Protein AF-A0A1I3HAN6-F1 (afdb_monomer_lite)

Organism: NCBI:txid1005945

Foldseek 3Di:
DDPPPQADFLVRLCVLLVHDSVVSVVCCVLVLAHFDADPVRTTGGHPLSSVSSVQCVVCVVLPDDSVRSSVLSVQADRPDHGDPVSVVVSCPVVCVSSVVVVVVVVVVVVVVVVVVVVVDPDPPDPCVPQNPVPVCVVDDDDNVVCVVPPDDDDDDDDDDDDDDDDDDDDDDDDDDDDDDDDDDDDDDDDDLPDDDDQDDDDDDDDDDDDDDPPDDDDLFKDFWAKEFAFQDQVLLQVLVCQLVVADWDDDDQHIKRGDDPFEHIYIYGHDPDDDFDDAFKAWEFEAAAVVRLVVSVVSQVVSPKAFDCSPDDPPAQWGWIAHNRRGIYIYGHHPRPVQPQAPGRREIEGADFLLLQVLVCNNNVFDWPDDPPRKTKGAHPVGHYIYIYPHPPRDQDGDAHSIATEMEGQDQVVSVVVSVVSPKAWDAADPFFTWIAGNSGHIYTYGYD

Sequence (449 aa):
MAADDEGLSVSQVADRAGLTPATLRYYERLGLVSATRTTGNQRRFPRHVLRRLALVAAGQRVGLSLLQVHDLLAQLPADRAPSHQDWTRLAGPWRELVAARVRELQALQDSLDECLGCGCLSLTRCALFNTDDAAAAEGPGSRWLRRTNSQSPLAPTPAATAPPDQQMREPFPLPARGPATGSMTGMSRPDAFWLLHVGVTHAMETGRPARRPSYGAEVTSRLQAVTFDVADAPAIAAFWAGLLDRDVLVESGGALVPGDERQVGLRFVASDTEQVGPRRLHLHLTSNSLEDQQRTVETVLRLGGRHIEVGQAPDDPFVVLADPGGNELCVIAPGNNFLADTGYLGEVTCDGTRDVGLFWRDALAWPLVWDENEETAIHSPLGGTKVSWGGPPVEPKHGPNRQRFDLVTDDPRTEVEWLISLGAIRLGDLADGVELADPDGNEFSLQAG

InterPro domains:
  IPR000551 MerR-type HTH domain [PF13411] (9-75)
  IPR000551 MerR-type HTH domain [PR00040] (9-20)
  IPR000551 MerR-type HTH domain [PR00040] (20-33)
  IPR000551 MerR-type HTH domain [PR00040] (43-63)
  IPR000551 MerR-type HTH domain [PS00552] (11-33)
  IPR000551 MerR-type HTH domain [PS50937] (7-75)
  IPR000551 MerR-type HTH domain [SM00422] (8-76)
  IPR009061 Putative DNA-binding domain superfamily [SSF46955] (8-130)
  IPR010211 Redox-sensitive transcriptional activator SoxR [TIGR01950] (8-146)
  IPR029068 Glyoxalase/Bleomycin resistance protein/Dihydroxybiphenyl dioxygenase [G3DSA:3.10.180.10] (216-339)
  IPR029068 Glyoxalase/Bleomycin resistance protein/Dihydroxybiphenyl dioxygenase [G3DSA:3.10.180.10] (344-448)
  IPR029068 Glyoxalase/Bleomycin resistance protein/Dihydroxybiphenyl dioxygenase [SSF54593] (222-337)
  IPR029068 Glyoxalase/Bleomycin resistance protein/Dihydroxybiphenyl dioxygenase [SSF54593] (359-448)
  IPR037523 Vicinal oxygen chelate (VOC), core domain [PS51819] (222-334)
  IPR041581 Glyoxalase-like domain, group 6 [PF18029] (226-332)
  IPR041581 Glyoxalase-like domain, group 6 [PF18029] (350-446)

Secondary structure (DSSP, 8-state):
--S--SPEEHHHHHHHHT--HHHHHHHHHTTSS--EE-TTS-EEE-TTHHHHHHHHHHHHHTT--HHHHHHHHTTS-SSSPPPHHHHHHHHHHHHHHHHHHHHHHHHHHHHHHHHHHT----TT--TTTSGGGGGGGG-SS-TTTSGGGS-----------PPP-----PPPPPPPPPP--------PPPP----------------------SSS----EEEEEEEEEES-HHHHHHHHHHHHT-PPEEETTEEEE---SSS-EEEEEE--PPP-S--SEEEEEE-SSHHHHHHHHHHHHHTT-EE--SS--TT-SEEEEE-TT--EEEEEPTT-STTTT--SEEEEEE---HHHHHHHHHHHT--EEEEETTEEEEE-TT---EEEE--SSPPPP-SS-SEEEEEEES-HHHHHHHHHHTT-EEEEEETTEEEEE-TT--EEEEEE-

Structure (mmCIF, N/CA/C/O backbone):
data_AF-A0A1I3HAN6-F1
#
_entry.id   AF-A0A1I3HAN6-F1
#
loop_
_atom_site.group_PDB
_atom_site.id
_atom_site.type_symbol
_atom_site.label_atom_id
_atom_site.label_alt_id
_atom_site.label_comp_id
_atom_site.label_asym_id
_atom_site.label_entity_id
_atom_site.label_seq_id
_atom_site.pdbx_PDB_ins_code
_atom_site.Cartn_x
_atom_site.Cartn_y
_atom_site.Cartn_z
_atom_site.occupancy
_atom_site.B_iso_or_equiv
_atom_site.auth_seq_id
_atom_site.auth_comp_id
_atom_site.auth_asym_id
_atom_site.auth_atom_id
_atom_site.pdbx_PDB_model_num
ATOM 1 N N . MET A 1 1 ? 19.182 -44.583 -35.395 1.00 35.44 1 MET A N 1
ATOM 2 C CA . MET A 1 1 ? 18.427 -43.344 -35.690 1.00 35.44 1 MET A CA 1
ATOM 3 C C . MET A 1 1 ? 17.642 -43.002 -34.422 1.00 35.44 1 MET A C 1
ATOM 5 O O . MET A 1 1 ? 16.609 -43.601 -34.192 1.00 35.44 1 MET A O 1
ATOM 9 N N . ALA A 1 2 ? 18.353 -42.548 -33.389 1.00 34.62 2 ALA A N 1
ATOM 10 C CA . ALA A 1 2 ? 18.445 -41.158 -32.913 1.00 34.62 2 ALA A CA 1
ATOM 11 C C . ALA A 1 2 ? 17.220 -40.743 -32.069 1.00 34.62 2 ALA A C 1
ATOM 13 O O . ALA A 1 2 ? 16.197 -40.329 -32.597 1.00 34.62 2 ALA A O 1
ATOM 14 N N . ALA A 1 3 ? 17.376 -40.876 -30.748 1.00 36.06 3 ALA A N 1
ATOM 15 C CA . ALA A 1 3 ? 16.464 -40.468 -29.678 1.00 36.06 3 ALA A CA 1
ATOM 16 C C . ALA A 1 3 ? 16.411 -38.933 -29.496 1.00 36.06 3 ALA A C 1
ATOM 18 O O . ALA A 1 3 ? 16.538 -38.430 -28.385 1.00 36.06 3 ALA A O 1
ATOM 19 N N . ASP A 1 4 ? 16.297 -38.188 -30.597 1.00 43.69 4 ASP A N 1
ATOM 20 C CA . ASP A 1 4 ? 16.563 -36.743 -30.630 1.00 43.69 4 ASP A CA 1
ATOM 21 C C . ASP A 1 4 ? 15.303 -35.865 -30.794 1.00 43.69 4 ASP A C 1
ATOM 23 O O . ASP A 1 4 ? 15.424 -34.672 -31.063 1.00 43.69 4 ASP A O 1
ATOM 27 N N . ASP A 1 5 ? 14.106 -36.438 -30.610 1.00 55.12 5 ASP A N 1
ATOM 28 C CA . ASP A 1 5 ? 12.811 -35.768 -30.853 1.00 55.12 5 ASP A CA 1
ATOM 29 C C . ASP A 1 5 ? 11.980 -35.490 -29.580 1.00 55.12 5 ASP A C 1
ATOM 31 O O . ASP A 1 5 ? 10.886 -34.932 -29.630 1.00 55.12 5 ASP A O 1
ATOM 35 N N . GLU A 1 6 ? 12.492 -35.828 -28.393 1.00 67.44 6 GLU A N 1
ATOM 36 C CA . GLU A 1 6 ? 11.853 -35.421 -27.138 1.00 67.44 6 GLU A CA 1
ATOM 37 C C . GLU A 1 6 ? 12.346 -34.010 -26.781 1.00 67.44 6 GLU A C 1
ATOM 39 O O . GLU A 1 6 ? 13.486 -33.828 -26.357 1.00 67.44 6 GLU A O 1
ATOM 44 N N . GLY A 1 7 ? 11.525 -32.983 -27.026 1.00 81.69 7 GLY A N 1
ATOM 45 C CA . GLY A 1 7 ? 11.868 -31.577 -26.766 1.00 81.69 7 GLY A CA 1
ATOM 46 C C . GLY A 1 7 ? 12.451 -31.297 -25.365 1.00 81.69 7 GLY A C 1
ATOM 47 O O . GLY A 1 7 ? 12.387 -32.102 -24.442 1.00 81.69 7 GLY A O 1
ATOM 48 N N . LEU A 1 8 ? 13.018 -30.112 -25.166 1.00 90.25 8 LEU A N 1
ATOM 49 C CA . LEU A 1 8 ? 13.644 -29.722 -23.901 1.00 90.25 8 LEU A CA 1
ATOM 50 C C . LEU A 1 8 ? 12.602 -29.581 -22.779 1.00 90.25 8 LEU A C 1
ATOM 52 O O . LEU A 1 8 ? 11.513 -29.043 -22.992 1.00 90.25 8 LEU A O 1
ATOM 56 N N . SER A 1 9 ? 12.931 -30.029 -21.567 1.00 91.06 9 SER A N 1
ATOM 57 C CA . SER A 1 9 ? 12.078 -29.799 -20.396 1.00 91.06 9 SER A CA 1
ATOM 58 C C . SER A 1 9 ? 12.072 -28.322 -19.980 1.00 91.06 9 SER A C 1
ATOM 60 O O . SER A 1 9 ? 12.962 -27.553 -20.346 1.00 91.06 9 SER A O 1
ATOM 62 N N . VAL A 1 10 ? 11.079 -27.924 -19.174 1.00 86.88 10 VAL A N 1
ATOM 63 C CA . VAL A 1 10 ? 10.977 -26.559 -18.621 1.00 86.88 10 VAL A CA 1
ATOM 64 C C . VAL A 1 10 ? 12.282 -26.155 -17.928 1.00 86.88 10 VAL A C 1
ATOM 66 O O . VAL A 1 10 ? 12.824 -25.101 -18.240 1.00 86.88 10 VAL A O 1
ATOM 69 N N . SER A 1 11 ? 12.814 -27.003 -17.040 1.00 82.44 11 SER A N 1
ATOM 70 C CA . SER A 1 11 ? 14.055 -26.719 -16.306 1.00 82.44 11 SER A CA 1
ATOM 71 C C . SER A 1 11 ? 15.251 -26.591 -17.250 1.00 82.44 11 SER A C 1
ATOM 73 O O . SER A 1 11 ? 16.000 -25.630 -17.174 1.00 82.44 11 SER A O 1
ATOM 75 N N . GLN A 1 12 ? 15.371 -27.484 -18.236 1.00 87.88 12 GLN A N 1
ATOM 76 C CA . GLN A 1 12 ? 16.472 -27.450 -19.202 1.00 87.88 12 GLN A CA 1
ATOM 77 C C . GLN A 1 12 ? 16.495 -26.198 -20.085 1.00 87.88 12 GLN A C 1
ATOM 79 O O . GLN A 1 12 ? 17.568 -25.812 -20.555 1.00 87.88 12 GLN A O 1
ATOM 84 N N . VAL A 1 13 ? 15.328 -25.627 -20.395 1.00 88.75 13 VAL A N 1
ATOM 85 C CA . VAL A 1 13 ? 15.225 -24.370 -21.148 1.00 88.75 13 VAL A CA 1
ATOM 86 C C . VAL A 1 13 ? 15.462 -23.179 -20.232 1.00 88.75 13 VAL A C 1
ATOM 88 O O . VAL A 1 13 ? 16.195 -22.279 -20.627 1.00 88.75 13 VAL A O 1
ATOM 91 N N . ALA A 1 14 ? 14.886 -23.194 -19.029 1.00 83.00 14 ALA A N 1
ATOM 92 C CA . ALA A 1 14 ? 15.067 -22.167 -18.009 1.00 83.00 14 ALA A CA 1
ATOM 93 C C . ALA A 1 14 ? 16.560 -21.958 -17.697 1.00 83.00 14 ALA A C 1
ATOM 95 O O . ALA A 1 14 ? 17.088 -20.872 -17.936 1.00 83.00 14 ALA A O 1
ATOM 96 N N . ASP A 1 15 ? 17.270 -23.034 -17.348 1.00 84.56 15 ASP A N 1
ATOM 97 C CA . ASP A 1 15 ? 18.701 -23.002 -17.026 1.00 84.56 15 ASP A CA 1
ATOM 98 C C . ASP A 1 15 ? 19.541 -22.446 -18.187 1.00 84.56 15 ASP A C 1
ATOM 100 O O . ASP A 1 15 ? 20.430 -21.619 -18.000 1.00 84.56 15 ASP A O 1
ATOM 104 N N . ARG A 1 16 ? 19.247 -22.872 -19.423 1.00 87.50 16 ARG A N 1
ATOM 105 C CA . ARG A 1 16 ? 19.999 -22.448 -20.618 1.00 87.50 16 ARG A CA 1
ATOM 106 C C . ARG A 1 16 ? 19.687 -21.027 -21.070 1.00 87.50 16 ARG A C 1
ATOM 108 O O . ARG A 1 16 ? 20.528 -20.409 -21.717 1.00 87.50 16 ARG A O 1
ATOM 115 N N . ALA A 1 17 ? 18.482 -20.541 -20.796 1.00 81.31 17 ALA A N 1
ATOM 116 C CA . ALA A 1 17 ? 18.068 -19.184 -21.120 1.00 81.31 17 ALA A CA 1
ATOM 117 C C . ALA A 1 17 ? 18.430 -18.181 -20.013 1.00 81.31 17 ALA A C 1
ATOM 119 O O . ALA A 1 17 ? 18.266 -16.983 -20.228 1.00 81.31 17 ALA A O 1
ATOM 120 N N . GLY A 1 18 ? 18.914 -18.652 -18.856 1.00 81.25 18 GLY A N 1
ATOM 121 C CA . GLY A 1 18 ? 19.128 -17.810 -17.679 1.00 81.25 18 GLY A CA 1
ATOM 122 C C . GLY A 1 18 ? 17.813 -17.266 -17.118 1.00 81.25 18 GLY A C 1
ATOM 123 O O . GLY A 1 18 ? 17.759 -16.124 -16.683 1.00 81.25 18 GLY A O 1
ATOM 124 N N . LEU A 1 19 ? 16.740 -18.057 -17.201 1.00 81.50 19 LEU A N 1
ATOM 125 C CA . LEU A 1 19 ? 15.397 -17.708 -16.742 1.00 81.50 19 LEU A CA 1
ATOM 126 C C . LEU A 1 19 ? 14.959 -18.687 -15.655 1.00 81.50 19 LEU A C 1
ATOM 128 O O . LEU A 1 19 ? 15.452 -19.809 -15.589 1.00 81.50 19 LEU A O 1
ATOM 132 N N . THR A 1 20 ? 13.963 -18.316 -14.853 1.00 83.00 20 THR A N 1
ATOM 133 C CA . THR A 1 20 ? 13.319 -19.286 -13.960 1.00 83.00 20 THR A CA 1
ATOM 134 C C . THR A 1 20 ? 12.293 -20.136 -14.729 1.00 83.00 20 THR A C 1
ATOM 136 O O . THR A 1 20 ? 11.721 -19.687 -15.733 1.00 83.00 20 THR A O 1
ATOM 139 N N . PRO A 1 21 ? 11.968 -21.356 -14.255 1.00 80.25 21 PRO A N 1
ATOM 140 C CA . PRO A 1 21 ? 10.844 -22.132 -14.780 1.00 80.25 21 PRO A CA 1
ATOM 141 C C . PRO A 1 21 ? 9.514 -21.364 -14.772 1.00 80.25 21 PRO A C 1
ATOM 143 O O . PRO A 1 21 ? 8.672 -21.593 -15.640 1.00 80.25 21 PRO A O 1
ATOM 146 N N . ALA A 1 22 ? 9.315 -20.458 -13.808 1.00 69.44 22 ALA A N 1
ATOM 147 C CA . ALA A 1 22 ? 8.135 -19.604 -13.729 1.00 69.44 22 ALA A CA 1
ATOM 148 C C . ALA A 1 22 ? 8.113 -18.566 -14.861 1.00 69.44 22 ALA A C 1
ATOM 150 O O . ALA A 1 22 ? 7.105 -18.465 -15.561 1.00 69.44 22 ALA A O 1
ATOM 151 N N . THR A 1 23 ? 9.238 -17.893 -15.121 1.00 73.50 23 THR A N 1
ATOM 152 C CA . THR A 1 23 ? 9.392 -16.943 -16.235 1.00 73.50 23 THR A CA 1
ATOM 153 C C . THR A 1 23 ? 9.180 -17.623 -17.585 1.00 73.50 23 THR A C 1
ATOM 155 O O . THR A 1 23 ? 8.479 -17.094 -18.444 1.00 73.50 23 THR A O 1
ATOM 158 N N . LEU A 1 24 ? 9.703 -18.839 -17.774 1.00 82.56 24 LEU A N 1
ATOM 159 C CA . LEU A 1 24 ? 9.477 -19.590 -19.009 1.00 82.56 24 LEU A CA 1
ATOM 160 C C . LEU A 1 24 ? 7.994 -19.949 -19.210 1.00 82.56 24 LEU A C 1
ATOM 162 O O . LEU A 1 24 ? 7.479 -19.838 -20.322 1.00 82.56 24 LEU A O 1
ATOM 166 N N . ARG A 1 25 ? 7.289 -20.342 -18.138 1.00 82.31 25 ARG A N 1
ATOM 167 C CA . ARG A 1 25 ? 5.833 -20.577 -18.172 1.00 82.31 25 ARG A CA 1
ATOM 168 C C . ARG A 1 25 ? 5.052 -19.292 -18.440 1.00 82.31 25 ARG A C 1
ATOM 170 O O . ARG A 1 25 ? 4.018 -19.343 -19.097 1.00 82.31 25 ARG A O 1
ATOM 177 N N . TYR A 1 26 ? 5.519 -18.157 -17.934 1.00 76.38 26 TYR A N 1
ATOM 178 C CA . TYR A 1 26 ? 4.924 -16.854 -18.211 1.00 76.38 26 TYR A CA 1
ATOM 179 C C . TYR A 1 26 ? 5.082 -16.466 -19.686 1.00 76.38 26 TYR A C 1
ATOM 181 O O . TYR A 1 26 ? 4.099 -16.131 -20.340 1.00 76.38 26 TYR A O 1
ATOM 189 N N . TYR A 1 27 ? 6.278 -16.626 -20.256 1.00 85.12 27 TYR A N 1
ATOM 190 C CA . TYR A 1 27 ? 6.514 -16.379 -21.682 1.00 85.12 27 TYR A CA 1
ATOM 191 C C . TYR A 1 27 ? 5.714 -17.329 -22.583 1.00 85.12 27 TYR A C 1
ATOM 193 O O . TYR A 1 27 ? 5.260 -16.923 -23.651 1.00 85.12 27 TYR A O 1
ATOM 201 N N . GLU A 1 28 ? 5.495 -18.574 -22.152 1.00 84.75 28 GLU A N 1
ATOM 202 C CA . GLU A 1 28 ? 4.577 -19.497 -22.826 1.00 84.75 28 GLU A CA 1
ATOM 203 C C . GLU A 1 28 ? 3.130 -18.968 -22.824 1.00 84.75 28 GLU A C 1
ATOM 205 O O . GLU A 1 28 ? 2.492 -18.957 -23.875 1.00 84.75 28 GLU A O 1
ATOM 210 N N . ARG A 1 29 ? 2.619 -18.474 -21.682 1.00 80.81 29 ARG A N 1
ATOM 211 C CA . ARG A 1 29 ? 1.260 -17.894 -21.577 1.00 80.81 29 ARG A CA 1
ATOM 212 C C . ARG A 1 29 ? 1.078 -16.654 -22.448 1.00 80.81 29 ARG A C 1
ATOM 214 O O . ARG A 1 29 ? 0.042 -16.511 -23.083 1.00 80.81 29 ARG A O 1
ATOM 221 N N . LEU A 1 30 ? 2.099 -15.802 -22.521 1.00 76.25 30 LEU A N 1
ATOM 222 C CA . LEU A 1 30 ? 2.118 -14.632 -23.401 1.00 76.25 30 LEU A CA 1
ATOM 223 C C . LEU A 1 30 ? 2.241 -14.992 -24.893 1.00 76.25 30 LEU A C 1
ATOM 225 O O . LEU A 1 30 ? 2.354 -14.098 -25.723 1.00 76.25 30 LEU A O 1
ATOM 229 N N . GLY A 1 31 ? 2.316 -16.274 -25.265 1.00 82.88 31 GLY A N 1
ATOM 230 C CA . GLY A 1 31 ? 2.513 -16.694 -26.656 1.00 82.88 31 GLY A CA 1
ATOM 231 C C . GLY A 1 31 ? 3.891 -16.337 -27.229 1.00 82.88 31 GLY A C 1
ATOM 232 O O . GLY A 1 31 ? 4.121 -16.455 -28.434 1.00 82.88 31 GLY A O 1
ATOM 233 N N . LEU A 1 32 ? 4.841 -15.916 -26.386 1.00 84.19 32 LEU A N 1
ATOM 234 C CA . LEU A 1 32 ? 6.215 -15.621 -26.802 1.00 84.19 32 LEU A CA 1
ATOM 235 C C . LEU A 1 32 ? 6.971 -16.899 -27.154 1.00 84.19 32 LEU A C 1
ATOM 237 O O . LEU A 1 32 ? 7.876 -16.864 -27.981 1.00 84.19 32 LEU A O 1
ATOM 241 N N . VAL A 1 33 ? 6.607 -18.029 -26.554 1.00 89.25 33 VAL A N 1
ATOM 242 C CA . VAL A 1 33 ? 7.123 -19.368 -26.862 1.00 89.25 33 VAL A CA 1
ATOM 243 C C . VAL A 1 33 ? 5.984 -20.381 -26.754 1.00 89.25 33 VAL A C 1
ATOM 245 O O . VAL A 1 33 ? 4.936 -20.078 -26.195 1.00 89.25 33 VAL A O 1
ATOM 248 N N . SER A 1 34 ? 6.170 -21.595 -27.268 1.00 86.56 34 SER A N 1
ATOM 249 C CA . SER A 1 34 ? 5.147 -22.643 -27.178 1.00 86.56 34 SER A CA 1
ATOM 250 C C . SER A 1 34 ? 5.772 -23.973 -26.782 1.00 86.56 34 SER A C 1
ATOM 252 O O . SER A 1 34 ? 6.855 -24.320 -27.264 1.00 86.56 34 SER A O 1
ATOM 254 N N . ALA A 1 35 ? 5.088 -24.717 -25.912 1.00 88.69 35 ALA A N 1
ATOM 255 C CA . ALA A 1 35 ? 5.439 -26.091 -25.585 1.00 88.69 35 ALA A CA 1
ATOM 256 C C . ALA A 1 35 ? 4.424 -27.072 -26.173 1.00 88.69 35 ALA A C 1
ATOM 258 O O . ALA A 1 35 ? 3.236 -26.788 -26.310 1.00 88.69 35 ALA A O 1
ATOM 259 N N . THR A 1 36 ? 4.903 -28.274 -26.455 1.00 86.88 36 THR A N 1
ATOM 260 C CA . THR A 1 36 ? 4.062 -29.458 -26.640 1.00 86.88 36 THR A CA 1
ATOM 261 C C . THR A 1 36 ? 3.940 -30.195 -25.311 1.00 86.88 36 THR A C 1
ATOM 263 O O . THR A 1 36 ? 4.789 -30.043 -24.427 1.00 86.88 36 THR A O 1
ATOM 266 N N . ARG A 1 37 ? 2.879 -30.984 -25.130 1.00 83.62 37 ARG A N 1
ATOM 267 C CA . ARG A 1 37 ? 2.727 -31.840 -23.948 1.00 83.62 37 ARG A CA 1
ATOM 268 C C . ARG A 1 37 ? 2.974 -33.297 -24.310 1.00 83.62 37 ARG A C 1
ATOM 270 O O . ARG A 1 37 ? 2.502 -33.764 -25.341 1.00 83.62 37 ARG A O 1
ATOM 277 N N . THR A 1 38 ? 3.688 -34.012 -23.447 1.00 82.25 38 THR A N 1
ATOM 278 C CA . THR A 1 38 ? 3.807 -35.472 -23.540 1.00 82.25 38 THR A CA 1
ATOM 279 C C . THR A 1 38 ? 2.538 -36.159 -23.037 1.00 82.25 38 THR A C 1
ATOM 281 O O . THR A 1 38 ? 1.697 -35.546 -22.377 1.00 82.25 38 THR A O 1
ATOM 284 N N . THR A 1 39 ? 2.431 -37.468 -23.274 1.00 74.75 39 THR A N 1
ATOM 285 C CA . THR A 1 39 ? 1.383 -38.336 -22.707 1.00 74.75 39 THR A CA 1
ATOM 286 C C . THR A 1 39 ? 1.345 -38.316 -21.173 1.00 74.75 39 THR A C 1
ATOM 288 O O . THR A 1 39 ? 0.285 -38.501 -20.589 1.00 74.75 39 THR A O 1
ATOM 291 N N . GLY A 1 40 ? 2.472 -38.021 -20.513 1.00 72.81 40 GLY A N 1
ATOM 292 C CA . GLY A 1 40 ? 2.570 -37.803 -19.064 1.00 72.81 40 GLY A CA 1
ATOM 293 C C . GLY A 1 40 ? 2.292 -36.362 -18.612 1.00 72.81 40 GLY A C 1
ATOM 294 O O . GLY A 1 40 ? 2.728 -35.977 -17.530 1.00 72.81 40 GLY A O 1
ATOM 295 N N . ASN A 1 41 ? 1.641 -35.541 -19.446 1.00 76.00 41 ASN A N 1
ATOM 296 C CA . ASN A 1 41 ? 1.314 -34.130 -19.198 1.00 76.00 41 ASN A CA 1
ATOM 297 C C . ASN A 1 41 ? 2.533 -33.221 -18.912 1.00 76.00 41 ASN A C 1
ATOM 299 O O . ASN A 1 41 ? 2.397 -32.139 -18.337 1.00 76.00 41 ASN A O 1
ATOM 303 N N . GLN A 1 42 ? 3.739 -33.623 -19.331 1.00 74.31 42 GLN A N 1
ATOM 304 C CA . GLN A 1 42 ? 4.941 -32.803 -19.168 1.00 74.31 42 GLN A CA 1
ATOM 305 C C . GLN A 1 42 ? 5.119 -31.857 -20.355 1.00 74.31 42 GLN A C 1
ATOM 307 O O . GLN A 1 42 ? 4.996 -32.270 -21.507 1.00 74.31 42 GLN A O 1
ATOM 312 N N . ARG A 1 43 ? 5.472 -30.595 -20.081 1.00 87.06 43 ARG A N 1
ATOM 313 C CA . ARG A 1 43 ? 5.826 -29.617 -21.119 1.00 87.06 43 ARG A CA 1
ATOM 314 C C . ARG A 1 43 ? 7.174 -29.963 -21.759 1.00 87.06 43 ARG A C 1
ATOM 316 O O . ARG A 1 43 ? 8.150 -30.258 -21.058 1.00 87.06 43 ARG A O 1
ATOM 323 N N . ARG A 1 44 ? 7.214 -29.894 -23.086 1.00 91.19 44 ARG A N 1
ATOM 324 C CA . ARG A 1 44 ? 8.383 -30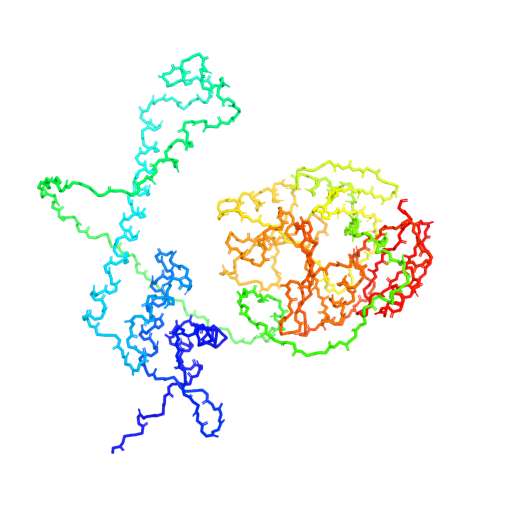.118 -23.937 1.00 91.19 44 ARG A CA 1
ATOM 325 C C . ARG A 1 44 ? 8.494 -28.989 -24.949 1.00 91.19 44 ARG A C 1
ATOM 327 O O . ARG A 1 44 ? 7.600 -28.775 -25.767 1.00 91.19 44 ARG A O 1
ATOM 334 N N . PHE A 1 45 ? 9.599 -28.266 -24.882 1.00 89.62 45 PHE A N 1
ATOM 335 C CA . PHE A 1 45 ? 9.888 -27.129 -25.739 1.00 89.62 45 PHE A CA 1
ATOM 336 C C . PHE A 1 45 ? 10.771 -27.561 -26.910 1.00 89.62 45 PHE A C 1
ATOM 338 O O . PHE A 1 45 ? 11.829 -28.162 -26.702 1.00 89.62 45 PHE A O 1
ATOM 345 N N . PRO A 1 46 ? 10.399 -27.220 -28.147 1.00 88.75 46 PRO A N 1
ATOM 346 C CA . PRO A 1 46 ? 11.292 -27.377 -29.283 1.00 88.75 46 PRO A CA 1
ATOM 347 C C . PRO A 1 46 ? 12.610 -26.617 -29.080 1.00 88.75 46 PRO A C 1
ATOM 349 O O . PRO A 1 46 ? 12.641 -25.537 -28.491 1.00 88.75 46 PRO A O 1
ATOM 352 N N . ARG A 1 47 ? 13.722 -27.131 -29.616 1.00 88.44 47 ARG A N 1
ATOM 353 C CA . ARG A 1 47 ? 15.053 -26.515 -29.429 1.00 88.44 47 ARG A CA 1
ATOM 354 C C . ARG A 1 47 ? 15.136 -25.072 -29.945 1.00 88.44 47 ARG A C 1
ATOM 356 O O . ARG A 1 47 ? 15.910 -24.280 -29.408 1.00 88.44 47 ARG A O 1
ATOM 363 N N . HIS A 1 48 ? 14.337 -24.699 -30.951 1.00 86.38 48 HIS A N 1
ATOM 364 C CA . HIS A 1 48 ? 14.309 -23.326 -31.472 1.00 86.38 48 HIS A CA 1
ATOM 365 C C . HIS A 1 48 ? 13.781 -22.296 -30.472 1.00 86.38 48 HIS A C 1
ATOM 367 O O . HIS A 1 48 ? 14.066 -21.110 -30.637 1.00 86.38 48 HIS A O 1
ATOM 373 N N . VAL A 1 49 ? 13.093 -22.733 -29.411 1.00 88.94 49 VAL A N 1
ATOM 374 C CA . VAL A 1 49 ? 12.627 -21.866 -28.322 1.00 88.94 49 VAL A CA 1
ATOM 375 C C . VAL A 1 49 ? 13.785 -21.090 -27.698 1.00 88.94 49 VAL A C 1
ATOM 377 O O . VAL A 1 49 ? 13.636 -19.900 -27.456 1.00 88.94 49 VAL A O 1
ATOM 380 N N . LEU A 1 50 ? 14.972 -21.688 -27.546 1.00 87.00 50 LEU A N 1
ATOM 381 C CA . LEU A 1 50 ? 16.147 -20.986 -27.007 1.00 87.00 50 LEU A CA 1
ATOM 382 C C . LEU A 1 50 ? 16.554 -19.772 -27.858 1.00 87.00 50 LEU A C 1
ATOM 384 O O . LEU A 1 50 ? 16.901 -18.723 -27.323 1.00 87.00 50 LEU A O 1
ATOM 388 N N . ARG A 1 51 ? 16.467 -19.883 -29.190 1.00 84.75 51 ARG A N 1
ATOM 389 C CA . ARG A 1 51 ? 16.754 -18.757 -30.096 1.00 84.75 51 ARG A CA 1
ATOM 390 C C . ARG A 1 51 ? 15.674 -17.684 -30.016 1.00 84.75 51 ARG A C 1
ATOM 392 O O . ARG A 1 51 ? 15.989 -16.503 -30.080 1.00 84.75 51 ARG A O 1
ATOM 399 N N . ARG A 1 52 ? 14.414 -18.087 -29.844 1.00 87.19 52 ARG A N 1
ATOM 400 C CA . ARG A 1 52 ? 13.292 -17.160 -29.654 1.00 87.19 52 ARG A CA 1
ATOM 401 C C . ARG A 1 52 ? 13.414 -16.405 -28.324 1.00 87.19 52 ARG A C 1
ATOM 403 O O . ARG A 1 52 ? 13.249 -15.194 -28.310 1.00 87.19 52 ARG A O 1
ATOM 410 N N . LEU A 1 53 ? 13.826 -17.076 -27.248 1.00 88.38 53 LEU A N 1
ATOM 411 C CA . LEU A 1 53 ? 14.115 -16.454 -25.948 1.00 88.38 53 LEU A CA 1
ATOM 412 C C . LEU A 1 53 ? 15.288 -15.466 -26.012 1.00 88.38 53 LEU A C 1
ATOM 414 O O . LEU A 1 53 ? 15.219 -14.399 -25.410 1.00 88.38 53 LEU A O 1
ATOM 418 N N . ALA A 1 54 ? 16.331 -15.768 -26.791 1.00 84.75 54 ALA A N 1
ATOM 419 C CA . ALA A 1 54 ? 17.425 -14.823 -27.019 1.00 84.75 54 ALA A CA 1
ATOM 420 C C . ALA A 1 54 ? 16.946 -13.528 -27.708 1.00 84.75 54 ALA A C 1
ATOM 422 O O . ALA A 1 54 ? 17.440 -12.448 -27.389 1.00 84.75 54 ALA A O 1
ATOM 423 N N . LEU A 1 55 ? 15.957 -13.620 -28.607 1.00 80.88 55 LEU A N 1
ATOM 424 C CA . LEU A 1 55 ? 15.323 -12.450 -29.224 1.00 80.88 55 LEU A CA 1
ATOM 425 C C . LEU A 1 55 ? 14.474 -11.658 -28.228 1.00 80.88 55 LEU A C 1
ATOM 427 O O . LEU A 1 55 ? 14.538 -10.431 -28.239 1.00 80.88 55 LEU A O 1
ATOM 431 N N . VAL A 1 56 ? 13.735 -12.339 -27.344 1.00 84.38 56 VAL A N 1
ATOM 432 C CA . VAL A 1 56 ? 12.992 -11.678 -26.258 1.00 84.38 56 VAL A CA 1
ATOM 433 C C . VAL A 1 56 ? 13.945 -10.858 -25.388 1.00 84.38 56 VAL A C 1
ATOM 435 O O . VAL A 1 56 ? 13.742 -9.658 -25.216 1.00 84.38 56 VAL A O 1
ATOM 438 N N . ALA A 1 57 ? 15.039 -11.472 -24.931 1.00 81.12 57 ALA A N 1
ATOM 439 C CA . ALA A 1 57 ? 16.040 -10.800 -24.108 1.00 81.12 57 ALA A CA 1
ATOM 440 C C . ALA A 1 57 ? 16.711 -9.620 -24.837 1.00 81.12 57 ALA A C 1
ATOM 442 O O . ALA A 1 57 ? 16.959 -8.578 -24.233 1.00 81.12 57 ALA A O 1
ATOM 443 N N . ALA A 1 58 ? 16.997 -9.756 -26.136 1.00 76.69 58 ALA A N 1
ATOM 444 C CA . ALA A 1 58 ? 17.561 -8.669 -26.935 1.00 76.69 58 ALA A CA 1
ATOM 445 C C . ALA A 1 58 ? 16.591 -7.483 -27.069 1.00 76.69 58 ALA A C 1
ATOM 447 O O . ALA A 1 58 ? 17.019 -6.342 -26.914 1.00 76.69 58 ALA A O 1
ATOM 448 N N . GLY A 1 59 ? 15.300 -7.750 -27.298 1.00 76.06 59 GLY A N 1
ATOM 449 C CA . GLY A 1 59 ? 14.259 -6.722 -27.368 1.00 76.06 59 GLY A CA 1
ATOM 450 C C . GLY A 1 59 ? 14.107 -5.955 -26.052 1.00 76.06 59 GLY A C 1
ATOM 451 O O . GLY A 1 59 ? 14.093 -4.727 -26.047 1.00 76.06 59 GLY A O 1
ATOM 452 N N . GLN A 1 60 ? 14.091 -6.670 -24.926 1.00 79.88 60 GLN A N 1
ATOM 453 C CA . GLN A 1 60 ? 14.019 -6.049 -23.600 1.00 79.88 60 GLN A CA 1
ATOM 454 C C . GLN A 1 60 ? 15.243 -5.169 -23.301 1.00 79.88 60 GLN A C 1
ATOM 456 O O . GLN A 1 60 ? 15.094 -4.067 -22.784 1.00 79.88 60 GLN A O 1
ATOM 461 N N . ARG A 1 61 ? 16.457 -5.595 -23.688 1.00 74.88 61 ARG A N 1
ATOM 462 C CA . ARG A 1 61 ? 17.686 -4.796 -23.496 1.00 74.88 61 ARG A CA 1
ATOM 463 C C . ARG A 1 61 ? 17.701 -3.484 -24.273 1.00 74.88 61 ARG A C 1
ATOM 465 O O . ARG A 1 61 ? 18.360 -2.547 -23.840 1.00 74.88 61 ARG A O 1
ATOM 472 N N . VAL A 1 62 ? 17.013 -3.417 -25.411 1.00 68.62 62 VAL A N 1
ATOM 473 C CA . VAL A 1 62 ? 16.876 -2.173 -26.187 1.00 68.62 62 VAL A CA 1
ATOM 474 C C . VAL A 1 62 ? 15.661 -1.340 -25.757 1.00 68.62 62 VAL A C 1
ATOM 476 O O . VAL A 1 62 ? 15.370 -0.326 -26.384 1.00 68.62 62 VAL A O 1
ATOM 479 N N . GLY A 1 63 ? 14.978 -1.740 -24.677 1.00 66.25 63 GLY A N 1
ATOM 480 C CA . GLY A 1 63 ? 13.892 -0.983 -24.055 1.00 66.25 63 GLY A CA 1
ATOM 481 C C . GLY A 1 63 ? 12.492 -1.298 -24.582 1.00 66.25 63 GLY A C 1
ATOM 482 O O . GLY A 1 63 ? 11.576 -0.520 -24.328 1.00 66.25 63 GLY A O 1
ATOM 483 N N . LEU A 1 64 ? 12.296 -2.403 -25.312 1.00 69.19 64 LEU A N 1
ATOM 484 C CA . LEU A 1 64 ? 10.958 -2.823 -25.736 1.00 69.19 64 LEU A CA 1
ATOM 485 C C . LEU A 1 64 ? 10.200 -3.494 -24.590 1.00 69.19 64 LEU A C 1
ATOM 487 O O . LEU A 1 64 ? 10.748 -4.332 -23.868 1.00 69.19 64 LEU A O 1
ATOM 491 N N . SER A 1 65 ? 8.906 -3.193 -24.485 1.00 78.81 65 SER A N 1
ATOM 492 C CA . SER A 1 65 ? 8.004 -3.930 -23.605 1.00 78.81 65 SER A CA 1
ATOM 493 C C . SER A 1 65 ? 7.787 -5.357 -24.119 1.00 78.81 65 SER A C 1
ATOM 495 O O . SER A 1 65 ? 7.916 -5.643 -25.312 1.00 78.81 65 SER A O 1
ATOM 497 N N . LEU A 1 66 ? 7.405 -6.276 -23.228 1.00 76.44 66 LEU A N 1
ATOM 498 C CA . LEU A 1 66 ? 7.088 -7.655 -23.616 1.00 76.44 66 LEU A CA 1
ATOM 499 C C . LEU A 1 66 ? 5.938 -7.739 -24.634 1.00 76.44 66 LEU A C 1
ATOM 501 O O . LEU A 1 66 ? 5.947 -8.642 -25.467 1.00 76.44 66 LEU A O 1
ATOM 505 N N . LEU A 1 67 ? 4.998 -6.786 -24.609 1.00 76.69 67 LEU A N 1
ATOM 506 C CA . LEU A 1 67 ? 3.910 -6.689 -25.585 1.00 76.69 67 LEU A CA 1
ATOM 507 C C . LEU A 1 67 ? 4.442 -6.321 -26.979 1.00 76.69 67 LEU A C 1
ATOM 509 O O . LEU A 1 67 ? 4.131 -6.985 -27.960 1.00 76.69 67 LEU A O 1
ATOM 513 N N . GLN A 1 68 ? 5.333 -5.330 -27.063 1.00 74.00 68 GLN A N 1
ATOM 514 C CA . GLN A 1 68 ? 5.974 -4.960 -28.329 1.00 74.00 68 GLN A CA 1
ATOM 515 C C . GLN A 1 68 ? 6.821 -6.113 -28.879 1.00 74.00 68 GLN A C 1
ATOM 517 O O . GLN A 1 68 ? 6.800 -6.401 -30.075 1.00 74.00 68 GLN A O 1
ATOM 522 N N . VAL A 1 69 ? 7.546 -6.813 -28.001 1.00 80.06 69 VAL A N 1
ATOM 523 C CA . VAL A 1 69 ? 8.288 -8.023 -28.370 1.00 80.06 69 VAL A CA 1
ATOM 524 C C . VAL A 1 69 ? 7.336 -9.116 -28.865 1.00 80.06 69 VAL A C 1
ATOM 526 O O . VAL A 1 69 ? 7.655 -9.778 -29.850 1.00 80.06 69 VAL A O 1
ATOM 529 N N . HIS A 1 70 ? 6.172 -9.295 -28.239 1.00 82.00 70 HIS A N 1
ATOM 530 C CA . HIS A 1 70 ? 5.153 -10.245 -28.683 1.00 82.00 70 HIS A CA 1
ATOM 531 C C . HIS A 1 70 ? 4.675 -9.949 -30.109 1.00 82.00 70 HIS A C 1
ATOM 533 O O . HIS A 1 70 ? 4.797 -10.822 -30.971 1.00 82.00 70 HIS A O 1
ATOM 539 N N . ASP A 1 71 ? 4.227 -8.723 -30.385 1.00 80.75 71 ASP A N 1
ATOM 540 C CA . ASP A 1 71 ? 3.721 -8.314 -31.706 1.00 80.75 71 ASP A CA 1
ATOM 541 C C . ASP A 1 71 ? 4.771 -8.487 -32.814 1.00 80.75 71 ASP A C 1
ATOM 543 O O . ASP A 1 71 ? 4.472 -8.829 -33.962 1.00 80.75 71 ASP A O 1
ATOM 547 N N . LEU A 1 72 ? 6.042 -8.287 -32.467 1.00 75.44 72 LEU A N 1
ATOM 548 C CA . LEU A 1 72 ? 7.168 -8.512 -33.366 1.00 75.44 72 LEU A CA 1
ATOM 549 C C . LEU A 1 72 ? 7.426 -10.006 -33.589 1.00 75.44 72 LEU A C 1
ATOM 551 O O . LEU A 1 72 ? 7.598 -10.453 -34.723 1.00 75.44 72 LEU A O 1
ATOM 555 N N . LEU A 1 73 ? 7.431 -10.807 -32.525 1.00 81.06 73 LEU A N 1
ATOM 556 C CA . LEU A 1 73 ? 7.639 -12.250 -32.620 1.00 81.06 73 LEU A CA 1
ATOM 557 C C . LEU A 1 73 ? 6.457 -12.986 -33.272 1.00 81.06 73 LEU A C 1
ATOM 559 O O . LEU A 1 73 ? 6.649 -14.094 -33.784 1.00 81.06 73 LEU A O 1
ATOM 563 N N . ALA A 1 74 ? 5.260 -12.398 -33.285 1.00 82.56 74 ALA A N 1
ATOM 564 C CA . ALA A 1 74 ? 4.093 -12.906 -34.007 1.00 82.56 74 ALA A CA 1
ATOM 565 C C . ALA A 1 74 ? 4.298 -12.905 -35.535 1.00 82.56 74 ALA A C 1
ATOM 567 O O . ALA A 1 74 ? 3.704 -13.712 -36.245 1.00 82.56 74 ALA A O 1
ATOM 568 N N . GLN A 1 75 ? 5.198 -12.059 -36.047 1.00 79.56 75 GLN A N 1
ATOM 569 C CA . GLN A 1 75 ? 5.549 -11.999 -37.472 1.00 79.56 75 GLN A CA 1
ATOM 570 C C . GLN A 1 75 ? 6.571 -13.075 -37.883 1.00 79.56 75 GLN A C 1
ATOM 572 O O . GLN A 1 75 ? 6.928 -13.182 -39.059 1.00 79.56 75 GLN A O 1
ATOM 577 N N . LEU A 1 76 ? 7.068 -13.864 -36.922 1.00 80.25 76 LEU A N 1
ATOM 578 C CA . LEU A 1 76 ? 8.021 -14.945 -37.154 1.00 80.25 76 LEU A CA 1
ATOM 579 C C . LEU A 1 76 ? 7.350 -16.317 -37.179 1.00 80.25 76 LEU A C 1
ATOM 581 O O . LEU A 1 76 ? 6.368 -16.534 -36.469 1.00 80.25 76 LEU A O 1
ATOM 585 N N . PRO A 1 77 ? 7.954 -17.291 -37.882 1.00 79.38 77 PRO A N 1
ATOM 586 C CA . PRO A 1 77 ? 7.550 -18.687 -37.778 1.00 79.38 77 PRO A CA 1
ATOM 587 C C . PRO A 1 77 ? 7.569 -19.162 -36.317 1.00 79.38 77 PRO A C 1
ATOM 589 O O . PRO A 1 77 ? 8.555 -18.960 -35.599 1.00 79.38 77 PRO A O 1
ATOM 592 N N . ALA A 1 78 ? 6.482 -19.796 -35.879 1.00 76.19 78 ALA A N 1
ATOM 593 C CA . ALA A 1 78 ? 6.361 -20.370 -34.536 1.00 76.19 78 ALA A CA 1
ATOM 594 C C . ALA A 1 78 ? 6.953 -21.790 -34.445 1.00 76.19 78 ALA A C 1
ATOM 596 O O . ALA A 1 78 ? 7.344 -22.247 -33.371 1.00 76.19 78 ALA A O 1
ATOM 597 N N . ASP A 1 79 ? 7.049 -22.476 -35.581 1.00 77.81 79 ASP A N 1
ATOM 598 C CA . ASP A 1 79 ? 7.397 -23.890 -35.736 1.00 77.81 79 ASP A CA 1
ATOM 599 C C . ASP A 1 79 ? 8.886 -24.141 -36.022 1.00 77.81 79 ASP A C 1
ATOM 601 O O . ASP A 1 79 ? 9.362 -25.267 -35.886 1.00 77.81 79 ASP A O 1
ATOM 605 N N . ARG A 1 80 ? 9.646 -23.099 -36.377 1.00 79.25 80 ARG A N 1
ATOM 606 C CA . ARG A 1 80 ? 11.082 -23.194 -36.662 1.00 79.25 80 ARG A CA 1
ATOM 607 C C . ARG A 1 80 ? 11.870 -22.016 -36.111 1.00 79.25 80 ARG A C 1
ATOM 609 O O . ARG A 1 80 ? 11.336 -20.956 -35.799 1.00 79.25 80 ARG A O 1
ATOM 616 N N . ALA A 1 81 ? 13.189 -22.182 -36.051 1.00 74.19 81 ALA A N 1
ATOM 617 C CA . ALA A 1 81 ? 14.077 -21.063 -35.767 1.00 74.19 81 ALA A CA 1
ATOM 618 C C . ALA A 1 81 ? 13.953 -19.976 -36.861 1.00 74.19 81 ALA A C 1
ATOM 620 O O . ALA A 1 81 ? 13.926 -20.317 -38.053 1.00 74.19 81 ALA A O 1
ATOM 621 N N . PRO A 1 82 ? 13.934 -18.684 -36.483 1.00 74.56 82 PRO A N 1
ATOM 622 C CA . PRO A 1 82 ? 13.999 -17.583 -37.438 1.00 74.56 82 PRO A CA 1
ATOM 623 C C . PRO A 1 82 ? 15.252 -17.691 -38.312 1.00 74.56 82 PRO A C 1
ATOM 625 O O . PRO A 1 82 ? 16.344 -17.980 -37.817 1.00 74.56 82 PRO A O 1
ATOM 628 N N . SER A 1 83 ? 15.090 -17.486 -39.617 1.00 79.56 83 SER A N 1
ATOM 629 C CA . SER A 1 83 ? 16.200 -17.437 -40.571 1.00 79.56 83 SER A CA 1
ATOM 630 C C . SER A 1 83 ? 16.849 -16.050 -40.599 1.00 79.56 83 SER A C 1
ATOM 632 O O . SER A 1 83 ? 16.303 -15.076 -40.082 1.00 79.56 83 SER A O 1
ATOM 634 N N . HIS A 1 84 ? 17.994 -15.927 -41.274 1.00 72.44 84 HIS A N 1
ATOM 635 C CA . HIS A 1 84 ? 18.634 -14.629 -41.514 1.00 72.44 84 HIS A CA 1
ATOM 636 C C . HIS A 1 84 ? 17.718 -13.645 -42.272 1.00 72.44 84 HIS A C 1
ATOM 638 O O . HIS A 1 84 ? 17.754 -12.438 -42.030 1.00 72.44 84 HIS A O 1
ATOM 644 N N . GLN A 1 85 ? 16.865 -14.145 -43.171 1.00 76.56 85 GLN A N 1
ATOM 645 C CA . GLN A 1 85 ? 15.913 -13.314 -43.911 1.00 76.56 85 GLN A CA 1
ATOM 646 C C . GLN A 1 85 ? 14.765 -12.832 -43.012 1.00 76.56 85 GLN A C 1
ATOM 648 O O . GLN A 1 85 ? 14.370 -11.669 -43.095 1.00 76.56 85 GLN A O 1
ATOM 653 N N . ASP A 1 86 ? 14.287 -13.701 -42.116 1.00 76.56 86 ASP A N 1
ATOM 654 C CA . ASP A 1 86 ? 13.282 -13.359 -41.103 1.00 76.56 86 ASP A CA 1
ATOM 655 C C . ASP A 1 86 ? 13.835 -12.289 -40.139 1.00 76.56 86 ASP A C 1
ATOM 657 O O . ASP A 1 86 ? 13.169 -11.298 -39.839 1.00 76.56 86 ASP A O 1
ATOM 661 N N . TRP A 1 87 ? 15.107 -12.433 -39.744 1.00 72.38 87 TRP A N 1
ATOM 662 C CA . TRP A 1 87 ? 15.832 -11.447 -38.941 1.00 72.38 87 TRP A CA 1
ATOM 663 C C . TRP A 1 87 ? 15.980 -10.104 -39.655 1.00 72.38 87 TRP A C 1
ATOM 665 O O . TRP A 1 87 ? 15.698 -9.060 -39.078 1.00 72.38 87 TRP A O 1
ATOM 675 N N . THR A 1 88 ? 16.392 -10.115 -40.924 1.00 73.50 88 THR A N 1
ATOM 676 C CA . THR A 1 88 ? 16.609 -8.883 -41.697 1.00 73.50 88 THR A CA 1
ATOM 677 C C . THR A 1 88 ? 15.332 -8.046 -41.788 1.00 73.50 88 THR A C 1
ATOM 679 O O . THR A 1 88 ? 15.403 -6.821 -41.676 1.00 73.50 88 THR A O 1
ATOM 682 N N . ARG A 1 89 ? 14.174 -8.709 -41.928 1.00 74.12 89 ARG A N 1
ATOM 683 C CA . ARG A 1 89 ? 12.847 -8.079 -41.978 1.00 74.12 89 ARG A CA 1
ATOM 684 C C . ARG A 1 89 ? 12.444 -7.464 -40.635 1.00 74.12 89 ARG A C 1
ATOM 686 O O . ARG A 1 89 ? 12.002 -6.322 -40.609 1.00 74.12 89 ARG A O 1
ATOM 693 N N . LEU A 1 90 ? 12.646 -8.185 -39.532 1.00 71.38 90 LEU A N 1
ATOM 694 C CA . LEU A 1 90 ? 12.335 -7.693 -38.185 1.00 71.38 90 LEU A CA 1
ATOM 695 C C . LEU A 1 90 ? 13.285 -6.609 -37.677 1.00 71.38 90 LEU A C 1
ATOM 697 O O . LEU A 1 90 ? 12.884 -5.727 -36.922 1.00 71.38 90 LEU A O 1
ATOM 701 N N . ALA A 1 91 ? 14.555 -6.679 -38.067 1.00 71.94 91 ALA A N 1
ATOM 702 C CA . ALA A 1 91 ? 15.574 -5.772 -37.565 1.00 71.94 91 ALA A CA 1
ATOM 703 C C . ALA A 1 91 ? 15.448 -4.352 -38.146 1.00 71.94 91 ALA A C 1
ATOM 705 O O . ALA A 1 91 ? 16.116 -3.448 -37.656 1.00 71.94 91 ALA A O 1
ATOM 706 N N . GLY A 1 92 ? 14.623 -4.138 -39.182 1.00 73.94 92 GLY A N 1
ATOM 707 C CA . GLY A 1 92 ? 14.323 -2.807 -39.727 1.00 73.94 92 GLY A CA 1
ATOM 708 C C . GLY A 1 92 ? 13.679 -1.893 -38.677 1.00 73.94 92 GLY A C 1
ATOM 709 O O . GLY A 1 92 ? 14.334 -0.943 -38.250 1.00 73.94 92 GLY A O 1
ATOM 710 N N . PRO A 1 93 ? 12.480 -2.237 -38.174 1.00 69.75 93 PRO A N 1
ATOM 711 C CA . PRO A 1 93 ? 11.833 -1.505 -37.084 1.00 69.75 93 PRO A CA 1
ATOM 712 C C . PRO A 1 93 ? 12.711 -1.334 -35.832 1.00 69.75 93 PRO A C 1
ATOM 714 O O . PRO A 1 93 ? 12.720 -0.271 -35.220 1.00 69.75 93 PRO A O 1
ATOM 717 N N . TRP A 1 94 ? 13.507 -2.348 -35.462 1.00 71.25 94 TRP A N 1
ATOM 718 C CA . TRP A 1 94 ? 14.423 -2.251 -34.313 1.00 71.25 94 TRP A CA 1
ATOM 719 C C . TRP A 1 94 ? 15.523 -1.217 -34.533 1.00 71.25 94 TRP A C 1
ATOM 721 O O . TRP A 1 94 ? 15.829 -0.441 -33.631 1.00 71.25 94 TRP A O 1
ATOM 731 N N . ARG A 1 95 ? 16.115 -1.187 -35.733 1.00 74.69 95 ARG A N 1
ATOM 732 C CA . ARG A 1 95 ? 17.121 -0.181 -36.085 1.00 74.69 95 ARG A CA 1
ATOM 733 C C . ARG A 1 95 ? 16.536 1.224 -36.043 1.00 74.69 95 ARG A C 1
ATOM 735 O O . ARG A 1 95 ? 17.223 2.126 -35.586 1.00 74.69 95 ARG A O 1
ATOM 742 N N . GLU A 1 96 ? 15.291 1.407 -36.471 1.00 77.44 96 GLU A N 1
ATOM 743 C CA . GLU A 1 96 ? 14.623 2.712 -36.432 1.00 77.44 96 GLU A CA 1
ATOM 744 C C . GLU A 1 96 ? 14.337 3.180 -35.003 1.00 77.44 96 GLU A C 1
ATOM 746 O O . GLU A 1 96 ? 14.639 4.328 -34.681 1.00 77.44 96 GLU A O 1
ATOM 751 N N . LEU A 1 97 ? 13.845 2.291 -34.132 1.00 69.00 97 LEU A N 1
ATOM 752 C CA . LEU A 1 97 ? 13.606 2.590 -32.715 1.00 69.00 97 LEU A CA 1
ATOM 753 C C . LEU A 1 97 ? 14.906 2.895 -31.964 1.00 69.00 97 LEU A C 1
ATOM 755 O O . LEU A 1 97 ? 14.998 3.907 -31.271 1.00 69.00 97 LEU A O 1
ATOM 759 N N . VAL A 1 98 ? 15.940 2.070 -32.149 1.00 73.81 98 VAL A N 1
ATOM 760 C CA . VAL A 1 98 ? 17.263 2.313 -31.555 1.00 73.81 98 VAL A CA 1
ATOM 761 C C . VAL A 1 98 ? 17.854 3.616 -32.086 1.00 73.81 98 VAL A C 1
ATOM 763 O O . VAL A 1 98 ? 18.358 4.414 -31.304 1.00 73.81 98 VAL A O 1
ATOM 766 N N . ALA A 1 99 ? 17.757 3.884 -33.390 1.00 82.19 99 ALA A N 1
ATOM 767 C CA . ALA A 1 99 ? 18.252 5.130 -33.965 1.00 82.19 99 ALA A CA 1
ATOM 768 C C . ALA A 1 99 ? 17.474 6.356 -33.463 1.00 82.19 99 ALA A C 1
ATOM 770 O O . ALA A 1 99 ? 18.080 7.402 -33.254 1.00 82.19 99 ALA A O 1
ATOM 771 N N . ALA A 1 100 ? 16.158 6.250 -33.251 1.00 76.56 100 ALA A N 1
ATOM 772 C CA . ALA A 1 100 ? 15.362 7.312 -32.638 1.00 76.56 100 ALA A CA 1
ATOM 773 C C . ALA A 1 100 ? 15.829 7.595 -31.209 1.00 76.56 100 ALA A C 1
ATOM 775 O O . ALA A 1 100 ? 16.110 8.743 -30.878 1.00 76.56 100 ALA A O 1
ATOM 776 N N . ARG A 1 101 ? 16.034 6.544 -30.411 1.00 74.00 101 ARG A N 1
ATOM 777 C CA . ARG A 1 101 ? 16.521 6.673 -29.037 1.00 74.00 101 ARG A CA 1
ATOM 778 C C . ARG A 1 101 ? 17.933 7.245 -28.958 1.00 74.00 101 ARG A C 1
ATOM 780 O O . ARG A 1 101 ? 18.205 8.082 -28.109 1.00 74.00 101 ARG A O 1
ATOM 787 N N . VAL A 1 102 ? 18.821 6.827 -29.859 1.00 82.12 102 VAL A N 1
ATOM 788 C CA . VAL A 1 102 ? 20.171 7.393 -29.978 1.00 82.12 102 VAL A CA 1
ATOM 789 C C . VAL A 1 102 ? 20.099 8.879 -30.321 1.00 82.12 102 VAL A C 1
ATOM 791 O O . VAL A 1 102 ? 20.776 9.659 -29.665 1.00 82.12 102 VAL A O 1
ATOM 794 N N . ARG A 1 103 ? 19.243 9.291 -31.268 1.00 85.75 103 ARG A N 1
ATOM 795 C CA . ARG A 1 103 ? 19.059 10.714 -31.600 1.00 85.75 103 ARG A CA 1
ATOM 796 C C . ARG A 1 103 ? 18.530 11.530 -30.421 1.00 85.75 103 ARG A C 1
ATOM 798 O O . ARG A 1 103 ? 19.012 12.631 -30.203 1.00 85.75 103 ARG A O 1
ATOM 805 N N . GLU A 1 104 ? 17.571 11.004 -29.661 1.00 73.62 104 GLU A N 1
ATOM 806 C CA . GLU A 1 104 ? 17.065 11.663 -28.446 1.00 73.62 104 GLU A CA 1
ATOM 807 C C . GLU A 1 104 ? 18.164 11.841 -27.396 1.00 73.62 104 GLU A C 1
ATOM 809 O O . GLU A 1 104 ? 18.327 12.926 -26.845 1.00 73.62 104 GLU A O 1
ATOM 814 N N . LEU A 1 105 ? 18.932 10.779 -27.132 1.00 77.31 105 LEU A N 1
ATOM 815 C CA . LEU A 1 105 ? 20.019 10.810 -26.156 1.00 77.31 105 LEU A CA 1
ATOM 816 C C . LEU A 1 105 ? 21.156 11.736 -26.599 1.00 77.31 105 LEU A C 1
ATOM 818 O O . LEU A 1 105 ? 21.709 12.441 -25.762 1.00 77.31 105 LEU A O 1
ATOM 822 N N . GLN A 1 106 ? 21.467 11.773 -27.896 1.00 81.31 106 GLN A N 1
ATOM 823 C CA . GLN A 1 106 ? 22.428 12.713 -28.475 1.00 81.31 106 GLN A CA 1
ATOM 824 C C . GLN A 1 106 ? 21.933 14.155 -28.354 1.00 81.31 106 GLN A C 1
ATOM 826 O O . GLN A 1 106 ? 22.669 14.992 -27.861 1.00 81.31 106 GLN A O 1
ATOM 831 N N . ALA A 1 107 ? 20.671 14.440 -28.687 1.00 68.62 107 ALA A N 1
ATOM 832 C CA . ALA A 1 107 ? 20.109 15.784 -28.540 1.00 68.62 107 ALA A CA 1
ATOM 833 C C . ALA A 1 107 ? 20.093 16.255 -27.076 1.00 68.62 107 ALA A C 1
ATOM 835 O O . ALA A 1 107 ? 20.360 17.421 -26.790 1.00 68.62 107 ALA A O 1
ATOM 836 N N . LEU A 1 108 ? 19.805 15.350 -26.134 1.00 69.25 108 LEU A N 1
ATOM 837 C CA . LEU A 1 108 ? 19.902 15.647 -24.708 1.00 69.25 108 LEU A CA 1
ATOM 838 C C . LEU A 1 108 ? 21.353 15.926 -24.302 1.00 69.25 108 LEU A C 1
ATOM 840 O O . LEU A 1 108 ? 21.606 16.913 -23.616 1.00 69.25 108 LEU A O 1
ATOM 844 N N . GLN A 1 109 ? 22.295 15.091 -24.737 1.00 72.31 109 GLN A N 1
ATOM 845 C CA . GLN A 1 109 ? 23.720 15.285 -24.484 1.00 72.31 109 GLN A CA 1
ATOM 846 C C . GLN A 1 109 ? 24.213 16.632 -25.029 1.00 72.31 109 GLN A C 1
ATOM 848 O O . GLN A 1 109 ? 24.798 17.406 -24.276 1.00 72.31 109 GLN A O 1
ATOM 853 N N . ASP A 1 110 ? 23.894 16.950 -26.283 1.00 66.31 110 ASP A N 1
ATOM 854 C CA . ASP A 1 110 ? 24.245 18.218 -26.922 1.00 66.31 110 ASP A CA 1
ATOM 855 C C . ASP A 1 110 ? 23.641 19.404 -26.151 1.00 66.31 110 ASP A C 1
ATOM 857 O O . ASP A 1 110 ? 24.319 20.401 -25.916 1.00 66.31 110 ASP A O 1
ATOM 861 N N . SER A 1 111 ? 22.400 19.284 -25.660 1.00 61.88 111 SER A N 1
ATOM 862 C CA . SER A 1 111 ? 21.772 20.336 -24.847 1.00 61.88 111 SER A CA 1
ATOM 863 C C . SER A 1 111 ? 22.464 20.555 -23.496 1.00 61.88 111 SER A C 1
ATOM 865 O O . SER A 1 111 ? 22.526 21.684 -23.010 1.00 61.88 111 SER A O 1
ATOM 867 N N . LEU A 1 112 ? 23.019 19.499 -22.890 1.00 63.00 112 LEU A N 1
ATOM 868 C CA . LEU A 1 112 ? 23.798 19.608 -21.657 1.00 63.00 112 LEU A CA 1
ATOM 869 C C . LEU A 1 112 ? 25.135 20.309 -21.924 1.00 63.00 112 LEU A C 1
ATOM 871 O O . LEU A 1 112 ? 25.530 21.176 -21.144 1.00 63.00 112 LEU A O 1
ATOM 875 N N . ASP A 1 113 ? 25.786 20.001 -23.046 1.00 54.88 113 ASP A N 1
ATOM 876 C CA . ASP A 1 113 ? 27.028 20.653 -23.465 1.00 54.88 113 ASP A CA 1
ATOM 877 C C . ASP A 1 113 ? 26.805 22.124 -23.869 1.00 54.88 113 ASP A C 1
ATOM 879 O O . ASP A 1 113 ? 27.607 22.988 -23.514 1.00 54.88 113 ASP A O 1
ATOM 883 N N . GLU A 1 114 ? 25.685 22.462 -24.516 1.00 49.84 114 GLU A N 1
ATOM 884 C CA . GLU A 1 114 ? 25.297 23.850 -24.811 1.00 49.84 114 GLU A CA 1
ATOM 885 C C . GLU A 1 114 ? 24.947 24.641 -23.537 1.00 49.84 114 GLU A C 1
ATOM 887 O O . GLU A 1 114 ? 25.339 25.807 -23.394 1.00 49.84 114 GLU A O 1
ATOM 892 N N . CYS A 1 115 ? 24.289 24.008 -22.557 1.00 46.53 115 CYS A N 1
ATOM 893 C CA . CYS A 1 115 ? 24.068 24.596 -21.233 1.00 46.53 115 CYS A CA 1
ATOM 894 C C . CYS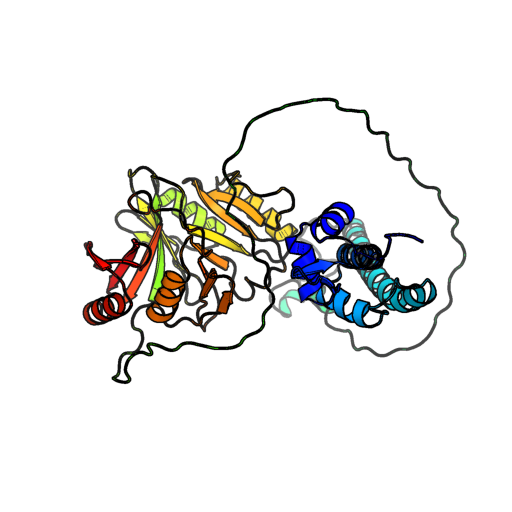 A 1 115 ? 25.383 24.844 -20.472 1.00 46.53 115 CYS A C 1
ATOM 896 O O . CYS A 1 115 ? 25.487 25.830 -19.736 1.00 46.53 115 CYS A O 1
ATOM 898 N N . LEU A 1 116 ? 26.405 24.008 -20.677 1.00 43.66 116 LEU A N 1
ATOM 899 C CA . LEU A 1 116 ? 27.752 24.209 -20.132 1.00 43.66 116 LEU A CA 1
ATOM 900 C C . LEU A 1 116 ? 28.567 25.241 -20.943 1.00 43.66 116 LEU A C 1
ATOM 902 O O . LEU A 1 116 ? 29.381 25.968 -20.370 1.00 43.66 116 LEU A O 1
ATOM 906 N N . GLY A 1 117 ? 28.305 25.379 -22.247 1.00 40.25 117 GLY A N 1
ATOM 907 C CA . GLY A 1 117 ? 28.952 26.329 -23.162 1.00 40.25 117 GLY A CA 1
ATOM 908 C C . GLY A 1 117 ? 28.471 27.783 -23.047 1.00 40.25 117 GLY A C 1
ATOM 909 O O . GLY A 1 117 ? 29.200 28.700 -23.421 1.00 40.25 117 GLY A O 1
ATOM 910 N N . CYS A 1 118 ? 27.287 28.021 -22.469 1.00 45.97 118 CYS A N 1
ATOM 911 C CA . CYS A 1 118 ? 26.765 29.361 -22.150 1.00 45.97 118 CYS A CA 1
ATOM 912 C C . CYS A 1 118 ? 27.559 30.084 -21.040 1.00 45.97 118 CYS A C 1
ATOM 914 O O . CYS A 1 118 ? 27.426 31.297 -20.868 1.00 45.97 118 CYS A O 1
ATOM 916 N N . GLY A 1 119 ? 28.369 29.367 -20.248 1.00 45.44 119 GLY A N 1
ATOM 917 C CA . GLY A 1 119 ? 29.093 29.953 -19.111 1.00 45.44 119 GLY A CA 1
ATOM 918 C C . GLY A 1 119 ? 28.175 30.530 -18.021 1.00 45.44 119 GLY A C 1
ATOM 919 O O . GLY A 1 119 ? 28.606 31.361 -17.224 1.00 45.44 119 GLY A O 1
ATOM 920 N N . CYS A 1 120 ? 26.906 30.115 -17.983 1.00 51.19 120 CYS A N 1
ATOM 921 C CA . CYS A 1 120 ? 25.851 30.741 -17.188 1.00 51.19 120 CYS A CA 1
ATOM 922 C C . CYS A 1 120 ? 25.250 29.803 -16.128 1.00 51.19 120 CYS A C 1
ATOM 924 O O . CYS A 1 120 ? 24.046 29.826 -15.874 1.00 51.19 120 CYS A O 1
ATOM 926 N N . LEU A 1 121 ? 26.085 29.003 -15.458 1.00 43.22 121 LEU A N 1
ATOM 927 C CA . LEU A 1 121 ? 25.691 28.257 -14.257 1.00 43.22 121 LEU A CA 1
ATOM 928 C C . LEU A 1 121 ? 25.529 29.206 -13.055 1.00 43.22 121 LEU A C 1
ATOM 930 O O . LEU A 1 121 ? 26.309 29.226 -12.108 1.00 43.22 121 LEU A O 1
ATOM 934 N N . SER A 1 122 ? 24.472 30.011 -13.121 1.00 44.12 122 SER A N 1
ATOM 935 C CA . SER A 1 122 ? 23.738 30.517 -11.970 1.00 44.12 122 SER A CA 1
ATOM 936 C C . SER A 1 122 ? 22.279 30.725 -12.381 1.00 44.12 122 SER A C 1
ATOM 938 O O . SER A 1 122 ? 21.958 31.611 -13.175 1.00 44.12 122 SER A O 1
ATOM 940 N N . LEU A 1 123 ? 21.384 29.924 -11.794 1.00 50.00 123 LEU A N 1
ATOM 941 C CA . LEU A 1 123 ? 19.925 29.931 -11.991 1.00 50.00 123 LEU A CA 1
ATOM 942 C C . LEU A 1 123 ? 19.228 31.263 -11.628 1.00 50.00 123 LEU A C 1
ATOM 944 O O . LEU A 1 123 ? 18.009 31.349 -11.695 1.00 50.00 123 LEU A O 1
ATOM 948 N N . THR A 1 124 ? 19.965 32.315 -11.258 1.00 44.59 124 THR A N 1
ATOM 949 C CA . THR A 1 124 ? 19.398 33.631 -10.910 1.00 44.59 124 THR A CA 1
ATOM 950 C C . THR A 1 124 ? 19.487 34.682 -12.020 1.00 44.59 124 THR A C 1
ATOM 952 O O . THR A 1 124 ? 18.849 35.724 -11.895 1.00 44.59 124 THR A O 1
ATOM 955 N N . ARG A 1 125 ? 20.225 34.458 -13.120 1.00 48.31 125 ARG A N 1
ATOM 956 C CA . ARG A 1 125 ? 20.319 35.435 -14.227 1.00 48.31 125 ARG A CA 1
ATOM 957 C C . ARG A 1 125 ? 20.468 34.770 -15.596 1.00 48.31 125 ARG A C 1
ATOM 959 O O . ARG A 1 125 ? 21.548 34.752 -16.173 1.00 48.31 125 ARG A O 1
ATOM 966 N N . CYS A 1 126 ? 19.358 34.312 -16.170 1.00 52.34 126 CYS A N 1
ATOM 967 C CA . CYS A 1 126 ? 19.285 33.917 -17.582 1.00 52.34 126 CYS A CA 1
ATOM 968 C C . CYS A 1 126 ? 18.817 35.090 -18.473 1.00 52.34 126 CYS A C 1
ATOM 970 O O . CYS A 1 126 ? 17.922 34.952 -19.303 1.00 52.34 126 CYS A O 1
ATOM 972 N N . ALA A 1 127 ? 19.407 36.278 -18.299 1.00 49.53 127 ALA A N 1
ATOM 973 C CA . ALA A 1 127 ? 19.014 37.479 -19.048 1.00 49.53 127 ALA A CA 1
ATOM 974 C C . ALA A 1 127 ? 19.267 37.367 -20.568 1.00 49.53 127 ALA A C 1
ATOM 976 O O . ALA A 1 127 ? 18.742 38.173 -21.332 1.00 49.53 127 ALA A O 1
ATOM 977 N N . LEU A 1 128 ? 20.054 36.371 -21.000 1.00 49.00 128 LEU A N 1
ATOM 978 C CA . LEU A 1 128 ? 20.394 36.130 -22.403 1.00 49.00 128 LEU A CA 1
ATOM 979 C C . LEU A 1 128 ? 19.258 35.454 -23.196 1.00 49.00 128 LEU A C 1
ATOM 981 O O . LEU A 1 128 ? 19.090 35.750 -24.372 1.00 49.00 128 LEU A O 1
ATOM 985 N N . PHE A 1 129 ? 18.486 34.562 -22.559 1.00 51.72 129 PHE A N 1
ATOM 986 C CA . PHE A 1 129 ? 17.425 33.778 -23.216 1.00 51.72 129 PHE A CA 1
ATOM 987 C C . PHE A 1 129 ? 16.011 34.148 -22.749 1.00 51.72 129 PHE A C 1
ATOM 989 O O . PHE A 1 129 ? 15.044 33.878 -23.454 1.00 51.72 129 PHE A O 1
ATOM 996 N N . ASN A 1 130 ? 15.885 34.774 -21.577 1.00 56.84 130 ASN A N 1
ATOM 997 C CA . ASN A 1 130 ? 14.619 35.234 -21.013 1.00 56.84 130 ASN A CA 1
ATOM 998 C C . ASN A 1 130 ? 14.827 36.617 -20.381 1.00 56.84 130 ASN A C 1
ATOM 1000 O O . ASN A 1 130 ? 14.777 36.784 -19.160 1.00 56.84 130 ASN A O 1
ATOM 1004 N N . THR A 1 131 ? 15.170 37.597 -21.224 1.00 60.59 131 THR A N 1
ATOM 1005 C CA . THR A 1 131 ? 15.327 38.991 -20.797 1.00 60.59 131 THR A CA 1
ATOM 1006 C C . THR A 1 131 ? 14.045 39.456 -20.104 1.00 60.59 131 THR A C 1
ATOM 1008 O O . THR A 1 131 ? 12.946 39.211 -20.601 1.00 60.59 131 THR A O 1
ATOM 1011 N N . ASP A 1 132 ? 14.199 40.071 -18.931 1.00 60.69 132 ASP A N 1
ATOM 1012 C CA . ASP A 1 132 ? 13.107 40.575 -18.085 1.00 60.69 132 ASP A CA 1
ATOM 1013 C C . ASP A 1 132 ? 12.055 39.536 -17.654 1.00 60.69 132 ASP A C 1
ATOM 1015 O O . ASP A 1 132 ? 10.940 39.896 -17.290 1.00 60.69 132 ASP A O 1
ATOM 1019 N N . ASP A 1 133 ? 12.405 38.247 -17.668 1.00 61.66 133 ASP A N 1
ATOM 1020 C CA . ASP A 1 133 ? 11.509 37.144 -17.299 1.00 61.66 133 ASP A CA 1
ATOM 1021 C C . ASP A 1 133 ? 10.172 37.122 -18.070 1.00 61.66 133 ASP A C 1
ATOM 1023 O O . ASP A 1 133 ? 9.115 36.763 -17.548 1.00 61.66 133 ASP A O 1
ATOM 1027 N N . ALA A 1 134 ? 10.207 37.492 -19.352 1.00 67.25 134 ALA A N 1
ATOM 1028 C CA . ALA A 1 134 ? 9.028 37.515 -20.217 1.00 67.25 134 ALA A CA 1
ATOM 1029 C C . ALA A 1 134 ? 8.250 36.178 -20.230 1.00 67.25 134 ALA A C 1
ATOM 1031 O O . ALA A 1 134 ? 7.028 36.170 -20.386 1.00 67.25 134 ALA A O 1
ATOM 1032 N N . ALA A 1 135 ? 8.935 35.048 -20.021 1.00 64.12 135 ALA A N 1
ATOM 1033 C CA . ALA A 1 135 ? 8.330 33.719 -19.955 1.00 64.12 135 ALA A CA 1
ATOM 1034 C C . ALA A 1 135 ? 7.333 33.531 -18.795 1.00 64.12 135 ALA A C 1
ATOM 1036 O O . ALA A 1 135 ? 6.433 32.696 -18.908 1.00 64.12 135 ALA A O 1
ATOM 1037 N N . ALA A 1 136 ? 7.454 34.295 -17.703 1.00 65.19 136 ALA A N 1
ATOM 1038 C CA . ALA A 1 136 ? 6.553 34.200 -16.553 1.00 65.19 136 ALA A CA 1
ATOM 1039 C C . ALA A 1 136 ? 5.123 34.666 -16.873 1.00 65.19 136 ALA A C 1
ATOM 1041 O O . ALA A 1 136 ? 4.163 34.184 -16.269 1.00 65.19 136 ALA A O 1
ATOM 1042 N N . ALA A 1 137 ? 4.955 35.537 -17.876 1.00 67.38 137 ALA A N 1
ATOM 1043 C CA . ALA A 1 137 ? 3.639 35.958 -18.357 1.00 67.38 137 ALA A CA 1
ATOM 1044 C C . ALA A 1 137 ? 2.822 34.801 -18.974 1.00 67.38 137 ALA A C 1
ATOM 1046 O O . ALA A 1 137 ? 1.605 34.908 -19.107 1.00 67.38 137 ALA A O 1
ATOM 1047 N N . GLU A 1 138 ? 3.466 33.679 -19.323 1.00 63.38 138 GLU A N 1
ATOM 1048 C CA . GLU A 1 138 ? 2.813 32.479 -19.865 1.00 63.38 138 GLU A CA 1
ATOM 1049 C C . GLU A 1 138 ? 2.392 31.463 -18.779 1.00 63.38 138 GLU A C 1
ATOM 1051 O O . GLU A 1 138 ? 1.887 30.380 -19.101 1.00 63.38 138 GLU A O 1
ATOM 1056 N N . GLY A 1 139 ? 2.581 31.799 -17.498 1.00 56.53 139 GLY A N 1
ATOM 1057 C CA . GLY A 1 139 ? 2.198 30.989 -16.341 1.00 56.53 139 GLY A CA 1
ATOM 1058 C C . GLY A 1 139 ? 3.369 30.253 -15.672 1.00 56.53 139 GLY A C 1
ATOM 1059 O O . GLY A 1 139 ? 4.492 30.265 -16.175 1.00 56.53 139 GLY A O 1
ATOM 1060 N N . PRO A 1 140 ? 3.126 29.595 -14.525 1.00 49.88 140 PRO A N 1
ATOM 1061 C CA . PRO A 1 140 ? 4.180 28.958 -13.735 1.00 49.88 140 PRO A CA 1
ATOM 1062 C C . PRO A 1 140 ? 4.824 27.751 -14.452 1.00 49.88 140 PRO A C 1
ATOM 1064 O O . PRO A 1 140 ? 4.155 27.002 -15.171 1.00 49.88 140 PRO A O 1
ATOM 1067 N N . GLY A 1 141 ? 6.127 27.536 -14.222 1.00 50.34 141 GLY A N 1
ATOM 1068 C CA . GLY A 1 141 ? 6.898 26.371 -14.693 1.00 50.34 141 GLY A CA 1
ATOM 1069 C C . GLY A 1 141 ? 7.834 26.629 -15.887 1.00 50.34 141 GLY A C 1
ATOM 1070 O O . GLY A 1 141 ? 7.888 27.719 -16.447 1.00 50.34 141 GLY A O 1
ATOM 1071 N N . SER A 1 142 ? 8.595 25.608 -16.303 1.00 52.62 142 SER A N 1
ATOM 1072 C CA . SER A 1 142 ? 9.590 25.692 -17.389 1.00 52.62 142 SER A CA 1
ATOM 1073 C C . SER A 1 142 ? 8.946 25.702 -18.788 1.00 52.62 142 SER A C 1
ATOM 1075 O O . SER A 1 142 ? 8.911 24.704 -19.511 1.00 52.62 142 SER A O 1
ATOM 1077 N N . ARG A 1 143 ? 8.416 26.864 -19.189 1.00 59.12 143 ARG A N 1
ATOM 1078 C CA . ARG A 1 143 ? 7.612 27.052 -20.416 1.00 59.12 143 ARG A CA 1
ATOM 1079 C C . ARG A 1 143 ? 8.321 26.661 -21.720 1.00 59.12 143 ARG A C 1
ATOM 1081 O O . ARG A 1 143 ? 7.671 26.180 -22.647 1.00 59.12 143 ARG A O 1
ATOM 1088 N N . TRP A 1 144 ? 9.642 26.809 -21.779 1.00 50.75 144 TRP A N 1
ATOM 1089 C CA . TRP A 1 144 ? 10.439 26.582 -22.992 1.00 50.75 144 TRP A CA 1
ATOM 1090 C C . TRP A 1 144 ? 10.918 25.133 -23.146 1.00 50.75 144 TRP A C 1
ATOM 1092 O O . TRP A 1 144 ? 11.112 24.678 -24.268 1.00 50.75 144 TRP A O 1
ATOM 1102 N N . LEU A 1 145 ? 10.983 24.372 -22.047 1.00 48.09 145 LEU A N 1
ATOM 1103 C CA . LEU A 1 145 ? 11.269 22.931 -22.062 1.00 48.09 145 LEU A CA 1
ATOM 1104 C C . LEU A 1 145 ? 10.069 22.094 -22.545 1.00 48.09 145 LEU A C 1
ATOM 1106 O O . LEU A 1 145 ? 10.246 20.970 -22.996 1.00 48.09 145 LEU A O 1
ATOM 1110 N N . ARG A 1 146 ? 8.839 22.631 -22.487 1.00 40.94 146 ARG A N 1
ATOM 1111 C CA . ARG A 1 146 ? 7.622 21.918 -22.933 1.00 40.94 146 ARG A CA 1
ATOM 1112 C C . ARG A 1 146 ? 7.303 22.080 -24.425 1.00 40.94 146 ARG A C 1
ATOM 1114 O O . ARG A 1 146 ? 6.563 21.259 -24.972 1.00 40.94 146 ARG A O 1
ATOM 1121 N N . ARG A 1 147 ? 7.840 23.106 -25.104 1.00 42.06 147 ARG A N 1
ATOM 1122 C CA . ARG A 1 147 ? 7.553 23.348 -26.536 1.00 42.06 147 ARG A CA 1
ATOM 1123 C C . ARG A 1 147 ? 8.239 22.348 -27.469 1.00 42.06 147 ARG A C 1
ATOM 1125 O O . ARG A 1 147 ? 7.704 22.081 -28.539 1.00 42.06 147 ARG A O 1
ATOM 1132 N N . THR A 1 148 ? 9.351 21.740 -27.065 1.00 44.41 148 THR A N 1
ATOM 1133 C CA . THR A 1 148 ? 10.046 20.718 -27.869 1.00 44.41 148 THR A CA 1
ATOM 1134 C C . THR A 1 148 ? 9.288 19.391 -27.958 1.00 44.41 148 THR A C 1
ATOM 1136 O O . THR A 1 148 ? 9.497 18.651 -28.910 1.00 44.41 148 THR A O 1
ATOM 1139 N N . ASN A 1 149 ? 8.342 19.123 -27.048 1.00 40.56 149 ASN A N 1
ATOM 1140 C CA . ASN A 1 149 ? 7.564 17.875 -27.027 1.00 40.56 149 ASN A CA 1
ATOM 1141 C C . ASN A 1 149 ? 6.118 17.996 -27.543 1.00 40.56 149 ASN A C 1
ATOM 1143 O O . ASN A 1 149 ? 5.370 17.026 -27.474 1.00 40.56 149 ASN A O 1
ATOM 1147 N N . SER A 1 150 ? 5.695 19.159 -28.052 1.00 37.47 150 SER A N 1
ATOM 1148 C CA . SER A 1 150 ? 4.290 19.394 -28.447 1.00 37.47 150 SER A CA 1
ATOM 1149 C C . SER A 1 150 ? 4.064 19.737 -29.928 1.00 37.47 150 SER A C 1
ATOM 1151 O O . SER A 1 150 ? 2.929 19.995 -30.323 1.00 37.47 150 SER A O 1
ATOM 1153 N N . GLN A 1 151 ? 5.088 19.653 -30.785 1.00 36.16 151 GLN A N 1
ATOM 1154 C CA . GLN A 1 151 ? 4.909 19.676 -32.243 1.00 36.16 151 GLN A CA 1
ATOM 1155 C C . GLN A 1 151 ? 5.593 18.477 -32.900 1.00 36.16 151 GLN A C 1
ATOM 1157 O O . GLN A 1 151 ? 6.722 18.559 -33.370 1.00 36.16 151 GLN A O 1
ATOM 1162 N N . SER A 1 152 ? 4.874 17.360 -32.981 1.00 32.97 152 SER A N 1
ATOM 1163 C CA . SER A 1 152 ? 5.158 16.347 -33.995 1.00 32.97 152 SER A CA 1
ATOM 1164 C C . SER A 1 152 ? 3.864 15.982 -34.721 1.00 32.97 152 SER A C 1
ATOM 1166 O O . SER A 1 152 ? 3.114 15.125 -34.258 1.00 32.97 152 SER A O 1
ATOM 1168 N N . PRO A 1 153 ? 3.545 16.637 -35.851 1.00 37.34 153 PRO A N 1
ATOM 1169 C CA . PRO A 1 153 ? 2.719 16.033 -36.873 1.00 37.34 153 PRO A CA 1
ATOM 1170 C C . PRO A 1 153 ? 3.626 15.219 -37.802 1.00 37.34 153 PRO A C 1
ATOM 1172 O O . PRO A 1 153 ? 4.507 15.751 -38.477 1.00 37.34 153 PRO A O 1
ATOM 1175 N N . LEU A 1 154 ? 3.373 13.915 -37.845 1.00 50.44 154 LEU A N 1
ATOM 1176 C CA . LEU A 1 154 ? 3.813 13.022 -38.910 1.00 50.44 154 LEU A CA 1
ATOM 1177 C C . LEU A 1 154 ? 3.421 13.603 -40.283 1.00 50.44 154 LEU A C 1
ATOM 1179 O O . LEU A 1 154 ? 2.242 13.614 -40.630 1.00 50.44 154 LEU A O 1
ATOM 1183 N N . ALA A 1 155 ? 4.401 14.025 -41.084 1.00 30.27 155 ALA A N 1
ATOM 1184 C CA . ALA A 1 155 ? 4.314 14.047 -42.545 1.00 30.27 155 ALA A CA 1
ATOM 1185 C C . ALA A 1 155 ? 5.728 13.983 -43.165 1.00 30.27 155 ALA A C 1
ATOM 1187 O O . ALA A 1 155 ? 6.638 14.647 -42.667 1.00 30.27 155 ALA A O 1
ATOM 1188 N N . PRO A 1 156 ? 5.947 13.189 -44.233 1.00 48.62 156 PRO A N 1
ATOM 1189 C CA . PRO A 1 156 ? 7.273 12.940 -44.788 1.00 48.62 156 PRO A CA 1
ATOM 1190 C C . PRO A 1 156 ? 7.625 13.963 -45.874 1.00 48.62 156 PRO A C 1
ATOM 1192 O O . PRO A 1 156 ? 6.780 14.297 -46.705 1.00 48.62 156 PRO A O 1
ATOM 1195 N N . THR A 1 157 ? 8.877 14.426 -45.936 1.00 31.12 157 THR A N 1
ATOM 1196 C CA . THR A 1 157 ? 9.473 15.015 -47.158 1.00 31.12 157 THR A CA 1
ATOM 1197 C C . THR A 1 157 ? 11.011 15.088 -47.056 1.00 31.12 157 THR A C 1
ATOM 1199 O O . THR A 1 157 ? 11.552 14.845 -45.980 1.00 31.12 157 THR A O 1
ATOM 1202 N N . PRO A 1 158 ? 11.747 15.240 -48.176 1.00 37.53 158 PRO A N 1
ATOM 1203 C CA . PRO A 1 158 ? 12.565 14.178 -48.743 1.00 37.53 158 PRO A CA 1
ATOM 1204 C C . PRO A 1 158 ? 14.074 14.370 -48.525 1.00 37.53 158 PRO A C 1
ATOM 1206 O O . PRO A 1 158 ? 14.548 15.411 -48.083 1.00 37.53 158 PRO A O 1
ATOM 1209 N N . ALA A 1 159 ? 14.800 13.306 -48.871 1.00 44.34 159 ALA A N 1
ATOM 1210 C CA . ALA A 1 159 ? 16.237 13.104 -48.743 1.00 44.34 159 ALA A CA 1
ATOM 1211 C C . ALA A 1 159 ? 17.107 14.352 -48.979 1.00 44.34 159 ALA A C 1
ATOM 1213 O O . ALA A 1 159 ? 17.118 14.922 -50.071 1.00 44.34 159 ALA A O 1
ATOM 1214 N N . ALA A 1 160 ? 17.930 14.672 -47.978 1.00 30.11 160 ALA A N 1
ATOM 1215 C CA . ALA A 1 160 ? 19.101 15.521 -48.125 1.00 30.11 160 ALA A CA 1
ATOM 1216 C C . ALA A 1 160 ? 20.373 14.686 -47.892 1.00 30.11 160 ALA A C 1
ATOM 1218 O O . ALA A 1 160 ? 20.543 14.017 -46.876 1.00 30.11 160 ALA A O 1
ATOM 1219 N N . THR A 1 161 ? 21.208 14.718 -48.924 1.00 32.44 161 THR A N 1
ATOM 1220 C CA . THR A 1 161 ? 22.600 14.283 -49.102 1.00 32.44 161 THR A CA 1
ATOM 1221 C C . THR A 1 161 ? 23.482 14.145 -47.854 1.00 32.44 161 THR A C 1
ATOM 1223 O O . THR A 1 161 ? 23.561 15.041 -47.020 1.00 32.44 161 THR A O 1
ATOM 1226 N N . ALA A 1 162 ? 24.230 13.037 -47.824 1.00 31.34 162 ALA A N 1
ATOM 1227 C CA . ALA A 1 162 ? 25.262 12.699 -46.846 1.00 31.34 162 ALA A CA 1
ATOM 1228 C C . ALA A 1 162 ? 26.535 13.568 -46.968 1.00 31.34 162 ALA A C 1
ATOM 1230 O O . ALA A 1 162 ? 26.931 13.891 -48.093 1.00 31.34 162 ALA A O 1
ATOM 1231 N N . PRO A 1 163 ? 27.239 13.860 -45.856 1.00 31.62 163 PRO A N 1
ATOM 1232 C CA . PRO A 1 163 ? 28.643 14.250 -45.876 1.00 31.62 163 PRO A CA 1
ATOM 1233 C C . PRO A 1 163 ? 29.576 13.023 -45.737 1.00 31.62 163 PRO A C 1
ATOM 1235 O O . PRO A 1 163 ? 29.137 11.961 -45.287 1.00 31.62 163 PRO A O 1
ATOM 1238 N N . PRO A 1 164 ? 30.850 13.137 -46.158 1.00 34.44 164 PRO A N 1
ATOM 1239 C CA . PRO A 1 164 ? 31.735 11.994 -46.353 1.00 34.44 164 PRO A CA 1
ATOM 1240 C C . PRO A 1 164 ? 32.528 11.596 -45.098 1.00 34.44 164 PRO A C 1
ATOM 1242 O O . PRO A 1 164 ? 32.820 12.424 -44.240 1.00 34.44 164 PRO A O 1
ATOM 1245 N N . ASP A 1 165 ? 32.883 10.307 -45.076 1.00 34.22 165 ASP A N 1
ATOM 1246 C CA . ASP A 1 165 ? 33.989 9.633 -44.381 1.00 34.22 165 ASP A CA 1
ATOM 1247 C C . ASP A 1 165 ? 34.604 10.309 -43.143 1.00 34.22 165 ASP A C 1
ATOM 1249 O O . ASP A 1 165 ? 35.442 11.207 -43.243 1.00 34.22 165 ASP A O 1
ATOM 1253 N N . GLN A 1 166 ? 34.344 9.719 -41.971 1.00 34.31 166 GLN A N 1
ATOM 1254 C CA . GLN A 1 166 ? 35.317 9.714 -40.879 1.00 34.31 166 GLN A CA 1
ATOM 1255 C C . GLN A 1 166 ? 35.608 8.287 -40.411 1.00 34.31 166 GLN A C 1
ATOM 1257 O O . GLN A 1 166 ? 34.726 7.491 -40.095 1.00 34.31 166 GLN A O 1
ATOM 1262 N N . GLN A 1 167 ? 36.904 7.995 -40.446 1.00 32.12 167 GLN A N 1
ATOM 1263 C CA . GLN A 1 167 ? 37.556 6.712 -40.266 1.00 32.12 167 GLN A CA 1
ATOM 1264 C C . GLN A 1 167 ? 37.320 6.076 -38.893 1.00 32.12 167 GLN A C 1
ATOM 1266 O O . GLN A 1 167 ? 37.312 6.736 -37.855 1.00 32.12 167 GLN A O 1
ATOM 1271 N N . MET A 1 168 ? 37.236 4.745 -38.940 1.00 26.83 168 MET A N 1
ATOM 1272 C CA . MET A 1 168 ? 37.312 3.803 -37.827 1.00 26.83 168 MET A CA 1
ATOM 1273 C C . MET A 1 168 ? 38.399 4.177 -36.808 1.00 26.83 168 MET A C 1
ATOM 1275 O O . MET A 1 168 ? 39.572 4.314 -37.160 1.00 26.83 168 MET A O 1
ATOM 1279 N N . ARG A 1 169 ? 38.020 4.244 -35.528 1.00 30.55 169 ARG A N 1
ATOM 1280 C CA . ARG A 1 169 ? 38.940 4.090 -34.394 1.00 30.55 169 ARG A CA 1
ATOM 1281 C C . ARG A 1 169 ? 38.601 2.795 -33.656 1.00 30.55 169 ARG A C 1
ATOM 1283 O O . ARG A 1 169 ? 37.434 2.493 -33.428 1.00 30.55 169 ARG A O 1
ATOM 1290 N N . GLU A 1 170 ? 39.648 2.028 -33.373 1.00 31.36 170 GLU A N 1
ATOM 1291 C CA . GLU A 1 170 ? 39.637 0.668 -32.828 1.00 31.36 170 GLU A CA 1
ATOM 1292 C C . GLU A 1 170 ? 39.135 0.561 -31.369 1.00 31.36 170 GLU A C 1
ATOM 1294 O O . GLU A 1 170 ? 39.092 1.569 -30.658 1.00 31.36 170 GLU A O 1
ATOM 1299 N N . PRO A 1 171 ? 38.764 -0.651 -30.896 1.00 31.88 171 PRO A N 1
ATOM 1300 C CA . PRO A 1 171 ? 38.147 -0.856 -29.588 1.00 31.88 171 PRO A CA 1
ATOM 1301 C C . PRO A 1 171 ? 39.146 -0.843 -28.418 1.00 31.88 171 PRO A C 1
ATOM 1303 O O . PRO A 1 171 ? 40.246 -1.388 -28.497 1.00 31.88 171 PRO A O 1
ATOM 1306 N N . PHE A 1 172 ? 38.697 -0.296 -27.286 1.00 28.59 172 PHE A N 1
ATOM 1307 C CA . PHE A 1 172 ? 39.347 -0.382 -25.973 1.00 28.59 172 PHE A CA 1
ATOM 1308 C C . PHE A 1 172 ? 39.368 -1.831 -25.427 1.00 28.59 172 PHE A C 1
ATOM 1310 O O . PHE A 1 172 ? 38.348 -2.521 -25.519 1.00 28.59 172 PHE A O 1
ATOM 1317 N N . PRO A 1 173 ? 40.467 -2.302 -24.800 1.00 29.84 173 PRO A N 1
ATOM 1318 C CA . PRO A 1 173 ? 40.536 -3.639 -24.211 1.00 29.84 173 PRO A CA 1
ATOM 1319 C C . PRO A 1 173 ? 39.936 -3.692 -22.791 1.00 29.84 173 PRO A C 1
ATOM 1321 O O . PRO A 1 173 ? 40.152 -2.801 -21.971 1.00 29.84 173 PRO A O 1
ATOM 1324 N N . LEU A 1 174 ? 39.220 -4.780 -22.488 1.00 30.75 174 LEU A N 1
ATOM 1325 C CA . LEU A 1 174 ? 38.720 -5.133 -21.150 1.00 30.75 174 LEU A CA 1
ATOM 1326 C C . LEU A 1 174 ? 39.800 -5.877 -20.332 1.00 30.75 174 LEU A C 1
ATOM 1328 O O . LEU A 1 174 ? 40.496 -6.723 -20.901 1.00 30.75 174 LEU A O 1
ATOM 1332 N N . PRO A 1 175 ? 39.925 -5.654 -19.008 1.00 29.98 175 PRO A N 1
ATOM 1333 C CA . PRO A 1 175 ? 40.840 -6.420 -18.163 1.00 29.98 175 PRO A CA 1
ATOM 1334 C C . PRO A 1 175 ? 40.279 -7.796 -17.750 1.00 29.98 175 PRO A C 1
ATOM 1336 O O . PRO A 1 175 ? 39.073 -7.999 -17.599 1.00 29.98 175 PRO A O 1
ATOM 1339 N N . ALA A 1 176 ? 41.199 -8.746 -17.567 1.00 29.39 176 ALA A N 1
ATOM 1340 C CA . ALA A 1 176 ? 40.963 -10.163 -17.298 1.00 29.39 176 ALA A CA 1
ATOM 1341 C C . ALA A 1 176 ? 40.460 -10.463 -15.869 1.00 29.39 176 ALA A C 1
ATOM 1343 O O . ALA A 1 176 ? 40.904 -9.861 -14.893 1.00 29.39 176 ALA A O 1
ATOM 1344 N N . ARG A 1 177 ? 39.572 -11.463 -15.752 1.00 30.89 177 ARG A N 1
ATOM 1345 C CA . ARG A 1 177 ? 39.088 -12.043 -14.486 1.00 30.89 177 ARG A CA 1
ATOM 1346 C C . ARG A 1 177 ? 40.088 -13.069 -13.933 1.00 30.89 177 ARG A C 1
ATOM 1348 O O . ARG A 1 177 ? 40.468 -13.993 -14.649 1.00 30.89 177 ARG A O 1
ATOM 1355 N N . GLY A 1 178 ? 40.459 -12.938 -12.658 1.00 27.08 178 GLY A N 1
ATOM 1356 C CA . GLY A 1 178 ? 41.157 -13.973 -11.881 1.00 27.08 178 GLY A CA 1
ATOM 1357 C C . GLY A 1 178 ? 40.180 -14.956 -11.206 1.00 27.08 178 GLY A C 1
ATOM 1358 O O . GLY A 1 178 ? 39.005 -14.619 -11.045 1.00 27.08 178 GLY A O 1
ATOM 1359 N N . PRO A 1 179 ? 40.622 -16.170 -10.821 1.00 27.77 179 PRO A N 1
ATOM 1360 C CA . PRO A 1 179 ? 39.741 -17.209 -10.300 1.00 27.77 179 PRO A CA 1
ATOM 1361 C C . PRO A 1 179 ? 39.601 -17.113 -8.774 1.00 27.77 179 PRO A C 1
ATOM 1363 O O . PRO A 1 179 ? 40.599 -17.081 -8.057 1.00 27.77 179 PRO A O 1
ATOM 1366 N N . ALA A 1 180 ? 38.368 -17.140 -8.267 1.00 30.19 180 ALA A N 1
ATOM 1367 C CA . ALA A 1 180 ? 38.090 -17.382 -6.854 1.00 30.19 180 ALA A CA 1
ATOM 1368 C C . ALA A 1 180 ? 37.574 -18.816 -6.690 1.00 30.19 180 ALA A C 1
ATOM 1370 O O . ALA A 1 180 ? 36.491 -19.170 -7.154 1.00 30.19 180 ALA A O 1
ATOM 1371 N N . THR A 1 181 ? 38.398 -19.648 -6.060 1.00 27.59 181 THR A N 1
ATOM 1372 C CA . THR A 1 181 ? 38.024 -20.956 -5.521 1.00 27.59 181 THR A CA 1
ATOM 1373 C C . THR A 1 181 ? 37.592 -20.753 -4.071 1.00 27.59 181 THR A C 1
ATOM 1375 O O . THR A 1 181 ? 38.251 -20.039 -3.322 1.00 27.59 181 THR A O 1
ATOM 1378 N N . GLY A 1 182 ? 36.468 -21.349 -3.675 1.00 26.11 182 GLY A N 1
ATOM 1379 C CA . GLY A 1 182 ? 35.931 -21.204 -2.324 1.00 26.11 182 GLY A CA 1
ATOM 1380 C C . GLY A 1 182 ? 34.679 -22.045 -2.131 1.00 26.11 182 GLY A C 1
ATOM 1381 O O . GLY A 1 182 ? 33.566 -21.576 -2.325 1.00 26.11 182 GLY A O 1
ATOM 1382 N N . SER A 1 183 ? 34.888 -23.313 -1.790 1.00 25.52 183 SER A N 1
ATOM 1383 C CA . SER A 1 183 ? 33.862 -24.251 -1.337 1.00 25.52 183 SER A CA 1
ATOM 1384 C C . SER A 1 183 ? 33.318 -23.815 0.027 1.00 25.52 183 SER A C 1
ATOM 1386 O O . SER A 1 183 ? 34.089 -23.757 0.983 1.00 25.52 183 SER A O 1
ATOM 1388 N N . MET A 1 184 ? 32.002 -23.629 0.150 1.00 24.48 184 MET A N 1
ATOM 1389 C CA . MET A 1 184 ? 31.299 -23.767 1.427 1.00 24.48 184 MET A CA 1
ATOM 1390 C C . MET A 1 184 ? 30.019 -24.579 1.240 1.00 24.48 184 MET A C 1
ATOM 1392 O O . MET A 1 184 ? 29.034 -24.143 0.653 1.00 24.48 184 MET A O 1
ATOM 1396 N N . THR A 1 185 ? 30.080 -25.796 1.760 1.00 24.69 185 THR A N 1
ATOM 1397 C CA . THR A 1 185 ? 28.960 -26.665 2.101 1.00 24.69 185 THR A CA 1
ATOM 1398 C C . THR A 1 185 ? 28.167 -26.102 3.280 1.00 24.69 185 THR A C 1
ATOM 1400 O O . THR A 1 185 ? 28.765 -25.731 4.285 1.00 24.69 185 THR A O 1
ATOM 1403 N N . GLY A 1 186 ? 26.837 -26.185 3.191 1.00 24.20 186 GLY A N 1
ATOM 1404 C CA . GLY A 1 186 ? 25.950 -26.397 4.338 1.00 24.20 186 GLY A CA 1
ATOM 1405 C C . GLY A 1 186 ? 25.496 -25.158 5.110 1.00 24.20 186 GLY A C 1
ATOM 1406 O O . GLY A 1 186 ? 26.138 -24.760 6.070 1.00 24.20 186 GLY A O 1
ATOM 1407 N N . MET A 1 187 ? 24.314 -24.646 4.763 1.00 22.94 187 MET A N 1
ATOM 1408 C CA . MET A 1 187 ? 23.247 -24.378 5.736 1.00 22.94 187 MET A CA 1
ATOM 1409 C C . MET A 1 187 ? 21.941 -24.143 4.966 1.00 22.94 187 MET A C 1
ATOM 1411 O O . MET A 1 187 ? 21.858 -23.220 4.156 1.00 22.94 187 MET A O 1
ATOM 1415 N N . SER A 1 188 ? 20.940 -24.992 5.192 1.00 28.69 188 SER A N 1
ATOM 1416 C CA . SER A 1 188 ? 19.567 -24.771 4.736 1.00 28.69 188 SER A CA 1
ATOM 1417 C C . SER A 1 188 ? 19.055 -23.455 5.325 1.00 28.69 188 SER A C 1
ATOM 1419 O O . SER A 1 188 ? 19.106 -23.274 6.542 1.00 28.69 188 SER A O 1
ATOM 1421 N N . ARG A 1 189 ? 18.608 -22.529 4.472 1.00 24.94 189 ARG A N 1
ATOM 1422 C CA . ARG A 1 189 ? 17.956 -21.277 4.884 1.00 24.94 189 ARG A CA 1
ATOM 1423 C C . ARG A 1 189 ? 16.441 -21.441 4.702 1.00 24.94 189 ARG A C 1
ATOM 1425 O O . ARG A 1 189 ? 16.057 -22.048 3.705 1.00 24.94 189 ARG A O 1
ATOM 1432 N N . PRO A 1 190 ? 15.622 -20.970 5.657 1.00 26.83 190 PRO A N 1
ATOM 1433 C CA . PRO A 1 190 ? 14.168 -21.034 5.570 1.00 26.83 190 PRO A CA 1
ATOM 1434 C C . PRO A 1 190 ? 13.662 -20.150 4.426 1.00 26.83 190 PRO A C 1
ATOM 1436 O O . PRO A 1 190 ? 14.314 -19.174 4.047 1.00 26.83 190 PRO A O 1
ATOM 1439 N N . ASP A 1 191 ? 12.539 -20.568 3.858 1.00 26.64 191 ASP A N 1
ATOM 1440 C CA . ASP A 1 191 ? 12.005 -20.128 2.580 1.00 26.64 191 ASP A CA 1
ATOM 1441 C C . ASP A 1 191 ? 11.633 -18.636 2.577 1.00 26.64 191 ASP A C 1
ATOM 1443 O O . ASP A 1 191 ? 10.847 -18.165 3.394 1.00 26.64 191 ASP A O 1
ATOM 1447 N N . ALA A 1 192 ? 12.201 -17.887 1.631 1.00 27.59 192 ALA A N 1
ATOM 1448 C CA . ALA A 1 192 ? 11.771 -16.535 1.299 1.00 27.59 192 ALA A CA 1
ATOM 1449 C C . ALA A 1 192 ? 10.487 -16.630 0.455 1.00 27.59 192 ALA A C 1
ATOM 1451 O O . ALA A 1 192 ? 10.539 -16.720 -0.771 1.00 27.59 192 ALA A O 1
ATOM 1452 N N . PHE A 1 193 ? 9.342 -16.681 1.135 1.00 34.09 193 PHE A N 1
ATOM 1453 C CA . PHE A 1 193 ? 7.992 -16.628 0.563 1.00 34.09 193 PHE A CA 1
ATOM 1454 C C . PHE A 1 193 ? 7.462 -15.191 0.566 1.00 34.09 193 PHE A C 1
ATOM 1456 O O . PHE A 1 193 ? 6.388 -14.908 1.066 1.00 34.09 193 PHE A O 1
ATOM 1463 N N . TRP A 1 194 ? 8.236 -14.252 0.035 1.00 33.03 194 TRP A N 1
ATOM 1464 C CA . TRP A 1 194 ? 7.809 -12.862 -0.073 1.00 33.03 194 TRP A CA 1
ATOM 1465 C C . TRP A 1 194 ? 8.339 -12.341 -1.403 1.00 33.03 194 TRP A C 1
ATOM 1467 O O . TRP A 1 194 ? 9.550 -12.341 -1.593 1.00 33.03 194 TRP A O 1
ATOM 1477 N N . LEU A 1 195 ? 7.430 -11.909 -2.291 1.00 28.38 195 LEU A N 1
ATOM 1478 C CA . LEU A 1 195 ? 7.662 -11.190 -3.561 1.00 28.38 195 LEU A CA 1
ATOM 1479 C C . LEU A 1 195 ? 7.651 -12.037 -4.848 1.00 28.38 195 LEU A C 1
ATOM 1481 O O . LEU A 1 195 ? 8.682 -12.440 -5.369 1.00 28.38 195 LEU A O 1
ATOM 1485 N N . LEU A 1 196 ? 6.460 -12.186 -5.428 1.00 30.34 196 LEU A N 1
ATOM 1486 C CA . LEU A 1 196 ? 6.138 -11.941 -6.845 1.00 30.34 196 LEU A CA 1
ATOM 1487 C C . LEU A 1 196 ? 4.761 -11.239 -6.782 1.00 30.34 196 LEU A C 1
ATOM 1489 O O . LEU A 1 196 ? 4.005 -11.536 -5.875 1.00 30.34 196 LEU A O 1
ATOM 1493 N N . HIS A 1 197 ? 4.458 -10.177 -7.531 1.00 35.56 197 HIS A N 1
ATOM 1494 C CA . HIS A 1 197 ? 3.726 -10.290 -8.791 1.00 35.56 197 HIS A CA 1
ATOM 1495 C C . HIS A 1 197 ? 3.933 -9.061 -9.695 1.00 35.56 197 HIS A C 1
ATOM 1497 O O . HIS A 1 197 ? 3.840 -7.907 -9.283 1.00 35.56 197 HIS A O 1
ATOM 1503 N N . VAL A 1 198 ? 4.131 -9.349 -10.985 1.00 28.88 198 VAL A N 1
ATOM 1504 C CA . VAL A 1 198 ? 3.862 -8.455 -12.119 1.00 28.88 198 VAL A CA 1
ATOM 1505 C C . VAL A 1 198 ? 2.824 -9.186 -12.976 1.00 28.88 198 VAL A C 1
ATOM 1507 O O . VAL A 1 198 ? 3.097 -10.281 -13.471 1.00 28.88 198 VAL A O 1
ATOM 1510 N N . GLY A 1 199 ? 1.619 -8.628 -13.088 1.00 25.53 199 GLY A N 1
ATOM 1511 C CA . GLY A 1 199 ? 0.460 -9.265 -13.723 1.00 25.53 199 GLY A CA 1
ATOM 1512 C C . GLY A 1 199 ? 0.323 -9.073 -15.238 1.00 25.53 199 GLY A C 1
ATOM 1513 O O . GLY A 1 199 ? 0.854 -8.102 -15.772 1.00 25.53 199 GLY A O 1
ATOM 1514 N N . VAL A 1 200 ? -0.454 -9.957 -15.899 1.00 26.97 200 VAL A N 1
ATOM 1515 C CA . VAL A 1 200 ? -1.404 -9.630 -16.996 1.00 26.97 200 VAL A CA 1
ATOM 1516 C C . VAL A 1 200 ? -2.596 -10.611 -16.979 1.00 26.97 200 VAL A C 1
ATOM 1518 O O . VAL A 1 200 ? -2.418 -11.823 -16.870 1.00 26.97 200 VAL A O 1
ATOM 1521 N N . THR A 1 201 ? -3.773 -10.018 -17.180 1.00 26.58 201 THR A N 1
ATOM 1522 C CA . THR A 1 201 ? -5.177 -10.441 -17.061 1.00 26.58 201 THR A CA 1
ATOM 1523 C C . THR A 1 201 ? -5.740 -11.417 -18.116 1.00 26.58 201 THR A C 1
ATOM 1525 O O . THR A 1 201 ? -5.422 -11.324 -19.305 1.00 26.58 201 THR A O 1
ATOM 1528 N N . HIS A 1 202 ? -6.723 -12.243 -17.710 1.00 23.83 202 HIS A N 1
ATOM 1529 C CA . HIS A 1 202 ? -8.023 -12.422 -18.401 1.00 23.83 202 HIS A CA 1
ATOM 1530 C C . HIS A 1 202 ? -9.070 -13.123 -17.509 1.00 23.83 202 HIS A C 1
ATOM 1532 O O . HIS A 1 202 ? -8.795 -14.147 -16.891 1.00 23.83 202 HIS A O 1
ATOM 1538 N N . ALA A 1 203 ? -10.290 -12.577 -17.500 1.00 27.20 203 ALA A N 1
ATOM 1539 C CA . ALA A 1 203 ? -11.444 -13.020 -16.716 1.00 27.20 203 ALA A CA 1
ATOM 1540 C C . ALA A 1 203 ? -12.098 -14.320 -17.227 1.00 27.20 203 ALA A C 1
ATOM 1542 O O . ALA A 1 203 ? -12.151 -14.529 -18.437 1.00 27.20 203 ALA A O 1
ATOM 1543 N N . MET A 1 204 ? -12.707 -15.102 -16.322 1.00 24.47 204 MET A N 1
ATOM 1544 C CA . MET A 1 204 ? -14.124 -15.522 -16.385 1.00 24.47 204 MET A CA 1
ATOM 1545 C C . MET A 1 204 ? -14.613 -16.075 -15.031 1.00 24.47 204 MET A C 1
ATOM 1547 O O . MET A 1 204 ? -13.885 -16.749 -14.310 1.00 24.47 204 MET A O 1
ATOM 1551 N N . GLU A 1 205 ? -15.870 -15.741 -14.728 1.00 35.78 205 GLU A N 1
ATOM 1552 C CA . GLU A 1 205 ? -16.664 -16.010 -13.523 1.00 35.78 205 GLU A CA 1
ATOM 1553 C C . GLU A 1 205 ? -16.764 -17.488 -13.114 1.00 35.78 205 GLU A C 1
ATOM 1555 O O . GLU A 1 205 ? -16.961 -18.340 -13.971 1.00 35.78 205 GLU A O 1
ATOM 1560 N N . THR A 1 206 ? -16.853 -17.744 -11.799 1.00 29.69 206 THR A N 1
ATOM 1561 C CA . THR A 1 206 ? -17.987 -18.473 -11.185 1.00 29.69 206 THR A CA 1
ATOM 1562 C C . THR A 1 206 ? -18.024 -18.275 -9.662 1.00 29.69 206 THR A C 1
ATOM 1564 O O . THR A 1 206 ? -17.051 -18.592 -8.987 1.00 29.69 206 THR A O 1
ATOM 1567 N N . GLY A 1 207 ? -19.175 -17.841 -9.125 1.00 26.75 207 GLY A N 1
ATOM 1568 C CA . GLY A 1 207 ? -19.538 -17.968 -7.701 1.00 26.75 207 GLY A CA 1
ATOM 1569 C C . GLY A 1 207 ? -20.040 -16.675 -7.040 1.00 26.75 207 GLY A C 1
ATOM 1570 O O . GLY A 1 207 ? -19.247 -15.839 -6.634 1.00 26.75 207 GLY A O 1
ATOM 1571 N N . ARG A 1 208 ? -21.364 -16.513 -6.893 1.00 43.56 208 ARG A N 1
ATOM 1572 C CA . ARG A 1 208 ? -22.011 -15.446 -6.093 1.00 43.56 208 ARG A CA 1
ATOM 1573 C C . ARG A 1 208 ? -22.455 -16.056 -4.753 1.00 43.56 208 ARG A C 1
ATOM 1575 O O . ARG A 1 208 ? -23.147 -17.074 -4.815 1.00 43.56 208 ARG A O 1
ATOM 1582 N N . PRO A 1 209 ? -22.058 -15.519 -3.579 1.00 46.50 209 PRO A N 1
ATOM 1583 C CA . PRO A 1 209 ? -22.852 -14.534 -2.797 1.00 46.50 209 PRO A CA 1
ATOM 1584 C C . PRO A 1 209 ? -21.942 -13.528 -2.029 1.00 46.50 209 PRO A C 1
ATOM 1586 O O . PRO A 1 209 ? -20.734 -13.658 -2.093 1.00 46.50 209 PRO A O 1
ATOM 1589 N N . ALA A 1 210 ? -22.365 -12.465 -1.337 1.00 37.72 210 ALA A N 1
ATOM 1590 C CA . ALA A 1 210 ? -23.654 -11.853 -1.041 1.00 37.72 210 ALA A CA 1
ATOM 1591 C C . ALA A 1 210 ? -23.575 -10.364 -1.444 1.00 37.72 210 ALA A C 1
ATOM 1593 O O . ALA A 1 210 ? -22.612 -9.679 -1.133 1.00 37.72 210 ALA A O 1
ATOM 1594 N N . ARG A 1 211 ? -24.577 -9.836 -2.158 1.00 50.28 211 ARG A N 1
ATOM 1595 C CA . ARG A 1 211 ? -24.734 -8.372 -2.246 1.00 50.28 211 ARG A CA 1
ATOM 1596 C C . ARG A 1 211 ? -25.470 -7.923 -0.990 1.00 50.28 211 ARG A C 1
ATOM 1598 O O . ARG A 1 211 ? -26.377 -8.652 -0.581 1.00 50.28 211 ARG A O 1
ATOM 1605 N N . ARG A 1 212 ? -25.141 -6.738 -0.447 1.00 47.09 212 ARG A N 1
ATOM 1606 C CA . ARG A 1 212 ? -25.980 -6.052 0.556 1.00 47.09 212 ARG A CA 1
ATOM 1607 C C . ARG A 1 212 ? -27.454 -6.255 0.170 1.00 47.09 212 ARG A C 1
ATOM 1609 O O . ARG A 1 212 ? -27.803 -5.954 -0.980 1.00 47.09 212 ARG A O 1
ATOM 1616 N N . PRO A 1 213 ? -28.303 -6.826 1.046 1.00 40.50 213 PRO A N 1
ATOM 1617 C CA . PRO A 1 213 ? -29.725 -6.925 0.770 1.00 40.50 213 PRO A CA 1
ATOM 1618 C C . PRO A 1 213 ? -30.227 -5.532 0.408 1.00 40.50 213 PRO A C 1
ATOM 1620 O O . PRO A 1 213 ? -29.885 -4.554 1.071 1.00 40.50 213 PRO A O 1
ATOM 1623 N N . SER A 1 214 ? -30.998 -5.427 -0.669 1.00 37.25 214 SER A N 1
ATOM 1624 C CA . SER A 1 214 ? -31.600 -4.176 -1.117 1.00 37.25 214 SER A CA 1
ATOM 1625 C C . SER A 1 214 ? -32.666 -3.719 -0.117 1.00 37.25 214 SER A C 1
ATOM 1627 O O . SER A 1 214 ? -33.854 -3.897 -0.357 1.00 37.25 214 SER A O 1
ATOM 1629 N N . TYR A 1 215 ? -32.222 -3.166 1.008 1.00 32.19 215 TYR A N 1
ATOM 1630 C CA . TYR A 1 215 ? -32.974 -2.337 1.939 1.00 32.19 215 TYR A CA 1
ATOM 1631 C C . TYR A 1 215 ? -32.008 -1.278 2.507 1.00 32.19 215 TYR A C 1
ATOM 1633 O O . TYR A 1 215 ? -31.521 -1.380 3.622 1.00 32.19 215 TYR A O 1
ATOM 1641 N N . GLY A 1 216 ? -31.696 -0.265 1.694 1.00 39.62 216 GLY A N 1
ATOM 1642 C CA . GLY A 1 216 ? -31.414 1.097 2.168 1.00 39.62 216 GLY A CA 1
ATOM 1643 C C . GLY A 1 216 ? -30.057 1.468 2.783 1.00 39.62 216 GLY A C 1
ATOM 1644 O O . GLY A 1 216 ? -29.872 2.657 3.003 1.00 39.62 216 GLY A O 1
ATOM 1645 N N . ALA A 1 217 ? -29.113 0.561 3.042 1.00 46.66 217 ALA A N 1
ATOM 1646 C CA . ALA A 1 217 ? -27.827 0.961 3.633 1.00 46.66 217 ALA A CA 1
ATOM 1647 C C . ALA A 1 217 ? -26.763 1.264 2.556 1.00 46.66 217 ALA A C 1
ATOM 1649 O O . ALA A 1 217 ? -26.265 0.344 1.897 1.00 46.66 217 ALA A O 1
ATOM 1650 N N . GLU A 1 218 ? -26.391 2.536 2.389 1.00 61.69 218 GLU A N 1
ATOM 1651 C CA . GLU A 1 218 ? -25.116 2.955 1.776 1.00 61.69 218 GLU A CA 1
ATOM 1652 C C . GLU A 1 218 ? -23.951 2.496 2.664 1.00 61.69 218 GLU A C 1
ATOM 1654 O O . GLU A 1 218 ? -24.129 2.355 3.875 1.00 61.69 218 GLU A O 1
ATOM 1659 N N . VAL A 1 219 ? -22.785 2.157 2.097 1.00 65.06 219 VAL A N 1
ATOM 1660 C CA . VAL A 1 219 ? -21.598 1.884 2.931 1.00 65.06 219 VAL A CA 1
ATOM 1661 C C . VAL A 1 219 ? -21.263 3.171 3.665 1.00 65.06 219 VAL A C 1
ATOM 1663 O O . VAL A 1 219 ? -20.955 4.173 3.028 1.00 65.06 219 VAL A O 1
ATOM 1666 N N . THR A 1 220 ? -21.393 3.149 4.988 1.00 73.19 220 THR A N 1
ATOM 1667 C CA . THR A 1 220 ? -21.176 4.324 5.833 1.00 73.19 220 THR A CA 1
ATOM 1668 C C . THR A 1 220 ? -19.772 4.352 6.413 1.00 73.19 220 THR A C 1
ATOM 1670 O O . THR A 1 220 ? -19.432 5.334 7.069 1.00 73.19 220 THR A O 1
ATOM 1673 N N . SER A 1 221 ? -18.970 3.293 6.242 1.00 87.25 221 SER A N 1
ATOM 1674 C CA . SER A 1 221 ? -17.584 3.268 6.701 1.00 87.25 221 SER A CA 1
ATOM 1675 C C . SER A 1 221 ? -16.593 3.676 5.616 1.00 87.25 221 SER A C 1
ATOM 1677 O O . SER A 1 221 ? -16.742 3.368 4.434 1.00 87.25 221 SER A O 1
ATOM 1679 N N . ARG A 1 222 ? -15.543 4.380 6.035 1.00 91.69 222 ARG A N 1
ATOM 1680 C CA . ARG A 1 222 ? -14.408 4.773 5.197 1.00 91.69 222 ARG A CA 1
ATOM 1681 C C . ARG A 1 222 ? -13.112 4.366 5.876 1.00 91.69 222 ARG A C 1
ATOM 1683 O O . ARG A 1 222 ? -12.946 4.613 7.068 1.00 91.69 222 ARG A O 1
ATOM 1690 N N . LEU A 1 223 ? -12.161 3.857 5.092 1.00 95.69 223 LEU A N 1
ATOM 1691 C CA . LEU A 1 223 ? -10.774 3.710 5.529 1.00 95.69 223 LEU A CA 1
ATOM 1692 C C . LEU A 1 223 ? -10.159 5.096 5.764 1.00 95.69 223 LEU A C 1
ATOM 1694 O O . LEU A 1 223 ? -9.949 5.864 4.822 1.00 95.69 223 LEU A O 1
ATOM 1698 N N . GLN A 1 224 ? -9.908 5.434 7.027 1.00 95.56 224 GLN A N 1
ATOM 1699 C CA . GLN A 1 224 ? -9.338 6.721 7.415 1.00 95.56 224 GLN A CA 1
ATOM 1700 C C . GLN A 1 224 ? -7.813 6.664 7.419 1.00 95.56 224 GLN A C 1
ATOM 1702 O O . GLN A 1 224 ? -7.160 7.538 6.842 1.00 95.56 224 GLN A O 1
ATOM 1707 N N . ALA A 1 225 ? -7.257 5.657 8.089 1.00 97.69 225 ALA A N 1
ATOM 1708 C CA . ALA A 1 225 ? -5.826 5.535 8.292 1.00 97.69 225 ALA A CA 1
ATOM 1709 C C . ALA A 1 225 ? -5.384 4.078 8.469 1.00 97.69 225 ALA A C 1
ATOM 1711 O O . ALA A 1 225 ? -6.187 3.192 8.761 1.00 97.69 225 ALA A O 1
ATOM 1712 N N . VAL A 1 226 ? -4.080 3.859 8.329 1.00 98.25 226 VAL A N 1
ATOM 1713 C CA . VAL A 1 226 ? -3.387 2.702 8.898 1.00 98.25 226 VAL A CA 1
ATOM 1714 C C . VAL A 1 226 ? -2.695 3.171 10.173 1.00 98.25 226 VAL A C 1
ATOM 1716 O O . VAL A 1 226 ? -1.891 4.105 10.120 1.00 98.25 226 VAL A O 1
ATOM 1719 N N . THR A 1 227 ? -3.003 2.548 11.308 1.00 97.50 227 THR A N 1
ATOM 1720 C CA . THR A 1 227 ? -2.322 2.815 12.575 1.00 97.50 227 THR A CA 1
ATOM 1721 C C . THR A 1 227 ? -1.099 1.925 12.739 1.00 97.50 227 THR A C 1
ATOM 1723 O O . THR A 1 227 ? -1.181 0.721 12.516 1.00 97.50 227 THR A O 1
ATOM 1726 N N . PHE A 1 228 ? 0.001 2.518 13.201 1.00 97.38 228 PHE A N 1
ATOM 1727 C CA . PHE A 1 228 ? 1.232 1.858 13.615 1.00 97.38 228 PHE A CA 1
ATOM 1728 C C . PHE A 1 228 ? 1.503 2.135 15.096 1.00 97.38 228 PHE A C 1
ATOM 1730 O O . PHE A 1 228 ? 1.669 3.286 15.509 1.00 97.38 228 PHE A O 1
ATOM 1737 N N . ASP A 1 229 ? 1.624 1.078 15.888 1.00 95.62 229 ASP A N 1
ATOM 1738 C CA . ASP A 1 229 ? 2.081 1.176 17.270 1.00 95.62 229 ASP A CA 1
ATOM 1739 C C . ASP A 1 229 ? 3.606 1.296 17.280 1.00 95.62 229 ASP A C 1
ATOM 1741 O O . ASP A 1 229 ? 4.313 0.381 16.850 1.00 95.62 229 ASP A O 1
ATOM 1745 N N . VAL A 1 230 ? 4.142 2.407 17.780 1.00 95.44 230 VAL A N 1
ATOM 1746 C CA . VAL A 1 230 ? 5.568 2.765 17.695 1.00 95.44 230 VAL A CA 1
ATOM 1747 C C . VAL A 1 230 ? 6.093 3.309 19.021 1.00 95.44 230 VAL A C 1
ATOM 1749 O O . VAL A 1 230 ? 5.335 3.819 19.835 1.00 95.44 230 VAL A O 1
ATOM 1752 N N . ALA A 1 231 ? 7.407 3.237 19.241 1.00 93.38 231 ALA A N 1
ATOM 1753 C CA . ALA A 1 231 ? 8.008 3.741 20.479 1.00 93.38 231 ALA A CA 1
ATOM 1754 C C . ALA A 1 231 ? 7.987 5.282 20.577 1.00 93.38 231 ALA A C 1
ATOM 1756 O O . ALA A 1 231 ? 7.838 5.826 21.667 1.00 93.38 231 ALA A O 1
ATOM 1757 N N . ASP A 1 232 ? 8.124 5.984 19.445 1.00 94.25 232 ASP A N 1
ATOM 1758 C CA . ASP A 1 232 ? 8.173 7.452 19.369 1.00 94.25 232 ASP A CA 1
ATOM 1759 C C . ASP A 1 232 ? 7.251 7.963 18.250 1.00 94.25 232 ASP A C 1
ATOM 1761 O O . ASP A 1 232 ? 7.672 8.189 17.114 1.00 94.25 232 ASP A O 1
ATOM 1765 N N . ALA A 1 233 ? 5.957 8.099 18.555 1.00 96.69 233 ALA A N 1
ATOM 1766 C CA . ALA A 1 233 ? 4.954 8.511 17.572 1.00 96.69 233 ALA A CA 1
ATOM 1767 C C . ALA A 1 233 ? 5.255 9.869 16.903 1.00 96.69 233 ALA A C 1
ATOM 1769 O O . ALA A 1 233 ? 5.171 9.931 15.674 1.00 96.69 233 ALA A O 1
ATOM 1770 N N . PRO A 1 234 ? 5.661 10.935 17.628 1.00 95.56 234 PRO A N 1
ATOM 1771 C CA . PRO A 1 234 ? 6.047 12.198 17.001 1.00 95.56 234 PRO A CA 1
ATOM 1772 C C . PRO A 1 234 ? 7.206 12.070 16.006 1.00 95.56 234 PRO A C 1
ATOM 1774 O O . PRO A 1 234 ? 7.135 12.651 14.922 1.00 95.56 234 PRO A O 1
ATOM 1777 N N . ALA A 1 235 ? 8.256 11.309 16.336 1.00 95.88 235 ALA A N 1
ATOM 1778 C CA . ALA A 1 235 ? 9.396 11.135 15.436 1.00 95.88 235 ALA A CA 1
ATOM 1779 C C . ALA A 1 235 ? 9.010 10.379 14.156 1.00 95.88 235 ALA A C 1
ATOM 1781 O O . ALA A 1 235 ? 9.400 10.784 13.058 1.00 95.88 235 ALA A O 1
ATOM 1782 N N . ILE A 1 236 ? 8.212 9.314 14.280 1.00 97.94 236 ILE A N 1
ATOM 1783 C CA . ILE A 1 236 ? 7.761 8.534 13.120 1.00 97.94 236 ILE A CA 1
ATOM 1784 C C . ILE A 1 236 ? 6.779 9.339 12.260 1.00 97.94 236 ILE A C 1
ATOM 1786 O O . ILE A 1 236 ? 6.907 9.352 11.036 1.00 97.94 236 ILE A O 1
ATOM 1790 N N . ALA A 1 237 ? 5.863 10.091 12.873 1.00 98.19 237 ALA A N 1
ATOM 1791 C CA . ALA A 1 237 ? 4.968 10.978 12.138 1.00 98.19 237 ALA A CA 1
ATOM 1792 C C . ALA A 1 237 ? 5.737 12.062 11.371 1.00 98.19 237 ALA A C 1
ATOM 1794 O O . ALA A 1 237 ? 5.435 12.302 10.207 1.00 98.19 237 ALA A O 1
ATOM 1795 N N . ALA A 1 238 ? 6.766 12.670 11.974 1.00 98.00 238 ALA A N 1
ATOM 1796 C CA . ALA A 1 238 ? 7.612 13.657 11.301 1.00 98.00 238 ALA A CA 1
ATOM 1797 C C . ALA A 1 238 ? 8.384 13.060 10.110 1.00 98.00 238 ALA A C 1
ATOM 1799 O O . ALA A 1 238 ? 8.495 13.705 9.065 1.00 98.00 238 ALA A O 1
ATOM 1800 N N . PHE A 1 239 ? 8.879 11.823 10.241 1.00 98.69 239 PHE A N 1
ATOM 1801 C CA . PHE A 1 239 ? 9.499 11.089 9.137 1.00 98.69 239 PHE A CA 1
ATOM 1802 C C . PHE A 1 239 ? 8.521 10.920 7.965 1.00 98.69 239 PHE A C 1
ATOM 1804 O O . PHE A 1 239 ? 8.837 11.303 6.838 1.00 98.69 239 PHE A O 1
ATOM 1811 N N . TRP A 1 240 ? 7.321 10.394 8.223 1.00 98.69 240 TRP A N 1
ATOM 1812 C CA . TRP A 1 240 ? 6.338 10.132 7.169 1.00 98.69 240 TRP A CA 1
ATOM 1813 C C . TRP A 1 240 ? 5.752 11.412 6.572 1.00 98.69 240 TRP A C 1
ATOM 1815 O O . TRP A 1 240 ? 5.571 11.481 5.361 1.00 98.69 240 TRP A O 1
ATOM 1825 N N . ALA A 1 241 ? 5.532 12.447 7.380 1.00 98.38 241 ALA A N 1
ATOM 1826 C CA . ALA A 1 241 ? 5.147 13.779 6.923 1.00 98.38 241 ALA A CA 1
ATOM 1827 C C . ALA A 1 241 ? 6.174 14.376 5.955 1.00 98.38 241 ALA A C 1
ATOM 1829 O O . ALA A 1 241 ? 5.811 14.830 4.873 1.00 98.38 241 ALA A O 1
ATOM 1830 N N . GLY A 1 242 ? 7.464 14.310 6.302 1.00 97.88 242 GLY A N 1
ATOM 1831 C CA . GLY A 1 242 ? 8.539 14.788 5.433 1.00 97.88 242 GLY A CA 1
ATOM 1832 C C . GLY A 1 242 ? 8.713 13.952 4.163 1.00 97.88 242 GLY A C 1
ATOM 1833 O O . GLY A 1 242 ? 9.115 14.484 3.131 1.00 97.88 242 GLY A O 1
ATOM 1834 N N . LEU A 1 243 ? 8.413 12.653 4.225 1.00 98.31 243 LEU A N 1
ATOM 1835 C CA . LEU A 1 243 ? 8.497 11.763 3.070 1.00 98.31 243 LEU A CA 1
ATOM 1836 C C . LEU A 1 243 ? 7.315 11.940 2.111 1.00 98.31 243 LEU A C 1
ATOM 1838 O O . LEU A 1 243 ? 7.518 11.906 0.901 1.00 98.31 243 LEU A O 1
ATOM 1842 N N . LEU A 1 244 ? 6.102 12.112 2.642 1.00 97.88 244 LEU A N 1
ATOM 1843 C CA . LEU A 1 244 ? 4.857 12.232 1.877 1.00 97.88 244 LEU A CA 1
ATOM 1844 C C . LEU A 1 244 ? 4.485 13.679 1.524 1.00 97.88 244 LEU A C 1
ATOM 1846 O O . LEU A 1 244 ? 3.506 13.865 0.804 1.00 97.88 244 LEU A O 1
ATOM 1850 N N . ASP A 1 245 ? 5.236 14.661 2.030 1.00 96.62 245 ASP A N 1
ATOM 1851 C CA . ASP A 1 245 ? 4.949 16.099 1.932 1.00 96.62 245 ASP A CA 1
ATOM 1852 C C . ASP A 1 245 ? 3.553 16.454 2.479 1.00 96.62 245 ASP A C 1
ATOM 1854 O O . ASP A 1 245 ? 2.687 16.984 1.784 1.00 96.62 245 ASP A O 1
ATOM 1858 N N . ARG A 1 246 ? 3.304 16.076 3.740 1.00 97.62 246 ARG A N 1
ATOM 1859 C CA . ARG A 1 246 ? 2.020 16.271 4.438 1.00 97.62 246 ARG A CA 1
ATOM 1860 C C . ARG A 1 246 ? 2.228 16.864 5.826 1.00 97.62 246 ARG A C 1
ATOM 1862 O O . ARG A 1 246 ? 3.255 16.628 6.454 1.00 97.62 246 ARG A O 1
ATOM 1869 N N . ASP A 1 247 ? 1.226 17.577 6.329 1.00 97.75 247 ASP A N 1
ATOM 1870 C CA . ASP A 1 247 ? 1.234 18.096 7.699 1.00 97.75 247 ASP A CA 1
ATOM 1871 C C . ASP A 1 247 ? 1.000 16.988 8.739 1.00 97.75 247 ASP A C 1
ATOM 1873 O O . ASP A 1 247 ? 0.409 15.950 8.447 1.00 97.75 247 ASP A O 1
ATOM 1877 N N . VAL A 1 248 ? 1.433 17.220 9.981 1.00 98.19 248 VAL A N 1
ATOM 1878 C CA . VAL A 1 248 ? 1.155 16.331 11.121 1.00 98.19 248 VAL A CA 1
ATOM 1879 C C . VAL A 1 248 ? 0.059 16.937 11.990 1.00 98.19 248 VAL A C 1
ATOM 1881 O O . VAL A 1 248 ? 0.166 18.078 12.439 1.00 98.19 248 VAL A O 1
ATOM 1884 N N . LEU A 1 249 ? -0.960 16.141 12.298 1.00 97.00 249 LEU A N 1
ATOM 1885 C CA . LEU A 1 249 ? -1.952 16.422 13.327 1.00 97.00 249 LEU A CA 1
ATOM 1886 C C . LEU A 1 249 ? -1.535 15.717 14.619 1.00 97.00 249 LEU A C 1
ATOM 1888 O O . LEU A 1 249 ? -1.339 14.504 14.644 1.00 97.00 249 LEU A O 1
ATOM 1892 N N . VAL A 1 250 ? -1.373 16.475 15.700 1.00 93.88 250 VAL A N 1
ATOM 1893 C CA . VAL A 1 250 ? -1.012 15.915 17.009 1.00 93.88 250 VAL A CA 1
ATOM 1894 C C . VAL A 1 250 ? -2.276 15.438 17.715 1.00 93.88 250 VAL A C 1
ATOM 1896 O O . VAL A 1 250 ? -3.229 16.203 17.859 1.00 93.88 250 VAL A O 1
ATOM 1899 N N . GLU A 1 251 ? -2.264 14.196 18.191 1.00 88.69 251 GLU A N 1
ATOM 1900 C CA . GLU A 1 251 ? -3.385 13.575 18.896 1.00 88.69 251 GLU A CA 1
ATOM 1901 C C . GLU A 1 251 ? -2.982 13.184 20.325 1.00 88.69 251 GLU A C 1
ATOM 1903 O O . GLU A 1 251 ? -1.802 13.105 20.679 1.00 88.69 251 GLU A O 1
ATOM 1908 N N . SER A 1 252 ? -3.968 12.935 21.188 1.00 84.75 252 SER A N 1
ATOM 1909 C CA . SER A 1 252 ? -3.679 12.451 22.541 1.00 84.75 252 SER A CA 1
ATOM 1910 C C . SER A 1 252 ? -3.119 11.029 22.465 1.00 84.75 252 SER A C 1
ATOM 1912 O O . SER A 1 252 ? -3.830 10.110 22.082 1.00 84.75 252 SER A O 1
ATOM 1914 N N . GLY A 1 253 ? -1.844 10.847 22.822 1.00 82.88 253 GLY A N 1
ATOM 1915 C CA . GLY A 1 253 ? -1.165 9.543 22.770 1.00 82.88 253 GLY A CA 1
ATOM 1916 C C . GLY A 1 253 ? -0.537 9.185 21.417 1.00 82.88 253 GLY A C 1
ATOM 1917 O O . GLY A 1 253 ? -0.008 8.082 21.274 1.00 82.88 253 GLY A O 1
ATOM 1918 N N . GLY A 1 254 ? -0.544 10.098 20.439 1.00 94.50 254 GLY A N 1
ATOM 1919 C CA . GLY A 1 254 ? -0.039 9.800 19.102 1.00 94.50 254 GLY A CA 1
ATOM 1920 C C . GLY A 1 254 ? 0.030 10.994 18.155 1.00 94.50 254 GLY A C 1
ATOM 1921 O O . GLY A 1 254 ? 0.021 12.157 18.560 1.00 94.50 254 GLY A O 1
ATOM 1922 N N . ALA A 1 255 ? 0.124 10.689 16.869 1.00 97.50 255 ALA A N 1
ATOM 1923 C CA . ALA A 1 255 ? 0.116 11.662 15.790 1.00 97.50 255 ALA A CA 1
ATOM 1924 C C . ALA A 1 255 ? -0.478 11.043 14.520 1.00 97.50 255 ALA A C 1
ATOM 1926 O O . ALA A 1 255 ? -0.303 9.855 14.255 1.00 97.50 255 ALA A O 1
ATOM 1927 N N . LEU A 1 256 ? -1.142 11.862 13.715 1.00 97.88 256 LEU A N 1
ATOM 1928 C CA . LEU A 1 256 ? -1.756 11.482 12.452 1.00 97.88 256 LEU A CA 1
ATOM 1929 C C . LEU A 1 256 ? -1.139 12.306 11.323 1.00 97.88 256 LEU A C 1
ATOM 1931 O O . LEU A 1 256 ? -1.171 13.532 11.348 1.00 97.88 256 LEU A O 1
ATOM 1935 N N . VAL A 1 257 ? -0.620 11.629 10.305 1.00 98.50 257 VAL A N 1
ATOM 1936 C CA . VAL A 1 257 ? -0.346 12.214 8.991 1.00 98.50 257 VAL A CA 1
ATOM 1937 C C . VAL A 1 257 ? -1.600 11.967 8.149 1.00 98.50 257 VAL A C 1
A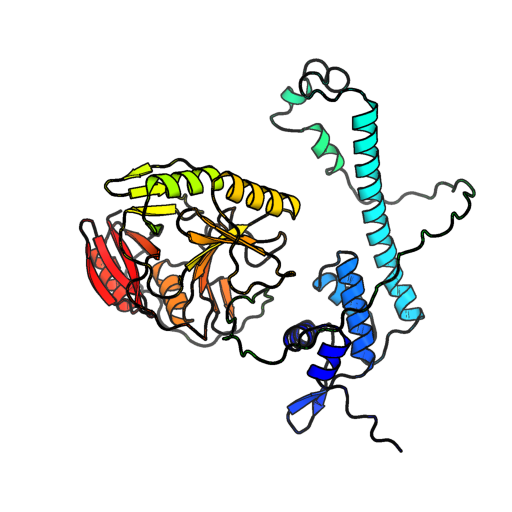TOM 1939 O O . VAL A 1 257 ? -1.822 10.833 7.712 1.00 98.50 257 VAL A O 1
ATOM 1942 N N . PRO A 1 258 ? -2.486 12.965 7.981 1.00 97.50 258 PRO A N 1
ATOM 1943 C CA . PRO A 1 258 ? -3.789 12.745 7.388 1.00 97.50 258 PRO A CA 1
ATOM 1944 C C . PRO A 1 258 ? -3.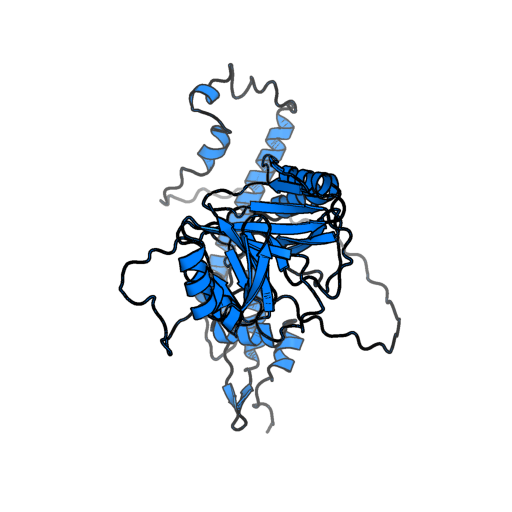671 12.337 5.918 1.00 97.50 258 PRO A C 1
ATOM 1946 O O . PRO A 1 258 ? -2.729 12.681 5.199 1.00 97.50 258 PRO A O 1
ATOM 1949 N N . GLY A 1 259 ? -4.652 11.552 5.497 1.00 95.25 259 GLY A N 1
ATOM 1950 C CA . GLY A 1 259 ? -4.897 11.239 4.100 1.00 95.25 259 GLY A CA 1
ATOM 1951 C C . GLY A 1 259 ? -5.810 12.264 3.433 1.00 95.25 259 GLY A C 1
ATOM 1952 O O . GLY A 1 259 ? -6.209 13.261 4.036 1.00 95.25 259 GLY A O 1
ATOM 1953 N N . ASP A 1 260 ? -6.193 11.960 2.201 1.00 91.38 260 ASP A N 1
ATOM 1954 C CA . ASP A 1 260 ? -7.259 12.638 1.466 1.00 91.38 260 ASP A CA 1
ATOM 1955 C C . ASP A 1 260 ? -8.236 11.597 0.881 1.00 91.38 260 ASP A C 1
ATOM 1957 O O . ASP A 1 260 ? -8.233 10.433 1.280 1.00 91.38 260 ASP A O 1
ATOM 1961 N N . GLU A 1 261 ? -9.107 11.996 -0.048 1.00 87.06 261 GLU A N 1
ATOM 1962 C CA . GLU A 1 261 ? -10.072 11.080 -0.680 1.00 87.06 261 GLU A CA 1
ATOM 1963 C C . GLU A 1 261 ? -9.420 9.931 -1.474 1.00 87.06 261 GLU A C 1
ATOM 1965 O O . GLU A 1 261 ? -10.079 8.934 -1.775 1.00 87.06 261 GLU A O 1
ATOM 1970 N N . ARG A 1 262 ? -8.142 10.071 -1.843 1.00 91.00 262 ARG A N 1
ATOM 1971 C CA . ARG A 1 262 ? -7.375 9.128 -2.666 1.00 91.00 262 ARG A CA 1
ATOM 1972 C C . ARG A 1 262 ? -6.183 8.536 -1.926 1.00 91.00 262 ARG A C 1
ATOM 1974 O O . ARG A 1 262 ? -5.652 7.523 -2.354 1.00 91.00 262 ARG A O 1
ATOM 1981 N N . GLN A 1 263 ? -5.687 9.138 -0.861 1.00 95.31 263 GLN A N 1
ATOM 1982 C CA . GLN A 1 263 ? -4.531 8.623 -0.137 1.00 95.31 263 GLN A CA 1
ATOM 1983 C C . GLN A 1 263 ? -4.916 8.301 1.293 1.00 95.31 263 GLN A C 1
ATOM 1985 O O . GLN A 1 263 ? -5.455 9.151 1.993 1.00 95.31 263 GLN A O 1
ATOM 1990 N N . VAL A 1 264 ? -4.590 7.094 1.749 1.00 97.50 264 VAL A N 1
ATOM 1991 C CA . VAL A 1 264 ? -4.831 6.708 3.143 1.00 97.50 264 VAL A CA 1
ATOM 1992 C C . VAL A 1 264 ? -3.988 7.570 4.096 1.00 97.50 264 VAL A C 1
ATOM 1994 O O . VAL A 1 264 ? -2.879 8.005 3.752 1.00 97.50 264 VAL A O 1
ATOM 1997 N N . GLY A 1 265 ? -4.526 7.850 5.285 1.00 98.25 265 GLY A N 1
ATOM 1998 C CA . GLY A 1 265 ? -3.768 8.462 6.374 1.00 98.25 265 GLY A CA 1
ATOM 1999 C C . GLY A 1 265 ? -2.839 7.461 7.059 1.00 98.25 265 GLY A C 1
ATOM 2000 O O . GLY A 1 265 ? -3.055 6.252 7.000 1.00 98.25 265 GLY A O 1
ATOM 2001 N N . LEU A 1 266 ? -1.817 7.962 7.746 1.00 98.69 266 LEU A N 1
ATOM 2002 C CA . LEU A 1 266 ? -0.927 7.154 8.579 1.00 98.69 266 LEU A CA 1
ATOM 2003 C C . LEU A 1 266 ? -0.997 7.672 10.012 1.00 98.69 266 LEU A C 1
ATOM 2005 O O . LEU A 1 266 ? -0.637 8.821 10.274 1.00 98.69 266 LEU A O 1
ATOM 2009 N N . ARG A 1 267 ? -1.480 6.841 10.932 1.00 98.25 267 ARG A N 1
ATOM 2010 C CA . ARG A 1 267 ? -1.585 7.173 12.354 1.00 98.25 267 ARG A CA 1
ATOM 2011 C C . ARG A 1 267 ? -0.494 6.438 13.124 1.00 98.25 267 ARG A C 1
ATOM 2013 O O . ARG A 1 267 ? -0.193 5.282 12.848 1.00 98.25 267 ARG A O 1
ATOM 2020 N N . PHE A 1 268 ? 0.097 7.104 14.102 1.00 98.00 268 PHE A N 1
ATOM 2021 C CA . PHE A 1 268 ? 1.166 6.570 14.934 1.00 98.00 268 PHE A CA 1
ATOM 2022 C C . PHE A 1 268 ? 0.763 6.707 16.393 1.00 98.00 268 PHE A C 1
ATOM 2024 O O . PHE A 1 268 ? 0.492 7.815 16.855 1.00 98.00 268 PHE A O 1
ATOM 2031 N N . VAL A 1 269 ? 0.729 5.593 17.117 1.00 95.81 269 VAL A N 1
ATOM 2032 C CA . VAL A 1 269 ? 0.343 5.551 18.532 1.00 95.81 269 VAL A CA 1
ATOM 2033 C C . VAL A 1 269 ? 1.542 5.111 19.355 1.00 95.81 269 VAL A C 1
ATOM 2035 O O . VAL A 1 269 ? 2.222 4.146 19.007 1.00 95.81 269 VAL A O 1
ATOM 2038 N N . ALA A 1 270 ? 1.827 5.838 20.436 1.00 95.38 270 ALA A N 1
ATOM 2039 C CA . ALA A 1 270 ? 2.924 5.493 21.327 1.00 95.38 270 ALA A CA 1
ATOM 2040 C C . ALA A 1 270 ? 2.618 4.175 22.058 1.00 95.38 270 ALA A C 1
ATOM 2042 O O . ALA A 1 270 ? 1.598 4.058 22.735 1.00 95.38 270 ALA A O 1
ATOM 2043 N N . SER A 1 271 ? 3.507 3.193 21.930 1.00 92.81 271 SER A N 1
ATOM 2044 C CA . SER A 1 271 ? 3.376 1.877 22.553 1.00 92.81 271 SER A CA 1
ATOM 2045 C C . SER A 1 271 ? 4.746 1.302 22.906 1.00 92.81 271 SER A C 1
ATOM 2047 O O . SER A 1 271 ? 5.696 1.383 22.122 1.00 92.81 271 SER A O 1
ATOM 2049 N N . ASP A 1 272 ? 4.832 0.693 24.086 1.00 87.88 272 ASP A N 1
ATOM 2050 C CA . ASP A 1 272 ? 5.979 -0.080 24.571 1.00 87.88 272 ASP A CA 1
ATOM 2051 C C . ASP A 1 272 ? 5.854 -1.581 24.261 1.00 87.88 272 ASP A C 1
ATOM 2053 O O . ASP A 1 272 ? 6.727 -2.369 24.628 1.00 87.88 272 ASP A O 1
ATOM 2057 N N . THR A 1 273 ? 4.792 -1.983 23.556 1.00 84.75 273 THR A N 1
ATOM 2058 C CA . THR A 1 273 ? 4.552 -3.384 23.209 1.00 84.75 273 THR A CA 1
ATOM 2059 C C . THR A 1 273 ? 5.629 -3.885 22.248 1.00 84.75 273 THR A C 1
ATOM 2061 O O . THR A 1 273 ? 5.867 -3.314 21.177 1.00 84.75 273 THR A O 1
ATOM 2064 N N . GLU A 1 274 ? 6.289 -4.978 22.626 1.00 84.19 274 GLU A N 1
ATOM 2065 C CA . GLU A 1 274 ? 7.295 -5.619 21.785 1.00 84.19 274 GLU A CA 1
ATOM 2066 C C . GLU A 1 274 ? 6.666 -6.188 20.506 1.00 84.19 274 GLU A C 1
ATOM 2068 O O . GLU A 1 274 ? 5.541 -6.687 20.502 1.00 84.19 274 GLU A O 1
ATOM 2073 N N . GLN A 1 275 ? 7.402 -6.125 19.392 1.00 83.19 275 GLN A N 1
ATOM 2074 C CA . GLN A 1 275 ? 6.981 -6.812 18.171 1.00 83.19 275 GLN A CA 1
ATOM 2075 C C . GLN A 1 275 ? 7.104 -8.323 18.381 1.00 83.19 275 GLN A C 1
ATOM 2077 O O . GLN A 1 275 ? 8.194 -8.825 18.658 1.00 83.19 275 GLN A O 1
ATOM 2082 N N . VAL A 1 276 ? 6.003 -9.041 18.179 1.00 84.56 276 VAL A N 1
ATOM 2083 C CA . VAL A 1 276 ? 5.975 -10.504 18.164 1.00 84.56 276 VAL A CA 1
ATOM 2084 C C . VAL A 1 276 ? 5.753 -10.960 16.723 1.00 84.56 276 VAL A C 1
ATOM 2086 O O . VAL A 1 276 ? 4.859 -10.464 16.044 1.00 84.56 276 VAL A O 1
ATOM 2089 N N . GLY A 1 277 ? 6.604 -11.864 16.233 1.00 84.19 277 GLY A N 1
ATOM 2090 C CA . GLY A 1 277 ? 6.536 -12.360 14.854 1.00 84.19 277 GLY A CA 1
ATOM 2091 C C . GLY A 1 277 ? 6.870 -11.324 13.765 1.00 84.19 277 GLY A C 1
ATOM 2092 O O . GLY A 1 277 ? 7.292 -10.203 14.071 1.00 84.19 277 GLY A O 1
ATOM 2093 N N . PRO A 1 278 ? 6.735 -11.717 12.485 1.00 83.62 278 PRO A N 1
ATOM 2094 C CA . PRO A 1 278 ? 6.910 -10.817 11.349 1.00 83.62 278 PRO A CA 1
ATOM 2095 C C . PRO A 1 278 ? 5.794 -9.767 11.292 1.00 83.62 278 PRO A C 1
ATOM 2097 O O . PRO A 1 278 ? 4.677 -9.992 11.762 1.00 83.62 278 PRO A O 1
ATOM 2100 N N . ARG A 1 279 ? 6.093 -8.612 10.689 1.00 87.81 279 ARG A N 1
ATOM 2101 C CA . ARG A 1 279 ? 5.063 -7.620 10.362 1.00 87.81 279 ARG A CA 1
ATOM 2102 C C . ARG A 1 279 ? 4.218 -8.154 9.214 1.00 87.81 279 ARG A C 1
ATOM 2104 O O . ARG A 1 279 ? 4.754 -8.684 8.249 1.00 87.81 279 ARG A O 1
ATOM 2111 N N . ARG A 1 280 ? 2.902 -7.991 9.322 1.00 90.25 280 ARG A N 1
ATOM 2112 C CA . ARG A 1 280 ? 1.943 -8.497 8.329 1.00 90.25 280 ARG A CA 1
ATOM 2113 C C . ARG A 1 280 ? 1.497 -7.440 7.325 1.00 90.25 280 ARG A C 1
ATOM 2115 O O . ARG A 1 280 ? 0.651 -7.723 6.491 1.00 90.25 280 ARG A O 1
ATOM 2122 N N . LEU A 1 281 ? 2.029 -6.224 7.422 1.00 93.56 281 LEU A N 1
ATOM 2123 C CA . LEU A 1 281 ? 1.681 -5.099 6.564 1.00 93.56 281 LEU A CA 1
ATOM 2124 C C . LEU A 1 281 ? 2.897 -4.202 6.367 1.00 93.56 281 LEU A C 1
ATOM 2126 O O . LEU A 1 281 ? 3.605 -3.891 7.329 1.00 93.56 281 LEU A O 1
ATOM 2130 N N . HIS A 1 282 ? 3.099 -3.747 5.134 1.00 95.94 282 HIS A N 1
ATOM 2131 C CA . HIS A 1 282 ? 4.077 -2.711 4.816 1.00 95.94 282 HIS A CA 1
ATOM 2132 C C . HIS A 1 282 ? 3.584 -1.789 3.694 1.00 95.94 282 HIS A C 1
ATOM 2134 O O . HIS A 1 282 ? 2.553 -2.032 3.063 1.00 95.94 282 HIS A O 1
ATOM 2140 N N . LEU A 1 283 ? 4.302 -0.685 3.485 1.00 98.38 283 LEU A N 1
ATOM 2141 C CA . LEU A 1 283 ? 3.878 0.388 2.584 1.00 98.38 283 LEU A CA 1
ATOM 2142 C C . LEU A 1 283 ? 4.722 0.424 1.313 1.00 98.38 283 LEU A C 1
ATOM 2144 O O . LEU A 1 283 ? 5.943 0.276 1.362 1.00 98.38 283 LEU A O 1
ATOM 2148 N N . HIS A 1 284 ? 4.089 0.665 0.170 1.00 98.38 284 HIS A N 1
ATOM 2149 C CA . HIS A 1 284 ? 4.771 0.848 -1.110 1.00 98.38 284 HIS A CA 1
ATOM 2150 C C . HIS A 1 284 ? 4.660 2.292 -1.580 1.00 98.38 284 HIS A C 1
ATOM 2152 O O . HIS A 1 284 ? 3.569 2.861 -1.663 1.00 98.38 284 HIS A O 1
ATOM 2158 N N . LEU A 1 285 ? 5.804 2.864 -1.945 1.00 98.44 285 LEU A N 1
ATOM 2159 C CA . LEU A 1 285 ? 5.907 4.167 -2.587 1.00 98.44 285 LEU A CA 1
ATOM 2160 C C . LEU A 1 285 ? 6.185 3.983 -4.075 1.00 98.44 285 LEU A C 1
ATOM 2162 O O . LEU A 1 285 ? 7.101 3.253 -4.457 1.00 98.44 285 LEU A O 1
ATOM 2166 N N . THR A 1 286 ? 5.412 4.655 -4.922 1.00 96.25 286 THR A N 1
ATOM 2167 C CA . THR A 1 286 ? 5.632 4.619 -6.374 1.00 96.25 286 THR A CA 1
ATOM 2168 C C . THR A 1 286 ? 6.726 5.595 -6.789 1.00 96.25 286 THR A C 1
ATOM 2170 O O . THR A 1 286 ? 6.879 6.646 -6.169 1.00 96.25 286 THR A O 1
ATOM 2173 N N . SER A 1 287 ? 7.413 5.306 -7.893 1.00 91.69 287 SER A N 1
ATOM 2174 C CA . SER A 1 287 ? 8.336 6.246 -8.535 1.00 91.69 287 SER A CA 1
ATOM 2175 C C . SER A 1 287 ? 8.019 6.423 -10.021 1.00 91.69 287 SER A C 1
ATOM 2177 O O . SER A 1 287 ? 7.504 5.520 -10.683 1.00 91.69 287 SER A O 1
ATOM 2179 N N . ASN A 1 288 ? 8.334 7.599 -10.565 1.00 85.62 288 ASN A N 1
ATOM 2180 C CA . ASN A 1 288 ? 8.085 7.935 -11.972 1.00 85.62 288 ASN A CA 1
ATOM 2181 C C . ASN A 1 288 ? 9.281 7.629 -12.882 1.00 85.62 288 ASN A C 1
ATOM 2183 O O . ASN A 1 288 ? 9.141 7.523 -14.102 1.00 85.62 288 ASN A O 1
ATOM 2187 N N . SER A 1 289 ? 10.471 7.487 -12.301 1.00 84.94 289 SER A N 1
ATOM 2188 C CA . SER A 1 289 ? 11.700 7.097 -12.989 1.00 84.94 289 SER A CA 1
ATOM 2189 C C . SER A 1 289 ? 12.654 6.388 -12.021 1.00 84.94 289 SER A C 1
ATOM 2191 O O . SER A 1 289 ? 12.459 6.420 -10.809 1.00 84.94 289 SER A O 1
ATOM 2193 N N . LEU A 1 290 ? 13.716 5.763 -12.538 1.00 81.31 290 LEU A N 1
ATOM 2194 C CA . LEU A 1 290 ? 14.762 5.179 -11.685 1.00 81.31 290 LEU A CA 1
ATOM 2195 C C . LEU A 1 290 ? 15.506 6.252 -10.877 1.00 81.31 290 LEU A C 1
ATOM 2197 O O . LEU A 1 290 ? 15.923 6.004 -9.753 1.00 81.31 290 LEU A O 1
ATOM 2201 N N . GLU A 1 291 ? 15.644 7.457 -11.431 1.00 81.56 291 GLU A N 1
ATOM 2202 C CA . GLU A 1 291 ? 16.219 8.598 -10.715 1.00 81.56 291 GLU A CA 1
ATOM 2203 C C . GLU A 1 291 ? 15.294 9.068 -9.583 1.00 81.56 291 GLU A C 1
ATOM 2205 O O . GLU A 1 291 ? 15.755 9.399 -8.495 1.00 81.56 291 GLU A O 1
ATOM 2210 N N . ASP A 1 292 ? 13.980 9.064 -9.820 1.00 89.44 292 ASP A N 1
ATOM 2211 C CA . ASP A 1 292 ? 12.971 9.361 -8.802 1.00 89.44 292 ASP A CA 1
ATOM 2212 C C . ASP A 1 292 ? 13.006 8.319 -7.675 1.00 89.44 292 ASP A C 1
ATOM 2214 O O . ASP A 1 292 ? 13.091 8.681 -6.506 1.00 89.44 292 ASP A O 1
ATOM 2218 N N . GLN A 1 293 ? 13.089 7.029 -8.025 1.00 94.50 293 GLN A N 1
ATOM 2219 C CA . GLN A 1 293 ? 13.280 5.942 -7.063 1.00 94.50 293 GLN A CA 1
ATOM 2220 C C . GLN A 1 293 ? 14.519 6.180 -6.188 1.00 94.50 293 GLN A C 1
ATOM 2222 O O . GLN A 1 293 ? 14.436 6.105 -4.964 1.00 94.50 293 GLN A O 1
ATOM 2227 N N . GLN A 1 294 ? 15.661 6.512 -6.800 1.00 91.00 294 GLN A N 1
ATOM 2228 C CA . GLN A 1 294 ? 16.903 6.806 -6.080 1.00 91.00 294 GLN A CA 1
ATOM 2229 C C . GLN A 1 294 ? 16.759 8.027 -5.165 1.00 91.00 294 GLN A C 1
ATOM 2231 O O . GLN A 1 294 ? 17.156 7.968 -4.003 1.00 91.00 294 GLN A O 1
ATOM 2236 N N . ARG A 1 295 ? 16.121 9.105 -5.634 1.00 93.69 295 ARG A N 1
ATOM 2237 C CA . ARG A 1 295 ? 15.864 10.311 -4.832 1.00 93.69 295 ARG A CA 1
ATOM 2238 C C . ARG A 1 295 ? 14.946 10.036 -3.639 1.00 93.69 295 ARG A C 1
ATOM 2240 O O . ARG A 1 295 ? 15.165 10.592 -2.557 1.00 93.69 295 ARG A O 1
ATOM 2247 N N . THR A 1 296 ? 13.930 9.192 -3.807 1.00 97.69 296 THR A N 1
ATOM 2248 C CA . THR A 1 296 ? 13.067 8.757 -2.704 1.00 97.69 296 THR A CA 1
ATOM 2249 C C . THR A 1 296 ? 13.865 7.952 -1.684 1.00 97.69 296 THR A C 1
ATOM 2251 O O . THR A 1 296 ? 13.779 8.245 -0.493 1.00 97.69 296 THR A O 1
ATOM 2254 N N . VAL A 1 297 ? 14.706 7.011 -2.127 1.00 97.00 297 VAL A N 1
ATOM 2255 C CA . VAL A 1 297 ? 15.603 6.245 -1.243 1.00 97.00 297 VAL A CA 1
ATOM 2256 C C . VAL A 1 297 ? 16.530 7.184 -0.462 1.00 97.00 297 VAL A C 1
ATOM 2258 O O . VAL A 1 297 ? 16.595 7.109 0.762 1.00 97.00 297 VAL A O 1
ATOM 2261 N N . GLU A 1 298 ? 17.191 8.130 -1.131 1.00 96.12 298 GLU A N 1
ATOM 2262 C CA . GLU A 1 298 ? 18.043 9.135 -0.479 1.00 96.12 298 GLU A CA 1
ATOM 2263 C C . GLU A 1 298 ? 17.270 9.989 0.533 1.00 96.12 298 GLU A C 1
ATOM 2265 O O . GLU A 1 298 ? 17.786 10.317 1.603 1.00 96.12 298 GLU A O 1
ATOM 2270 N N . THR A 1 299 ? 16.020 10.336 0.222 1.00 98.06 299 THR A N 1
ATOM 2271 C CA . THR A 1 299 ? 15.145 11.089 1.126 1.00 98.06 299 THR A CA 1
ATOM 2272 C C . THR A 1 299 ? 14.793 10.274 2.365 1.00 98.06 299 THR A C 1
ATOM 2274 O O . THR A 1 299 ? 14.911 10.800 3.470 1.00 98.06 299 THR A O 1
ATOM 2277 N N . VAL A 1 300 ? 14.453 8.991 2.211 1.00 98.31 300 VAL A N 1
ATOM 2278 C CA . VAL A 1 300 ? 14.218 8.077 3.338 1.00 98.31 300 VAL A CA 1
ATOM 2279 C C . VAL A 1 300 ? 15.445 8.018 4.248 1.00 98.31 300 VAL A C 1
ATOM 2281 O O . VAL A 1 300 ? 15.321 8.215 5.455 1.00 98.31 300 VAL A O 1
ATOM 2284 N N . LEU A 1 301 ? 16.639 7.824 3.682 1.00 97.81 301 LEU A N 1
ATOM 2285 C CA . LEU A 1 301 ? 17.879 7.769 4.462 1.00 97.81 301 LEU A CA 1
ATOM 2286 C C . LEU A 1 301 ? 18.175 9.098 5.171 1.00 97.81 301 LEU A C 1
ATOM 2288 O O . LEU A 1 301 ? 18.540 9.110 6.346 1.00 97.81 301 LEU A O 1
ATOM 2292 N N . ARG A 1 302 ? 17.970 10.234 4.492 1.00 98.06 302 ARG A N 1
ATOM 2293 C CA . ARG A 1 302 ? 18.152 11.574 5.074 1.00 98.06 302 ARG A CA 1
ATOM 2294 C C . ARG A 1 302 ? 17.206 11.833 6.248 1.00 98.06 302 ARG A C 1
ATOM 2296 O O . ARG A 1 302 ? 17.602 12.506 7.195 1.00 98.06 302 ARG A O 1
ATOM 2303 N N . LEU A 1 303 ? 15.977 11.323 6.184 1.00 97.81 303 LEU A N 1
ATOM 2304 C CA . LEU A 1 303 ? 14.973 11.459 7.244 1.00 97.81 303 LEU A CA 1
ATOM 2305 C C . LEU A 1 303 ? 15.194 10.480 8.414 1.00 97.81 303 LEU A C 1
ATOM 2307 O O . LEU A 1 303 ? 14.464 10.539 9.399 1.00 97.81 303 LEU A O 1
ATOM 2311 N N . GLY A 1 304 ? 16.210 9.612 8.342 1.00 96.81 304 GLY A N 1
ATOM 2312 C CA . GLY A 1 304 ? 16.572 8.674 9.410 1.00 96.81 304 GLY A CA 1
ATOM 2313 C C . GLY A 1 304 ? 16.096 7.238 9.190 1.00 96.81 304 GLY A C 1
ATOM 2314 O O . GLY A 1 304 ? 16.251 6.405 10.082 1.00 96.81 304 GLY A O 1
ATOM 2315 N N . GLY A 1 305 ? 15.535 6.931 8.019 1.00 97.56 305 GLY A N 1
ATOM 2316 C CA . GLY A 1 305 ? 15.281 5.557 7.603 1.00 97.56 305 GLY A CA 1
ATOM 2317 C C . GLY A 1 305 ? 16.571 4.807 7.257 1.00 97.56 305 GLY A C 1
ATOM 2318 O O . GLY A 1 305 ? 17.665 5.375 7.206 1.00 97.56 305 GLY A O 1
ATOM 2319 N N . ARG A 1 306 ? 16.455 3.503 7.009 1.00 96.88 306 ARG A N 1
ATOM 2320 C CA . ARG A 1 306 ? 17.604 2.623 6.730 1.00 96.88 306 ARG A CA 1
ATOM 2321 C C . ARG A 1 306 ? 17.259 1.526 5.737 1.00 96.88 306 ARG A C 1
ATOM 2323 O O . ARG A 1 306 ? 16.117 1.089 5.681 1.00 96.88 306 ARG A O 1
ATOM 2330 N N . HIS A 1 307 ? 18.260 1.020 5.023 1.00 94.25 307 HIS A N 1
ATOM 2331 C CA . HIS A 1 307 ? 18.120 -0.233 4.281 1.00 94.25 307 HIS A CA 1
ATOM 2332 C C . HIS A 1 307 ? 17.928 -1.413 5.233 1.00 94.25 307 HIS A C 1
ATOM 2334 O O . HIS A 1 307 ? 18.531 -1.465 6.312 1.00 94.25 307 HIS A O 1
ATOM 2340 N N . ILE A 1 308 ? 17.095 -2.360 4.810 1.00 88.69 308 ILE A N 1
ATOM 2341 C CA . ILE A 1 308 ? 16.870 -3.630 5.496 1.00 88.69 308 ILE A CA 1
ATOM 2342 C C . ILE A 1 308 ? 16.894 -4.772 4.487 1.00 88.69 308 ILE A C 1
ATOM 2344 O O . ILE A 1 308 ? 16.580 -4.578 3.318 1.00 88.69 308 ILE A O 1
ATOM 2348 N N . GLU A 1 309 ? 17.249 -5.963 4.953 1.00 80.12 309 GLU A N 1
ATOM 2349 C CA . GLU A 1 309 ? 17.264 -7.183 4.149 1.00 80.12 309 GLU A CA 1
ATOM 2350 C C . GLU A 1 309 ? 16.159 -8.106 4.656 1.00 80.12 309 GLU A C 1
ATOM 2352 O O . GLU A 1 309 ? 16.228 -8.595 5.784 1.00 80.12 309 GLU A O 1
ATOM 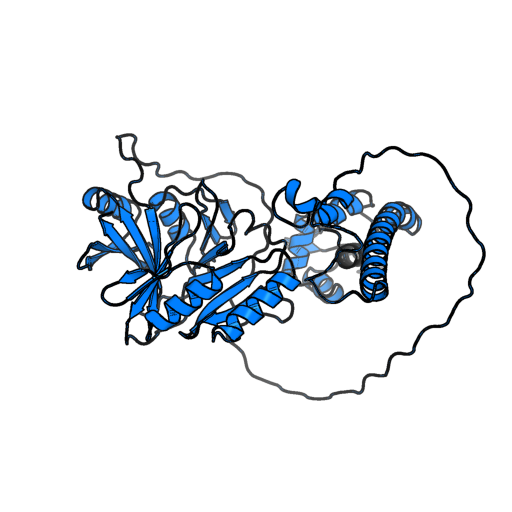2357 N N . VAL A 1 310 ? 15.145 -8.326 3.823 1.00 71.06 310 VAL A N 1
ATOM 2358 C CA . VAL A 1 310 ? 13.974 -9.171 4.110 1.00 71.06 310 VAL A CA 1
ATOM 2359 C C . VAL A 1 310 ? 13.870 -10.364 3.155 1.00 71.06 310 VAL A C 1
ATOM 2361 O O . VAL A 1 310 ? 12.921 -11.136 3.224 1.00 71.06 310 VAL A O 1
ATOM 2364 N N . GLY A 1 311 ? 14.874 -10.551 2.292 1.00 66.19 311 GLY A N 1
ATOM 2365 C CA . GLY A 1 311 ? 14.937 -11.652 1.326 1.00 66.19 311 GLY A CA 1
ATOM 2366 C C . GLY A 1 311 ? 14.846 -11.218 -0.135 1.00 66.19 311 GLY A C 1
ATOM 2367 O O . GLY A 1 311 ? 14.775 -12.085 -1.001 1.00 66.19 311 GLY A O 1
ATOM 2368 N N . GLN A 1 312 ? 14.884 -9.912 -0.408 1.00 73.50 312 GLN A N 1
ATOM 2369 C CA . GLN A 1 312 ? 14.905 -9.370 -1.763 1.00 73.50 312 GLN A CA 1
ATOM 2370 C C . GLN A 1 312 ? 16.157 -9.797 -2.552 1.00 73.50 312 GLN A C 1
ATOM 2372 O O . GLN A 1 312 ? 17.252 -9.951 -2.000 1.00 73.50 312 GLN A O 1
ATOM 2377 N N . ALA A 1 313 ? 16.003 -9.968 -3.863 1.00 59.81 313 ALA A N 1
ATOM 2378 C CA . ALA A 1 313 ? 17.083 -10.230 -4.802 1.00 59.81 313 ALA A CA 1
ATOM 2379 C C . ALA A 1 313 ? 17.734 -8.919 -5.297 1.00 59.81 313 ALA A C 1
ATOM 2381 O O . ALA A 1 313 ? 17.085 -7.875 -5.346 1.00 59.81 313 ALA A O 1
ATOM 2382 N N . PRO A 1 314 ? 19.015 -8.938 -5.721 1.00 55.94 314 PRO A N 1
ATOM 2383 C CA . PRO A 1 314 ? 19.696 -7.734 -6.212 1.00 55.94 314 PRO A CA 1
ATOM 2384 C C . PRO A 1 314 ? 19.069 -7.096 -7.461 1.00 55.94 314 PRO A C 1
ATOM 2386 O O . PRO A 1 314 ? 19.353 -5.939 -7.760 1.00 55.94 314 PRO A O 1
ATOM 2389 N N . ASP A 1 315 ? 18.295 -7.863 -8.226 1.00 68.25 315 ASP A N 1
ATOM 2390 C CA . ASP A 1 315 ? 17.613 -7.452 -9.452 1.00 68.25 315 ASP A CA 1
ATOM 2391 C C . ASP A 1 315 ? 16.112 -7.197 -9.261 1.00 68.25 315 ASP A C 1
ATOM 2393 O O . ASP A 1 315 ? 15.410 -6.945 -10.246 1.00 68.25 315 ASP A O 1
ATOM 2397 N N . ASP A 1 316 ? 15.627 -7.216 -8.017 1.00 74.94 316 ASP A N 1
ATOM 2398 C CA . ASP A 1 316 ? 14.240 -6.883 -7.731 1.00 74.94 316 ASP A CA 1
ATOM 2399 C C . ASP A 1 316 ? 13.929 -5.430 -8.123 1.00 74.94 316 ASP A C 1
ATOM 2401 O O . ASP A 1 316 ? 14.721 -4.513 -7.877 1.00 74.94 316 ASP A O 1
ATOM 2405 N N . PRO A 1 317 ? 12.755 -5.172 -8.725 1.00 79.88 317 PRO A N 1
ATOM 2406 C CA . PRO A 1 317 ? 12.375 -3.852 -9.215 1.00 79.88 317 PRO A CA 1
ATOM 2407 C C . PRO A 1 317 ? 11.890 -2.932 -8.080 1.00 79.88 317 PRO A C 1
ATOM 2409 O O . PRO A 1 317 ? 11.007 -2.102 -8.282 1.00 79.88 317 PRO A O 1
ATOM 2412 N N . PHE A 1 318 ? 12.417 -3.076 -6.870 1.00 87.81 318 PHE A N 1
ATOM 2413 C CA . PHE A 1 318 ? 12.077 -2.257 -5.712 1.00 87.81 318 PHE A CA 1
ATOM 2414 C C . PHE A 1 318 ? 13.234 -2.221 -4.718 1.00 87.81 318 PHE A C 1
ATOM 2416 O O . PHE A 1 318 ? 14.101 -3.090 -4.700 1.00 87.81 318 PHE A O 1
ATOM 2423 N N . VAL A 1 319 ? 13.239 -1.193 -3.873 1.00 90.50 319 VAL A N 1
ATOM 2424 C CA . VAL A 1 319 ? 14.234 -1.026 -2.812 1.00 90.50 319 VAL A CA 1
ATOM 2425 C C . VAL A 1 319 ? 13.538 -1.115 -1.463 1.00 90.50 319 VAL A C 1
ATOM 2427 O O . VAL A 1 319 ? 12.639 -0.318 -1.195 1.00 90.50 319 VAL A O 1
ATOM 2430 N N . VAL A 1 320 ? 13.966 -2.058 -0.621 1.00 92.81 320 VAL A N 1
ATOM 2431 C CA . VAL A 1 320 ? 13.401 -2.264 0.719 1.00 92.81 320 VAL A CA 1
ATOM 2432 C C . VAL A 1 320 ? 14.131 -1.403 1.752 1.00 92.81 320 VAL A C 1
ATOM 2434 O O . VAL A 1 320 ? 15.366 -1.378 1.831 1.00 92.81 320 VAL A O 1
ATOM 2437 N N . LEU A 1 321 ? 13.350 -0.682 2.548 1.00 97.44 321 LEU A N 1
ATOM 2438 C CA . LEU A 1 321 ? 13.790 0.237 3.588 1.00 97.44 321 LEU A CA 1
ATOM 2439 C C . LEU A 1 321 ? 12.940 0.037 4.851 1.00 97.44 321 LEU A C 1
ATOM 2441 O O . LEU A 1 321 ? 11.900 -0.618 4.835 1.00 97.44 321 LEU A O 1
ATOM 2445 N N . ALA A 1 322 ? 13.380 0.637 5.948 1.00 97.19 322 ALA A N 1
ATOM 2446 C CA . ALA A 1 322 ? 12.577 0.826 7.142 1.00 97.19 322 ALA A CA 1
ATOM 2447 C C . ALA A 1 322 ? 12.581 2.289 7.576 1.00 97.19 322 ALA A C 1
ATOM 2449 O O . ALA A 1 322 ? 13.598 2.978 7.439 1.00 97.19 322 ALA A O 1
ATOM 2450 N N . ASP A 1 323 ? 11.468 2.727 8.158 1.00 97.88 323 ASP A N 1
ATOM 2451 C CA . ASP A 1 323 ? 11.398 3.971 8.918 1.00 97.88 323 ASP A CA 1
ATOM 2452 C C . ASP A 1 323 ? 12.239 3.876 10.221 1.00 97.88 323 ASP A C 1
ATOM 2454 O O . ASP A 1 323 ? 12.744 2.796 10.569 1.00 97.88 323 ASP A O 1
ATOM 2458 N N . PRO A 1 324 ? 12.419 4.978 10.976 1.00 96.62 324 PRO A N 1
ATOM 2459 C CA . PRO A 1 324 ? 13.179 4.950 12.230 1.00 96.62 324 PRO A CA 1
ATOM 2460 C C . PRO A 1 324 ? 12.608 3.996 13.297 1.00 96.62 324 PRO A C 1
ATOM 2462 O O . PRO A 1 324 ? 13.334 3.573 14.196 1.00 96.62 324 PRO A O 1
ATOM 2465 N N . GLY A 1 325 ? 11.327 3.631 13.197 1.00 91.94 325 GLY A N 1
ATOM 2466 C CA . GLY A 1 325 ? 10.631 2.689 14.076 1.00 91.94 325 GLY A CA 1
ATOM 2467 C C . GLY A 1 325 ? 10.787 1.231 13.637 1.00 91.94 325 GLY A C 1
ATOM 2468 O O . GLY A 1 325 ? 10.337 0.317 14.332 1.00 91.94 325 GLY A O 1
ATOM 2469 N N . GLY A 1 326 ? 11.447 0.993 12.501 1.00 92.75 326 GLY A N 1
ATOM 2470 C CA . GLY A 1 326 ? 11.629 -0.327 11.922 1.00 92.75 326 GLY A CA 1
ATOM 2471 C C . GLY A 1 326 ? 10.434 -0.820 11.109 1.00 92.75 326 GLY A C 1
ATOM 2472 O O . GLY A 1 326 ? 10.431 -2.002 10.771 1.00 92.75 326 GLY A O 1
ATOM 2473 N N . ASN A 1 327 ? 9.435 0.021 10.818 1.00 94.50 327 ASN A N 1
ATOM 2474 C CA . ASN A 1 327 ? 8.340 -0.352 9.924 1.00 94.50 327 ASN A CA 1
ATOM 2475 C C . ASN A 1 327 ? 8.835 -0.361 8.485 1.00 94.50 327 ASN A C 1
ATOM 2477 O O . ASN A 1 327 ? 9.535 0.552 8.047 1.00 94.50 327 ASN A O 1
ATOM 2481 N N . GLU A 1 328 ? 8.476 -1.416 7.774 1.00 94.94 328 GLU A N 1
ATOM 2482 C CA . GLU A 1 328 ? 9.009 -1.720 6.456 1.00 94.94 328 GLU A CA 1
ATOM 2483 C C . GLU A 1 328 ? 8.301 -0.875 5.395 1.00 94.94 328 GLU A C 1
ATOM 2485 O O . GLU A 1 328 ? 7.099 -0.601 5.481 1.00 94.94 328 GLU A O 1
ATOM 2490 N N . LEU A 1 329 ? 9.057 -0.456 4.386 1.00 97.88 329 LEU A N 1
ATOM 2491 C CA . LEU A 1 329 ? 8.519 0.177 3.194 1.00 97.88 329 LEU A CA 1
ATOM 2492 C C . LEU A 1 329 ? 9.352 -0.181 1.961 1.00 97.88 329 LEU A C 1
ATOM 2494 O O . LEU A 1 329 ? 10.566 -0.372 2.048 1.00 97.88 329 LEU A O 1
ATOM 2498 N N . CYS A 1 330 ? 8.705 -0.224 0.802 1.00 96.75 330 CYS A N 1
ATOM 2499 C CA . CYS A 1 330 ? 9.358 -0.466 -0.479 1.00 96.75 330 CYS A CA 1
ATOM 2500 C C . CYS A 1 330 ? 9.209 0.750 -1.391 1.00 96.75 330 CYS A C 1
ATOM 2502 O O . CYS A 1 330 ? 8.117 1.297 -1.532 1.00 96.75 330 CYS A O 1
ATOM 2504 N N . VAL A 1 331 ? 10.291 1.153 -2.056 1.00 97.38 331 VAL A N 1
ATOM 2505 C CA . VAL A 1 331 ? 10.235 2.138 -3.146 1.00 97.38 331 VAL A CA 1
ATOM 2506 C C . VAL A 1 331 ? 10.238 1.380 -4.463 1.00 97.38 331 VAL A C 1
ATOM 2508 O O . VAL A 1 331 ? 11.253 0.798 -4.856 1.00 97.38 331 VAL A O 1
ATOM 2511 N N . ILE A 1 332 ? 9.094 1.367 -5.134 1.00 93.44 332 ILE A N 1
ATOM 2512 C CA . ILE A 1 332 ? 8.843 0.567 -6.330 1.00 93.44 332 ILE A CA 1
ATOM 2513 C C . ILE A 1 332 ? 9.392 1.284 -7.560 1.00 93.44 332 ILE A C 1
ATOM 2515 O O . ILE A 1 332 ? 9.189 2.489 -7.717 1.00 93.44 332 ILE A O 1
ATOM 2519 N N . ALA A 1 333 ? 10.089 0.554 -8.432 1.00 82.12 333 ALA A N 1
ATOM 2520 C CA . ALA A 1 333 ? 10.620 1.070 -9.689 1.00 82.12 333 ALA A CA 1
ATOM 2521 C C . ALA A 1 333 ? 9.491 1.577 -10.609 1.00 82.12 333 ALA A C 1
ATOM 2523 O O . ALA A 1 333 ? 8.348 1.114 -10.520 1.00 82.12 333 ALA A O 1
ATOM 2524 N N . PRO A 1 334 ? 9.797 2.503 -11.531 1.00 82.44 334 PRO A N 1
ATOM 2525 C CA . PRO A 1 334 ? 8.810 3.018 -12.470 1.00 82.44 334 PRO A CA 1
ATOM 2526 C C . PRO A 1 334 ? 8.271 1.939 -13.410 1.00 82.44 334 PRO A C 1
ATOM 2528 O O . PRO A 1 334 ? 8.928 0.940 -13.702 1.00 82.44 334 PRO A O 1
ATOM 2531 N N . GLY A 1 335 ? 7.085 2.193 -13.966 1.00 77.81 335 GLY A N 1
ATOM 2532 C CA . GLY A 1 335 ? 6.463 1.311 -14.958 1.00 77.81 335 GLY A CA 1
ATOM 2533 C C . GLY A 1 335 ? 5.770 0.083 -14.362 1.00 77.81 335 GLY A C 1
ATOM 2534 O O . GLY A 1 335 ? 5.405 -0.830 -15.104 1.00 77.81 335 GLY A O 1
ATOM 2535 N N . ASN A 1 336 ? 5.565 0.053 -13.043 1.00 80.31 336 ASN A N 1
ATOM 2536 C CA . ASN A 1 336 ? 4.709 -0.939 -12.408 1.00 80.31 336 ASN A CA 1
ATOM 2537 C C . ASN A 1 336 ? 3.233 -0.652 -12.753 1.00 80.31 336 ASN A C 1
ATOM 2539 O O . ASN A 1 336 ? 2.618 0.256 -12.202 1.00 80.31 336 ASN A O 1
ATOM 2543 N N . ASN A 1 337 ? 2.661 -1.450 -13.658 1.00 79.69 337 ASN A N 1
ATOM 2544 C CA . ASN A 1 337 ? 1.259 -1.316 -14.069 1.00 79.69 337 ASN A CA 1
ATOM 2545 C C . ASN A 1 337 ? 0.260 -1.693 -12.968 1.00 79.69 337 ASN A C 1
ATOM 2547 O O . ASN A 1 337 ? -0.885 -1.256 -13.012 1.00 79.69 337 ASN A O 1
ATOM 2551 N N . PHE A 1 338 ? 0.663 -2.523 -12.003 1.00 83.25 338 PHE A N 1
ATOM 2552 C CA . PHE A 1 338 ? -0.199 -2.885 -10.886 1.00 83.25 338 PHE A CA 1
ATOM 2553 C C . PHE A 1 338 ? -0.418 -1.684 -9.957 1.00 83.25 338 PHE A C 1
ATOM 2555 O O . PHE A 1 338 ? -1.530 -1.498 -9.479 1.00 83.25 338 PHE A O 1
ATOM 2562 N N . LEU A 1 339 ? 0.579 -0.814 -9.786 1.00 88.25 339 LEU A N 1
ATOM 2563 C CA . LEU A 1 339 ? 0.457 0.451 -9.047 1.00 88.25 339 LEU A CA 1
ATOM 2564 C C . LEU A 1 339 ? 0.146 1.652 -9.958 1.00 88.25 339 LEU A C 1
ATOM 2566 O O . LEU A 1 339 ? 0.427 2.802 -9.623 1.00 88.25 339 LEU A O 1
ATOM 2570 N N . ALA A 1 340 ? -0.434 1.410 -11.135 1.00 80.06 340 ALA A N 1
ATOM 2571 C CA . ALA A 1 340 ? -0.969 2.501 -11.935 1.00 80.06 340 ALA A CA 1
ATOM 2572 C C . ALA A 1 340 ? -2.118 3.192 -11.179 1.00 80.06 340 ALA A C 1
ATOM 2574 O O . ALA A 1 340 ? -2.905 2.543 -10.490 1.00 80.06 340 ALA A O 1
ATOM 2575 N N . ASP A 1 341 ? -2.207 4.514 -11.319 1.00 82.44 341 ASP A N 1
ATOM 2576 C CA . ASP A 1 341 ? -3.259 5.350 -10.726 1.00 82.44 341 ASP A CA 1
ATOM 2577 C C . ASP A 1 341 ? -3.312 5.355 -9.182 1.00 82.44 341 ASP A C 1
ATOM 2579 O O . ASP A 1 341 ? -4.325 5.761 -8.602 1.00 82.44 341 ASP A O 1
ATOM 2583 N N . THR A 1 342 ? -2.228 4.957 -8.494 1.00 85.56 342 THR A N 1
ATOM 2584 C CA . THR A 1 342 ? -2.224 4.839 -7.025 1.00 85.56 342 THR A CA 1
ATOM 2585 C C . THR A 1 342 ? -1.684 6.036 -6.235 1.00 85.56 342 THR A C 1
ATOM 2587 O O . THR A 1 342 ? -1.708 6.029 -5.005 1.00 85.56 342 THR A O 1
ATOM 2590 N N . GLY A 1 343 ? -1.242 7.105 -6.902 1.00 91.50 343 GLY A N 1
ATOM 2591 C CA . GLY A 1 343 ? -0.564 8.221 -6.228 1.00 91.50 343 GLY A CA 1
ATOM 2592 C C . GLY A 1 343 ? 0.769 7.796 -5.595 1.00 91.50 343 GLY A C 1
ATOM 2593 O O . GLY A 1 343 ? 1.236 6.684 -5.827 1.00 91.50 343 GLY A O 1
ATOM 2594 N N . TYR A 1 344 ? 1.393 8.688 -4.815 1.00 96.25 344 TYR A N 1
ATOM 2595 C CA . TYR A 1 344 ? 2.745 8.460 -4.287 1.00 96.25 344 TYR A CA 1
ATOM 2596 C C . TYR A 1 344 ? 2.798 7.375 -3.203 1.00 96.25 344 TYR A C 1
ATOM 2598 O O . TYR A 1 344 ? 3.656 6.495 -3.280 1.00 96.25 344 TYR A O 1
ATOM 2606 N N . LEU A 1 345 ? 1.866 7.394 -2.238 1.00 97.94 345 LEU A N 1
ATOM 2607 C CA . LEU A 1 345 ? 1.621 6.257 -1.347 1.00 97.94 345 LEU A CA 1
ATOM 2608 C C . LEU A 1 345 ? 0.732 5.268 -2.101 1.00 97.94 345 LEU A C 1
ATOM 2610 O O . LEU A 1 345 ? -0.499 5.353 -2.065 1.00 97.94 345 LEU A O 1
ATOM 2614 N N . GLY A 1 346 ? 1.387 4.386 -2.850 1.00 97.44 346 GLY A N 1
ATOM 2615 C CA . GLY A 1 346 ? 0.735 3.563 -3.854 1.00 97.44 346 GLY A CA 1
ATOM 2616 C C . GLY A 1 346 ? -0.060 2.415 -3.261 1.00 97.44 346 GLY A C 1
ATOM 2617 O O . GLY A 1 346 ? -1.174 2.132 -3.696 1.00 97.44 346 GLY A O 1
ATOM 2618 N N . GLU A 1 347 ? 0.483 1.757 -2.245 1.00 98.31 347 GLU A N 1
ATOM 2619 C CA . GLU A 1 347 ? -0.144 0.553 -1.723 1.00 98.31 347 GLU A CA 1
ATOM 2620 C C . GLU A 1 347 ? 0.139 0.324 -0.242 1.00 98.31 347 GLU A C 1
ATOM 2622 O O . GLU A 1 347 ? 1.228 0.594 0.267 1.00 98.31 347 GLU A O 1
ATOM 2627 N N . VAL A 1 348 ? -0.881 -0.212 0.423 1.00 98.38 348 VAL A N 1
ATOM 2628 C CA . VAL A 1 348 ? -0.773 -0.921 1.688 1.00 98.38 348 VAL A CA 1
ATOM 2629 C C . VAL A 1 348 ? -0.873 -2.413 1.388 1.00 98.38 348 VAL A C 1
ATOM 2631 O O . VAL A 1 348 ? -1.956 -2.923 1.101 1.00 98.38 348 VAL A O 1
ATOM 2634 N N . THR A 1 349 ? 0.255 -3.111 1.412 1.00 96.38 349 THR A N 1
ATOM 2635 C CA . THR A 1 349 ? 0.288 -4.542 1.104 1.00 96.38 349 THR A CA 1
ATOM 2636 C C . THR A 1 349 ? 0.305 -5.349 2.391 1.00 96.38 349 THR A C 1
ATOM 2638 O O . THR A 1 349 ? 1.005 -5.002 3.348 1.00 96.38 349 THR A O 1
ATOM 2641 N N . CYS A 1 350 ? -0.506 -6.399 2.420 1.00 95.81 350 CYS A N 1
ATOM 2642 C CA . CYS A 1 350 ? -0.757 -7.211 3.594 1.00 95.81 350 CYS A CA 1
ATOM 2643 C C . CYS A 1 350 ? -0.447 -8.683 3.314 1.00 95.81 350 CYS A C 1
ATOM 2645 O O . CYS A 1 350 ? -0.626 -9.192 2.207 1.00 95.81 350 CYS A O 1
ATOM 2647 N N . ASP A 1 351 ? -0.045 -9.393 4.357 1.00 92.69 351 ASP A N 1
ATOM 2648 C CA . ASP A 1 351 ? -0.148 -10.841 4.396 1.00 92.69 351 ASP A CA 1
ATOM 2649 C C . ASP A 1 351 ? -1.597 -11.232 4.707 1.00 92.69 351 ASP A C 1
ATOM 2651 O O . ASP A 1 351 ? -2.229 -10.673 5.610 1.00 92.69 351 ASP A O 1
ATOM 2655 N N . GLY A 1 352 ? -2.133 -12.188 3.958 1.00 92.50 352 GLY A N 1
ATOM 2656 C CA . GLY A 1 352 ? -3.482 -12.668 4.196 1.00 92.50 352 GLY A CA 1
ATOM 2657 C C . GLY A 1 352 ? -4.065 -13.506 3.073 1.00 92.50 352 GLY A C 1
ATOM 2658 O O . GLY A 1 352 ? -3.559 -13.555 1.953 1.00 92.50 352 GLY A O 1
ATOM 2659 N N . THR A 1 353 ? -5.148 -14.193 3.409 1.00 94.69 353 THR A N 1
ATOM 2660 C CA . THR A 1 353 ? -5.883 -15.086 2.521 1.00 94.69 353 THR A CA 1
ATOM 2661 C C . THR A 1 353 ? -6.684 -14.327 1.457 1.00 94.69 353 THR A C 1
ATOM 2663 O O . THR A 1 353 ? -6.928 -13.121 1.526 1.00 94.69 353 THR A O 1
ATOM 2666 N N . ARG A 1 354 ? -7.188 -15.059 0.462 1.00 94.81 354 ARG A N 1
ATOM 2667 C CA . ARG A 1 354 ? -8.180 -14.514 -0.471 1.00 94.81 354 ARG A CA 1
ATOM 2668 C C . ARG A 1 354 ? -9.455 -14.047 0.246 1.00 94.81 354 ARG A C 1
ATOM 2670 O O . ARG A 1 354 ? -10.058 -13.056 -0.164 1.00 94.81 354 ARG A O 1
ATOM 2677 N N . ASP A 1 355 ? -9.871 -14.751 1.300 1.00 95.44 355 ASP A N 1
ATOM 2678 C CA . ASP A 1 355 ? -11.124 -14.480 2.015 1.00 95.44 355 ASP A CA 1
ATOM 2679 C C . ASP A 1 355 ? -11.088 -13.128 2.737 1.00 95.44 355 ASP A C 1
ATOM 2681 O O . ASP A 1 355 ? -12.075 -12.390 2.691 1.00 95.44 355 ASP A O 1
ATOM 2685 N N . VAL A 1 356 ? -9.945 -12.745 3.318 1.00 96.56 356 VAL A N 1
ATOM 2686 C CA . VAL A 1 356 ? -9.785 -11.412 3.918 1.00 96.56 356 VAL A CA 1
ATOM 2687 C C . VAL A 1 356 ? -9.858 -10.299 2.865 1.00 96.56 356 VAL A C 1
ATOM 2689 O O . VAL A 1 356 ? -10.518 -9.285 3.093 1.00 96.56 356 VAL A O 1
ATOM 2692 N N . GLY A 1 357 ? -9.310 -10.500 1.664 1.00 96.44 357 GLY A N 1
ATOM 2693 C CA . GLY A 1 357 ? -9.459 -9.530 0.576 1.00 96.44 357 GLY A CA 1
ATOM 2694 C C . GLY A 1 357 ? -10.899 -9.374 0.082 1.00 96.44 357 GLY A C 1
ATOM 2695 O O . GLY A 1 357 ? -11.352 -8.260 -0.196 1.00 96.44 357 GLY A O 1
ATOM 2696 N N . LEU A 1 358 ? -11.663 -10.471 0.022 1.00 96.25 358 LEU A N 1
ATOM 2697 C CA . LEU A 1 358 ? -13.097 -10.424 -0.287 1.00 96.25 358 LEU A CA 1
ATOM 2698 C C . LEU A 1 358 ? -13.908 -9.734 0.815 1.00 96.25 358 LEU A C 1
ATOM 2700 O O . LEU A 1 358 ? -14.835 -8.985 0.503 1.00 96.25 358 LEU A O 1
ATOM 2704 N N . PHE A 1 359 ? -13.545 -9.951 2.079 1.00 97.31 359 PHE A N 1
ATOM 2705 C CA . PHE A 1 359 ? -14.127 -9.237 3.210 1.00 97.31 359 PHE A CA 1
ATOM 2706 C C . PHE A 1 359 ? -13.910 -7.726 3.072 1.00 97.31 359 PHE A C 1
ATOM 2708 O O . PHE A 1 359 ? -14.878 -6.969 3.100 1.00 97.31 359 PHE A O 1
ATOM 2715 N N . TRP A 1 360 ? -12.673 -7.280 2.831 1.00 97.69 360 TRP A N 1
ATOM 2716 C CA . TRP A 1 360 ? -12.355 -5.854 2.718 1.00 97.69 360 TRP A CA 1
ATOM 2717 C C . TRP A 1 360 ? -12.972 -5.188 1.481 1.00 97.69 360 TRP A C 1
ATOM 2719 O O . TRP A 1 360 ? -13.387 -4.029 1.555 1.00 97.69 360 TRP A O 1
ATOM 2729 N N . ARG A 1 361 ? -13.125 -5.925 0.371 1.00 95.50 361 ARG A N 1
ATOM 2730 C CA . ARG A 1 361 ? -13.918 -5.494 -0.794 1.00 95.50 361 ARG A CA 1
ATOM 2731 C C . ARG A 1 361 ? -15.340 -5.114 -0.385 1.00 95.50 361 ARG A C 1
ATOM 2733 O O . ARG A 1 361 ? -15.828 -4.055 -0.776 1.00 95.50 361 ARG A O 1
ATOM 2740 N N . ASP A 1 362 ? -16.008 -5.976 0.379 1.00 94.06 362 ASP A N 1
ATOM 2741 C CA . ASP A 1 362 ? -17.407 -5.779 0.773 1.00 94.06 362 ASP A CA 1
ATOM 2742 C C . ASP A 1 362 ? -17.564 -4.786 1.930 1.00 94.06 362 ASP A C 1
ATOM 2744 O O . ASP A 1 362 ? -18.547 -4.043 1.960 1.00 94.06 362 ASP A O 1
ATOM 2748 N N . ALA A 1 363 ? -16.594 -4.741 2.847 1.00 94.81 363 ALA A N 1
ATOM 2749 C CA . ALA A 1 363 ? -16.552 -3.793 3.954 1.00 94.81 363 ALA A CA 1
ATOM 2750 C C . ALA A 1 363 ? -16.435 -2.349 3.446 1.00 94.81 363 ALA A C 1
ATOM 2752 O O . ALA A 1 363 ? -17.227 -1.500 3.835 1.00 94.81 363 ALA A O 1
ATOM 2753 N N . LEU A 1 364 ? -15.506 -2.084 2.519 1.00 93.69 364 LEU A N 1
ATOM 2754 C CA . LEU A 1 364 ? -15.256 -0.738 1.986 1.00 93.69 364 LEU A CA 1
ATOM 2755 C C . LEU A 1 364 ? -16.084 -0.405 0.734 1.00 93.69 364 LEU A C 1
ATOM 2757 O O . LEU A 1 364 ? -16.039 0.723 0.248 1.00 93.69 364 LEU A O 1
ATOM 2761 N N . ALA A 1 365 ? -16.797 -1.386 0.168 1.00 90.81 365 ALA A N 1
ATOM 2762 C CA . ALA A 1 365 ? -17.380 -1.326 -1.179 1.00 90.81 365 ALA A CA 1
ATOM 2763 C C . ALA A 1 365 ? -16.382 -0.880 -2.265 1.00 90.81 365 ALA A C 1
ATOM 2765 O O . ALA A 1 365 ? -16.744 -0.209 -3.238 1.00 90.81 365 ALA A O 1
ATOM 2766 N N . TRP A 1 366 ? -15.115 -1.266 -2.123 1.00 92.75 366 TRP A N 1
ATOM 2767 C CA . TRP A 1 366 ? -14.090 -1.006 -3.128 1.00 92.75 366 TRP A CA 1
ATOM 2768 C C . TRP A 1 366 ? -14.049 -2.147 -4.148 1.00 92.75 366 TRP A C 1
ATOM 2770 O O . TRP A 1 366 ? -14.071 -3.314 -3.754 1.00 92.75 366 TRP A O 1
ATOM 2780 N N . PRO A 1 367 ? -13.993 -1.857 -5.460 1.00 89.50 367 PRO A N 1
ATOM 2781 C CA . PRO A 1 367 ? -13.814 -2.874 -6.483 1.00 89.50 367 PRO A CA 1
ATOM 2782 C C . PRO A 1 367 ? -12.578 -3.740 -6.243 1.00 89.50 367 PRO A C 1
ATOM 2784 O O . PRO A 1 367 ? -11.498 -3.241 -5.930 1.00 89.50 367 PRO A O 1
ATOM 2787 N N . LEU A 1 368 ? -12.740 -5.041 -6.480 1.00 91.38 368 LEU A N 1
ATOM 2788 C CA . LEU A 1 368 ? -11.631 -5.976 -6.595 1.00 91.38 368 LEU A CA 1
ATOM 2789 C C . LEU A 1 368 ? -10.963 -5.747 -7.956 1.00 91.38 368 LEU A C 1
ATOM 2791 O O . LEU A 1 368 ? -11.564 -6.011 -8.997 1.00 91.38 368 LEU A O 1
ATOM 2795 N N . VAL A 1 369 ? -9.752 -5.198 -7.944 1.00 89.69 369 VAL A N 1
ATOM 2796 C CA . VAL A 1 369 ? -8.967 -4.894 -9.153 1.00 89.69 369 VAL A CA 1
ATOM 2797 C C . VAL A 1 369 ? -7.920 -5.963 -9.458 1.00 89.69 369 VAL A C 1
ATOM 2799 O O . VAL A 1 369 ? -7.325 -5.950 -10.534 1.00 89.69 369 VAL A O 1
ATOM 2802 N N . TRP A 1 370 ? -7.711 -6.890 -8.522 1.00 87.75 370 TRP A N 1
ATOM 2803 C CA . TRP A 1 370 ? -6.861 -8.064 -8.673 1.00 87.75 370 TRP A CA 1
ATOM 2804 C C . TRP A 1 370 ? -7.456 -9.241 -7.896 1.00 87.75 370 TRP A C 1
ATOM 2806 O O . TRP A 1 370 ? -7.875 -9.063 -6.752 1.00 87.75 370 TRP A O 1
ATOM 2816 N N . ASP A 1 371 ? -7.513 -10.413 -8.529 1.00 90.81 371 ASP A N 1
ATOM 2817 C CA . ASP A 1 371 ? -7.965 -11.685 -7.946 1.00 90.81 371 ASP A CA 1
ATOM 2818 C C . ASP A 1 371 ? -7.377 -12.836 -8.767 1.00 90.81 371 ASP A C 1
ATOM 2820 O O . ASP A 1 371 ? -8.008 -13.366 -9.686 1.00 90.81 371 ASP A O 1
ATOM 2824 N N . GLU A 1 372 ? -6.112 -13.154 -8.513 1.00 82.06 372 GLU A N 1
ATOM 2825 C CA . GLU A 1 372 ? -5.386 -14.191 -9.242 1.00 82.06 372 GLU A CA 1
ATOM 2826 C C . GLU A 1 372 ? -4.519 -14.992 -8.272 1.00 82.06 372 GLU A C 1
ATOM 2828 O O . GLU A 1 372 ? -3.850 -14.428 -7.417 1.00 82.06 372 GLU A O 1
ATOM 2833 N N . ASN A 1 373 ? -4.507 -16.321 -8.422 1.00 84.31 373 ASN A N 1
ATOM 2834 C CA . ASN A 1 373 ? -3.709 -17.232 -7.587 1.00 84.31 373 ASN A CA 1
ATOM 2835 C C . ASN A 1 373 ? -3.923 -17.050 -6.074 1.00 84.31 373 ASN A C 1
ATOM 2837 O O . ASN A 1 373 ? -2.984 -17.211 -5.307 1.00 84.31 373 ASN A O 1
ATOM 2841 N N . GLU A 1 374 ? -5.155 -16.732 -5.666 1.00 90.56 374 GLU A N 1
ATOM 2842 C CA . GLU A 1 374 ? -5.528 -16.463 -4.269 1.00 90.56 374 GLU A CA 1
ATOM 2843 C C . GLU A 1 374 ? -4.962 -15.163 -3.675 1.00 90.56 374 GLU A C 1
ATOM 2845 O O . GLU A 1 374 ? -5.246 -14.850 -2.521 1.00 90.56 374 GLU A O 1
ATOM 2850 N N . GLU A 1 375 ? -4.267 -14.358 -4.475 1.00 88.56 375 GLU A N 1
ATOM 2851 C CA . GLU A 1 375 ? -3.945 -12.976 -4.141 1.00 88.56 375 GLU A CA 1
ATOM 2852 C C . GLU A 1 375 ? -5.092 -12.053 -4.516 1.00 88.56 375 GLU A C 1
ATOM 2854 O O . GLU A 1 375 ? -5.778 -12.253 -5.522 1.00 88.56 375 GLU A O 1
ATOM 2859 N N . THR A 1 376 ? -5.266 -10.988 -3.743 1.00 95.50 376 THR A N 1
ATOM 2860 C CA . THR A 1 376 ? -6.344 -10.026 -3.970 1.00 95.50 376 THR A CA 1
ATOM 2861 C C . THR A 1 376 ? -5.853 -8.602 -3.829 1.00 95.50 376 THR A C 1
ATOM 2863 O O . THR A 1 376 ? -4.948 -8.319 -3.051 1.00 95.50 376 THR A O 1
ATOM 2866 N N . ALA A 1 377 ? -6.468 -7.681 -4.567 1.00 96.50 377 ALA A N 1
ATOM 2867 C CA . ALA A 1 377 ? -6.290 -6.259 -4.320 1.00 96.50 377 ALA A CA 1
ATOM 2868 C C . ALA A 1 377 ? -7.574 -5.485 -4.588 1.00 96.50 377 ALA A C 1
ATOM 2870 O O . ALA A 1 377 ? -8.259 -5.709 -5.592 1.00 96.50 377 ALA A O 1
ATOM 2871 N N . ILE A 1 378 ? -7.866 -4.539 -3.705 1.00 95.75 378 ILE A N 1
ATOM 2872 C CA . ILE A 1 378 ? -9.002 -3.629 -3.805 1.00 95.75 378 ILE A CA 1
ATOM 2873 C C . ILE A 1 378 ? -8.509 -2.204 -4.005 1.00 95.75 378 ILE A C 1
ATOM 2875 O O . ILE A 1 378 ? -7.470 -1.800 -3.481 1.00 95.75 378 ILE A O 1
ATOM 2879 N N . HIS A 1 379 ? -9.262 -1.421 -4.766 1.00 93.69 379 HIS A N 1
ATOM 2880 C CA . HIS A 1 379 ? -8.894 -0.045 -5.078 1.00 93.69 379 HIS A CA 1
ATOM 2881 C C . HIS A 1 379 ? -10.132 0.828 -5.040 1.00 93.69 379 HIS A C 1
ATOM 2883 O O . HIS A 1 379 ? -11.153 0.465 -5.622 1.00 93.69 379 HIS A O 1
ATOM 2889 N N . SER A 1 380 ? -10.050 1.966 -4.353 1.00 88.69 380 SER A N 1
ATOM 2890 C CA . SER A 1 380 ? -11.143 2.934 -4.323 1.00 88.69 380 SER A CA 1
ATOM 2891 C C . SER A 1 380 ? -11.587 3.287 -5.751 1.00 88.69 380 SER A C 1
ATOM 2893 O O . SER A 1 380 ? -10.733 3.523 -6.610 1.00 88.69 380 SER A O 1
ATOM 2895 N N . PRO A 1 381 ? -12.899 3.409 -6.029 1.00 82.44 381 PRO A N 1
ATOM 2896 C CA . PRO A 1 381 ? -13.390 3.925 -7.309 1.00 82.44 381 PRO A CA 1
ATOM 2897 C C . PRO A 1 381 ? -12.850 5.319 -7.667 1.00 82.44 381 PRO A C 1
ATOM 2899 O O . PRO A 1 381 ? -12.889 5.713 -8.832 1.00 82.44 381 PRO A O 1
ATOM 2902 N N . LEU A 1 382 ? -12.362 6.074 -6.675 1.00 83.50 382 LEU A N 1
ATOM 2903 C CA . LEU A 1 382 ? -11.744 7.389 -6.855 1.00 83.50 382 LEU A CA 1
ATOM 2904 C C . LEU A 1 382 ? -10.254 7.313 -7.250 1.00 83.50 382 LEU A C 1
ATOM 2906 O O . LEU A 1 382 ? -9.641 8.353 -7.511 1.00 83.50 382 LEU A O 1
ATOM 2910 N N . GLY A 1 383 ? -9.680 6.108 -7.315 1.00 87.31 383 GLY A N 1
ATOM 2911 C CA . GLY A 1 383 ? -8.249 5.860 -7.490 1.00 87.31 383 GLY A CA 1
ATOM 2912 C C . GLY A 1 383 ? -7.457 6.019 -6.187 1.00 87.31 383 GLY A C 1
ATOM 2913 O O . GLY A 1 383 ? -8.035 6.104 -5.104 1.00 87.31 383 GLY A O 1
ATOM 2914 N N . GLY A 1 384 ? -6.124 6.084 -6.292 1.00 91.75 384 GLY A N 1
ATOM 2915 C CA . GLY A 1 384 ? -5.246 6.333 -5.146 1.00 91.75 384 GLY A CA 1
ATOM 2916 C C . GLY A 1 384 ? -4.743 5.080 -4.411 1.00 91.75 384 GLY A C 1
ATOM 2917 O O . GLY A 1 384 ? -4.524 4.059 -5.051 1.00 91.75 384 GLY A O 1
ATOM 2918 N N . THR A 1 385 ? -4.489 5.136 -3.104 1.00 97.31 385 THR A N 1
ATOM 2919 C CA . THR A 1 385 ? -3.811 4.045 -2.387 1.00 97.31 385 THR A CA 1
ATOM 2920 C C . THR A 1 385 ? -4.598 2.738 -2.509 1.00 97.31 385 THR A C 1
ATOM 2922 O O . THR A 1 385 ? -5.786 2.671 -2.187 1.00 97.31 385 THR A O 1
ATOM 2925 N N . LYS A 1 386 ? -3.924 1.693 -2.985 1.00 96.69 386 LYS A N 1
ATOM 2926 C CA . LYS A 1 386 ? -4.451 0.333 -3.102 1.00 96.69 386 LYS A CA 1
ATOM 2927 C C . LYS A 1 386 ? -4.240 -0.442 -1.805 1.00 96.69 386 LYS A C 1
ATOM 2929 O O . LYS A 1 386 ? -3.312 -0.145 -1.056 1.00 96.69 386 LYS A O 1
ATOM 2934 N N . VAL A 1 387 ? -5.071 -1.450 -1.561 1.00 98.19 387 VAL A N 1
ATOM 2935 C CA . VAL A 1 387 ? -4.832 -2.436 -0.500 1.00 98.19 387 VAL A CA 1
ATOM 2936 C C . VAL A 1 387 ? -4.790 -3.825 -1.122 1.00 98.19 387 VAL A C 1
ATOM 2938 O O . VAL A 1 387 ? -5.658 -4.143 -1.940 1.00 98.19 387 VAL A O 1
ATOM 2941 N N . SER A 1 388 ? -3.794 -4.635 -0.767 1.00 97.56 388 SER A N 1
ATOM 2942 C CA . SER A 1 388 ? -3.624 -5.992 -1.300 1.00 97.56 388 SER A CA 1
ATOM 2943 C C . SER A 1 388 ? -3.304 -7.031 -0.235 1.00 97.56 388 SER A C 1
ATOM 2945 O O . SER A 1 388 ? -2.821 -6.694 0.844 1.00 97.56 388 SER A O 1
ATOM 2947 N N . TRP A 1 389 ? -3.560 -8.295 -0.578 1.00 97.00 389 TRP A N 1
ATOM 2948 C CA . TRP A 1 389 ? -3.242 -9.477 0.218 1.00 97.00 389 TRP A CA 1
ATOM 2949 C C . TRP A 1 389 ? -2.519 -10.513 -0.641 1.00 97.00 389 TRP A C 1
ATOM 2951 O O . TRP A 1 389 ? -3.007 -10.875 -1.717 1.00 97.00 389 TRP A O 1
ATOM 2961 N N . GLY A 1 390 ? -1.365 -10.974 -0.150 1.00 86.56 390 GLY A N 1
ATOM 2962 C CA . GLY A 1 390 ? -0.420 -11.832 -0.877 1.00 86.56 390 GLY A CA 1
ATOM 2963 C C . GLY A 1 390 ? -0.819 -13.302 -1.050 1.00 86.56 390 GLY A C 1
ATOM 2964 O O . GLY A 1 390 ? -0.085 -14.044 -1.694 1.00 86.56 390 GLY A O 1
ATOM 2965 N N . GLY A 1 391 ? -1.958 -13.741 -0.509 1.00 87.31 391 GLY A N 1
ATOM 2966 C CA . GLY A 1 391 ? -2.420 -15.121 -0.653 1.00 87.31 391 GLY A CA 1
ATOM 2967 C C . GLY A 1 391 ? -1.530 -16.154 0.066 1.00 87.31 391 GLY A C 1
ATOM 2968 O O . GLY A 1 391 ? -0.629 -15.806 0.826 1.00 87.31 391 GLY A O 1
ATOM 2969 N N . PRO A 1 392 ? -1.800 -17.459 -0.109 1.00 80.69 392 PRO A N 1
ATOM 2970 C CA . PRO A 1 392 ? -1.067 -18.524 0.559 1.00 80.69 392 PRO A CA 1
ATOM 2971 C C . PRO A 1 392 ? 0.344 -18.773 -0.024 1.00 80.69 392 PRO A C 1
ATOM 2973 O O . PRO A 1 392 ? 0.540 -18.690 -1.238 1.00 80.69 392 PRO A O 1
ATOM 2976 N N . PRO A 1 393 ? 1.308 -19.222 0.808 1.00 83.12 393 PRO A N 1
ATOM 2977 C CA . PRO A 1 393 ? 1.156 -19.534 2.229 1.00 83.12 393 PRO A CA 1
ATOM 2978 C C . PRO A 1 393 ? 1.093 -18.266 3.091 1.00 83.12 393 PRO A C 1
ATOM 2980 O O . PRO A 1 393 ? 1.991 -17.438 3.048 1.00 83.12 393 PRO A O 1
ATOM 2983 N N . VAL A 1 394 ? 0.036 -18.171 3.899 1.00 82.00 394 VAL A N 1
ATOM 2984 C CA . VAL A 1 394 ? -0.169 -17.082 4.859 1.00 82.00 394 VAL A CA 1
ATOM 2985 C C . VAL A 1 394 ? 0.480 -17.496 6.166 1.00 82.00 394 VAL A C 1
ATOM 2987 O O . VAL A 1 394 ? 0.161 -18.575 6.685 1.00 82.00 394 VAL A O 1
ATOM 2990 N N . GLU A 1 395 ? 1.382 -16.676 6.701 1.00 81.56 395 GLU A N 1
ATOM 2991 C CA . GLU A 1 395 ? 2.060 -17.056 7.935 1.00 81.56 395 GLU A CA 1
ATOM 2992 C C . GLU A 1 395 ? 1.117 -16.972 9.142 1.00 81.56 395 GLU A C 1
ATOM 2994 O O . GLU A 1 395 ? 0.316 -16.035 9.251 1.00 81.56 395 GLU A O 1
ATOM 2999 N N . PRO A 1 396 ? 1.187 -17.932 10.086 1.00 84.00 396 PRO A N 1
ATOM 3000 C CA . PRO A 1 396 ? 0.385 -17.877 11.292 1.00 84.00 396 PRO A CA 1
ATOM 3001 C C . PRO A 1 396 ? 0.619 -16.581 12.067 1.00 84.00 396 PRO A C 1
ATOM 3003 O O . PRO A 1 396 ? 1.749 -16.166 12.326 1.00 84.00 396 PRO A O 1
ATOM 3006 N N . LYS A 1 397 ? -0.474 -15.964 12.514 1.00 86.12 397 LYS A N 1
ATOM 3007 C CA . LYS A 1 397 ? -0.415 -14.776 13.363 1.00 86.12 397 LYS A CA 1
ATOM 3008 C C . LYS A 1 397 ? 0.230 -15.102 14.712 1.00 86.12 397 LYS A C 1
ATOM 3010 O O . LYS A 1 397 ? -0.175 -16.033 15.413 1.00 86.12 397 LYS A O 1
ATOM 3015 N N . HIS A 1 398 ? 1.205 -14.288 15.104 1.00 85.38 398 HIS A N 1
ATOM 3016 C CA . HIS A 1 398 ? 1.944 -14.433 16.353 1.00 85.38 398 HIS A CA 1
ATOM 3017 C C . HIS A 1 398 ? 1.645 -13.260 17.293 1.00 85.38 398 HIS A C 1
ATOM 3019 O O . HIS A 1 398 ? 2.414 -12.312 17.382 1.00 85.38 398 HIS A O 1
ATOM 3025 N N . GLY A 1 399 ? 0.528 -13.338 18.020 1.00 88.12 399 GLY A N 1
ATOM 3026 C CA . GLY A 1 399 ? 0.108 -12.291 18.961 1.00 88.12 399 GLY A CA 1
ATOM 3027 C C . GLY A 1 399 ? -0.655 -11.133 18.299 1.00 88.12 399 GLY A C 1
ATOM 3028 O O . GLY A 1 399 ? -1.124 -11.284 17.169 1.00 88.12 399 GLY A O 1
ATOM 3029 N N . PRO A 1 400 ? -0.871 -10.018 19.019 1.00 89.06 400 PRO A N 1
ATOM 3030 C CA . PRO A 1 400 ? -1.534 -8.829 18.482 1.00 89.06 400 PRO A CA 1
ATOM 3031 C C . PRO A 1 400 ? -0.705 -8.154 17.386 1.00 89.06 400 PRO A C 1
ATOM 3033 O O . PRO A 1 400 ? 0.519 -8.053 17.508 1.00 89.06 400 PRO A O 1
ATOM 3036 N N . ASN A 1 401 ? -1.362 -7.665 16.332 1.00 91.62 401 ASN A N 1
ATOM 3037 C CA . ASN A 1 401 ? -0.677 -6.873 15.317 1.00 91.62 401 ASN A CA 1
ATOM 3038 C C . ASN A 1 401 ? -0.341 -5.475 15.847 1.00 91.62 401 ASN A C 1
ATOM 3040 O O . ASN A 1 401 ? -1.117 -4.862 16.574 1.00 91.62 401 ASN A O 1
ATOM 3044 N N . ARG A 1 402 ? 0.801 -4.936 15.409 1.00 93.62 402 ARG A N 1
ATOM 3045 C CA . ARG A 1 402 ? 1.192 -3.536 15.653 1.00 93.62 402 ARG A CA 1
ATOM 3046 C C . ARG A 1 402 ? 0.784 -2.598 14.519 1.00 93.62 402 ARG A C 1
ATOM 3048 O O . ARG A 1 402 ? 1.049 -1.401 14.596 1.00 93.62 402 ARG A O 1
ATOM 3055 N N . GLN A 1 403 ? 0.192 -3.145 13.460 1.00 95.12 403 GLN A N 1
ATOM 3056 C CA . GLN A 1 403 ? -0.375 -2.410 12.339 1.00 95.12 403 GLN A CA 1
ATOM 3057 C C . GLN A 1 403 ? -1.843 -2.801 12.192 1.00 95.12 403 GLN A C 1
ATOM 3059 O O . GLN A 1 403 ? -2.153 -3.992 12.208 1.00 95.12 403 GLN A O 1
ATOM 3064 N N . ARG A 1 404 ? -2.734 -1.819 12.056 1.00 95.88 404 ARG A N 1
ATOM 3065 C CA . ARG A 1 404 ? -4.179 -2.056 11.925 1.00 95.88 404 ARG A CA 1
ATOM 3066 C C . ARG A 1 404 ? -4.855 -0.995 11.074 1.00 95.88 404 ARG A C 1
ATOM 3068 O O . ARG A 1 404 ? -4.381 0.137 11.000 1.00 95.88 404 ARG A O 1
ATOM 3075 N N . PHE A 1 405 ? -5.974 -1.350 10.456 1.00 98.19 405 PHE A N 1
ATOM 3076 C CA . PHE A 1 405 ? -6.812 -0.382 9.753 1.00 98.19 405 PHE A CA 1
ATOM 3077 C C . PHE A 1 405 ? -7.727 0.368 10.718 1.00 98.19 405 PHE A C 1
ATOM 3079 O O . PHE A 1 405 ? -8.280 -0.228 11.641 1.00 98.19 405 PHE A O 1
ATOM 3086 N N . ASP A 1 406 ? -7.918 1.661 10.462 1.00 96.94 406 ASP A N 1
ATOM 3087 C CA . ASP A 1 406 ? -8.896 2.495 11.152 1.00 96.94 406 ASP A CA 1
ATOM 3088 C C . ASP A 1 406 ? -10.016 2.881 10.193 1.00 96.94 406 ASP A C 1
ATOM 3090 O O . ASP A 1 406 ? -9.798 3.563 9.182 1.00 96.94 406 ASP A O 1
ATOM 3094 N N . LEU A 1 407 ? -11.228 2.462 10.534 1.00 97.25 407 LEU A N 1
ATOM 3095 C CA . LEU A 1 407 ? -12.453 2.830 9.849 1.00 97.25 407 LEU A CA 1
ATOM 3096 C C . LEU A 1 407 ? -13.190 3.909 10.636 1.00 97.25 407 LEU A C 1
ATOM 3098 O O . LEU A 1 407 ? -13.261 3.859 11.862 1.00 97.25 407 LEU A O 1
ATOM 3102 N N . VAL A 1 408 ? -13.799 4.851 9.924 1.00 95.25 408 VAL A N 1
ATOM 3103 C CA . VAL A 1 408 ? -14.721 5.841 10.499 1.00 95.25 408 VAL A CA 1
ATOM 3104 C C . VAL A 1 408 ? -16.097 5.687 9.885 1.00 95.25 408 VAL A C 1
ATOM 3106 O O . VAL A 1 408 ? -16.193 5.397 8.693 1.00 95.25 408 VAL A O 1
ATOM 3109 N N . THR A 1 409 ? -17.152 5.878 10.675 1.00 93.88 409 THR A N 1
ATOM 3110 C CA . THR A 1 409 ? -18.533 5.799 10.196 1.00 93.88 409 THR A CA 1
ATOM 3111 C C . THR A 1 409 ? -19.494 6.687 10.980 1.00 93.88 409 THR A C 1
ATOM 3113 O O . THR A 1 409 ? -19.365 6.840 12.192 1.00 93.88 409 THR A O 1
ATOM 3116 N N . ASP A 1 410 ? -20.517 7.201 10.301 1.00 92.12 410 ASP A N 1
ATOM 3117 C CA . ASP A 1 410 ? -21.587 7.982 10.931 1.00 92.12 410 ASP A CA 1
ATOM 3118 C C . ASP A 1 410 ? -22.618 7.105 11.675 1.00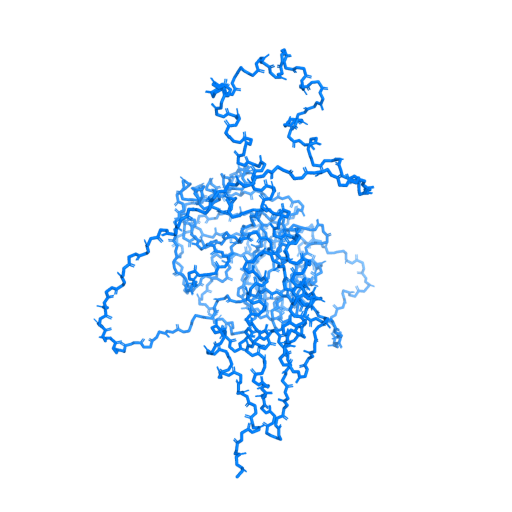 92.12 410 ASP A C 1
ATOM 3120 O O . ASP A 1 410 ? -23.399 7.611 12.482 1.00 92.12 410 ASP A O 1
ATOM 3124 N N . ASP A 1 411 ? -22.628 5.784 11.436 1.00 91.19 411 ASP A N 1
ATOM 3125 C CA . ASP A 1 411 ? -23.523 4.829 12.112 1.00 91.19 411 ASP A CA 1
ATOM 3126 C C . ASP A 1 411 ? -22.772 3.581 12.620 1.00 91.19 411 ASP A C 1
ATOM 3128 O O . ASP A 1 411 ? -22.861 2.496 12.031 1.00 91.19 411 ASP A O 1
ATOM 3132 N N . PRO A 1 412 ? -22.037 3.696 13.746 1.00 91.19 412 PRO A N 1
ATOM 3133 C CA . PRO A 1 412 ? -21.215 2.603 14.259 1.00 91.19 412 PRO A CA 1
ATOM 3134 C C . PRO A 1 412 ? -21.996 1.329 14.573 1.00 91.19 412 PRO A C 1
ATOM 3136 O O . PRO A 1 412 ? -21.463 0.235 14.433 1.00 91.19 412 PRO A O 1
ATOM 3139 N N . ARG A 1 413 ? -23.257 1.432 15.008 1.00 89.75 413 ARG A N 1
ATOM 3140 C CA . ARG A 1 413 ? -24.031 0.248 15.412 1.00 89.75 413 ARG A CA 1
ATOM 3141 C C . ARG A 1 413 ? -24.374 -0.619 14.211 1.00 89.75 413 ARG A C 1
ATOM 3143 O O . ARG A 1 413 ? -24.059 -1.807 14.221 1.00 89.75 413 ARG A O 1
ATOM 3150 N N . THR A 1 414 ? -24.983 -0.016 13.194 1.00 91.38 414 THR A N 1
ATOM 3151 C CA . THR A 1 414 ? -25.359 -0.722 11.964 1.00 91.38 414 THR A CA 1
ATOM 3152 C C . THR A 1 414 ? -24.122 -1.264 11.255 1.00 91.38 414 THR A C 1
ATOM 3154 O O . THR A 1 414 ? -24.133 -2.388 10.754 1.00 91.38 414 THR A O 1
ATOM 3157 N N . GLU A 1 415 ? -23.031 -0.500 11.254 1.00 93.69 415 GLU A N 1
ATOM 3158 C CA . GLU A 1 415 ? -21.812 -0.904 10.566 1.00 93.69 415 GLU A CA 1
ATOM 3159 C C . GLU A 1 415 ? -21.081 -2.053 11.281 1.00 93.69 415 GLU A C 1
ATOM 3161 O O . GLU A 1 415 ? -20.623 -2.980 10.617 1.00 93.69 415 GLU A O 1
ATOM 3166 N N . VAL A 1 416 ? -21.052 -2.088 12.622 1.00 94.88 416 VAL A N 1
ATOM 3167 C CA . VAL A 1 416 ? -20.561 -3.267 13.367 1.00 94.88 416 VAL A CA 1
ATOM 3168 C C . VAL A 1 416 ? -21.378 -4.513 13.018 1.00 94.88 416 VAL A C 1
ATOM 3170 O O . VAL A 1 416 ? -20.800 -5.570 12.763 1.00 94.88 416 VAL A O 1
ATOM 3173 N N . GLU A 1 417 ? -22.712 -4.416 12.992 1.00 94.12 417 GLU A N 1
ATOM 3174 C CA . GLU A 1 417 ? -23.579 -5.547 12.628 1.00 94.12 417 GLU A CA 1
ATOM 3175 C C . GLU A 1 417 ? -23.308 -6.034 11.197 1.00 94.12 417 GLU A C 1
ATOM 3177 O O . GLU A 1 417 ? -23.228 -7.242 10.953 1.00 94.12 417 GLU A O 1
ATOM 3182 N N . TRP A 1 418 ? -23.102 -5.103 10.260 1.00 93.44 418 TRP A N 1
ATOM 3183 C CA . TRP A 1 418 ? -22.735 -5.409 8.880 1.00 93.44 418 TRP A CA 1
ATOM 3184 C C . TRP A 1 418 ? -21.383 -6.124 8.785 1.00 93.44 418 TRP A C 1
ATOM 3186 O O . TRP A 1 418 ? -21.309 -7.197 8.184 1.00 93.44 418 TRP A O 1
ATOM 3196 N N . LEU A 1 419 ? -20.334 -5.589 9.411 1.00 95.56 419 LEU A N 1
ATOM 3197 C CA . LEU A 1 419 ? -18.991 -6.176 9.388 1.00 95.56 419 LEU A CA 1
ATOM 3198 C C . LEU A 1 419 ? -18.978 -7.579 10.006 1.00 95.56 419 LEU A C 1
ATOM 3200 O O . LEU A 1 419 ? -18.379 -8.496 9.443 1.00 95.56 419 LEU A O 1
ATOM 3204 N N . ILE A 1 420 ? -19.704 -7.790 11.109 1.00 96.56 420 ILE A N 1
ATOM 3205 C CA . ILE A 1 420 ? -19.871 -9.125 11.704 1.00 96.56 420 ILE A CA 1
ATOM 3206 C C . ILE A 1 420 ? -20.581 -10.071 10.726 1.00 96.56 420 ILE A C 1
ATOM 3208 O O . ILE A 1 420 ? -20.188 -11.230 10.596 1.00 96.56 420 ILE A O 1
ATOM 3212 N N . SER A 1 421 ? -21.588 -9.593 9.987 1.00 95.31 421 SER A N 1
ATOM 3213 C CA . SER A 1 421 ? -22.281 -10.409 8.978 1.00 95.31 421 SER A CA 1
ATOM 3214 C C . SER A 1 421 ? -21.390 -10.821 7.795 1.00 95.31 421 SER A C 1
ATOM 3216 O O . SER A 1 421 ? -21.661 -11.844 7.164 1.00 95.31 421 SER A O 1
ATOM 3218 N N . LEU A 1 422 ? -20.321 -10.062 7.524 1.00 94.94 422 LEU A N 1
ATOM 3219 C CA . LEU A 1 422 ? -19.292 -10.390 6.533 1.00 94.94 422 LEU A CA 1
ATOM 3220 C C . LEU A 1 422 ? -18.220 -11.356 7.063 1.00 94.94 422 LEU A C 1
ATOM 3222 O O . LEU A 1 422 ? -17.421 -11.855 6.274 1.00 94.94 422 LEU A O 1
ATOM 3226 N N . GLY A 1 423 ? -18.206 -11.640 8.368 1.00 96.38 423 GLY A N 1
ATOM 3227 C CA . GLY A 1 423 ? -17.251 -12.553 8.999 1.00 96.38 423 GLY A CA 1
ATOM 3228 C C . GLY A 1 423 ? -16.291 -11.904 9.996 1.00 96.38 423 GLY A C 1
ATOM 3229 O O . GLY A 1 423 ? -15.421 -12.606 10.506 1.00 96.38 423 GLY A O 1
ATOM 3230 N N . ALA A 1 424 ? -16.438 -10.611 10.308 1.00 97.69 424 ALA A N 1
ATOM 3231 C CA . ALA A 1 424 ? -15.639 -9.990 11.361 1.00 97.69 424 ALA A CA 1
ATOM 3232 C C . ALA A 1 424 ? -16.004 -10.527 12.756 1.00 97.69 424 ALA A C 1
ATOM 3234 O O . ALA A 1 424 ? -17.156 -10.864 13.045 1.00 97.69 424 ALA A O 1
ATOM 3235 N N . ILE A 1 425 ? -15.027 -10.534 13.659 1.00 98.00 425 ILE A N 1
ATOM 3236 C CA . ILE A 1 425 ? -15.192 -10.934 15.058 1.00 98.00 425 ILE A CA 1
ATOM 3237 C C . ILE A 1 425 ? -15.012 -9.704 15.942 1.00 98.00 425 ILE A C 1
ATOM 3239 O O . ILE A 1 425 ? -13.978 -9.052 15.888 1.00 98.00 425 ILE A O 1
ATOM 3243 N N . ARG A 1 426 ? -15.987 -9.380 16.796 1.00 97.31 426 ARG A N 1
ATOM 3244 C CA . ARG A 1 426 ? -15.832 -8.293 17.777 1.00 97.31 426 ARG A CA 1
ATOM 3245 C C . ARG A 1 426 ? -14.893 -8.719 18.900 1.00 97.31 426 ARG A C 1
ATOM 3247 O O . ARG A 1 426 ? -15.146 -9.729 19.553 1.00 97.31 426 ARG A O 1
ATOM 3254 N N . LEU A 1 427 ? -13.854 -7.922 19.135 1.00 96.88 427 LEU A N 1
ATOM 3255 C CA . LEU A 1 427 ? -12.832 -8.178 20.149 1.00 96.88 427 LEU A CA 1
ATOM 3256 C C . LEU A 1 427 ? -13.101 -7.402 21.440 1.00 96.88 427 LEU A C 1
ATOM 3258 O O . LEU A 1 427 ? -12.954 -7.955 22.529 1.00 96.88 427 LEU A O 1
ATOM 3262 N N . GLY A 1 428 ? -13.566 -6.155 21.335 1.00 95.25 428 GLY A N 1
ATOM 3263 C CA . GLY A 1 428 ? -13.835 -5.327 22.506 1.00 95.25 428 GLY A CA 1
ATOM 3264 C C . GLY A 1 428 ? -14.281 -3.910 22.173 1.00 95.25 428 GLY A C 1
ATOM 3265 O O . GLY A 1 428 ? -14.439 -3.545 21.009 1.00 95.25 428 GLY A O 1
ATOM 3266 N N . ASP A 1 429 ? -14.503 -3.124 23.222 1.00 94.00 429 ASP A N 1
ATOM 3267 C CA . ASP A 1 429 ? -14.790 -1.694 23.122 1.00 94.00 429 ASP A CA 1
ATOM 3268 C C . ASP A 1 429 ? -13.500 -0.891 23.299 1.00 94.00 429 ASP A C 1
ATOM 3270 O O . ASP A 1 429 ? -12.690 -1.181 24.182 1.00 94.00 429 ASP A O 1
ATOM 3274 N N . LEU A 1 430 ? -13.331 0.134 22.467 1.00 87.75 430 LEU A N 1
ATOM 3275 C CA . LEU A 1 430 ? -12.282 1.142 22.580 1.00 87.75 430 LEU A CA 1
ATOM 3276 C C . LEU A 1 430 ? -12.874 2.416 23.197 1.00 87.75 430 LEU A C 1
ATOM 3278 O O . LEU A 1 430 ? -14.091 2.567 23.285 1.00 87.75 430 LEU A O 1
ATOM 3282 N N . ALA A 1 431 ? -12.018 3.356 23.610 1.00 84.12 431 ALA A N 1
ATOM 3283 C CA . ALA A 1 431 ? -12.474 4.634 24.168 1.00 84.12 431 ALA A CA 1
ATOM 3284 C C . ALA A 1 431 ? -13.414 5.387 23.205 1.00 84.12 431 ALA A C 1
ATOM 3286 O O . ALA A 1 431 ? -14.458 5.876 23.632 1.00 84.12 431 ALA A O 1
ATOM 3287 N N . ASP A 1 432 ? -13.071 5.387 21.914 1.00 83.69 432 ASP A N 1
ATOM 3288 C CA . ASP A 1 432 ? -13.764 6.146 20.866 1.00 83.69 432 ASP A CA 1
ATOM 3289 C C . ASP A 1 432 ? -14.321 5.244 19.745 1.00 83.69 432 ASP A C 1
ATOM 3291 O O . ASP A 1 432 ? -14.565 5.691 18.624 1.00 83.69 432 ASP A O 1
ATOM 3295 N N . GLY A 1 433 ? -14.513 3.947 20.014 1.00 92.19 433 GLY A N 1
ATOM 3296 C CA . GLY A 1 433 ? -14.933 3.006 18.977 1.00 92.19 433 GLY A CA 1
ATOM 3297 C C . GLY A 1 433 ? -15.033 1.555 19.425 1.00 92.19 433 GLY A C 1
ATOM 3298 O O . GLY A 1 433 ? -15.182 1.246 20.605 1.00 92.19 433 GLY A O 1
ATOM 3299 N N . VAL A 1 434 ? -14.947 0.650 18.458 1.00 96.56 434 VAL A N 1
ATOM 3300 C CA . VAL A 1 434 ? -14.994 -0.802 18.659 1.00 96.56 434 VAL A CA 1
ATOM 3301 C C . VAL A 1 434 ? -13.793 -1.431 17.965 1.00 96.56 434 VAL A C 1
ATOM 3303 O O . VAL A 1 434 ? -13.417 -1.016 16.869 1.00 96.56 434 VAL A O 1
ATOM 3306 N N . GLU A 1 435 ? -13.204 -2.438 18.601 1.00 97.50 435 GLU A N 1
ATOM 3307 C CA . GLU A 1 435 ? -12.156 -3.261 18.006 1.00 97.50 435 GLU A CA 1
ATOM 3308 C C . GLU A 1 435 ? -12.754 -4.557 17.450 1.00 97.50 435 GLU A C 1
ATOM 3310 O O . GLU A 1 435 ? -13.539 -5.253 18.112 1.00 97.50 435 GLU A O 1
ATOM 3315 N N . LEU A 1 436 ? -12.386 -4.872 16.214 1.00 98.06 436 LEU A N 1
ATOM 3316 C CA . LEU A 1 436 ? -12.832 -6.035 15.457 1.00 98.06 436 LEU A CA 1
ATOM 3317 C C . LEU A 1 436 ? -11.611 -6.776 14.901 1.00 98.06 436 LEU A C 1
ATOM 3319 O O . LEU A 1 436 ? -10.532 -6.208 14.778 1.00 98.06 436 LEU A O 1
ATOM 3323 N N . ALA A 1 437 ? -11.794 -8.041 14.545 1.00 97.94 437 ALA A N 1
ATOM 3324 C CA . ALA A 1 437 ? -10.849 -8.843 13.784 1.00 97.94 437 ALA A CA 1
ATOM 3325 C C . ALA A 1 437 ? -11.464 -9.234 12.438 1.00 97.94 437 ALA A C 1
ATOM 3327 O O . ALA A 1 437 ? -12.642 -9.593 12.383 1.00 97.94 437 ALA A O 1
ATOM 3328 N N . ASP A 1 438 ? -10.673 -9.171 11.370 1.00 97.44 438 ASP A N 1
ATOM 3329 C CA . ASP A 1 438 ? -11.047 -9.680 10.048 1.00 97.44 438 ASP A CA 1
ATOM 3330 C C . ASP A 1 438 ? -11.021 -11.231 10.007 1.00 97.44 438 ASP A C 1
ATOM 3332 O O . ASP A 1 438 ? -10.685 -11.865 11.015 1.00 97.44 438 ASP A O 1
ATOM 3336 N N . PRO A 1 439 ? -11.393 -11.884 8.885 1.00 96.31 439 PRO A N 1
ATOM 3337 C CA . PRO A 1 439 ? -11.412 -13.350 8.798 1.00 96.31 439 PRO A CA 1
ATOM 3338 C C . PRO A 1 439 ? -10.068 -14.044 9.072 1.00 96.31 439 PRO A C 1
ATOM 3340 O O . PRO A 1 439 ? -10.061 -15.206 9.482 1.00 96.31 439 PRO A O 1
ATOM 3343 N N . ASP A 1 440 ? -8.948 -13.339 8.900 1.00 94.25 440 ASP A N 1
ATOM 3344 C CA . ASP A 1 440 ? -7.600 -13.836 9.195 1.00 94.25 440 ASP A CA 1
ATOM 3345 C C . ASP A 1 440 ? -7.171 -13.536 10.645 1.00 94.25 440 ASP A C 1
ATOM 3347 O O . ASP A 1 440 ? -6.064 -13.880 11.069 1.00 94.25 440 ASP A O 1
ATOM 3351 N N . GLY A 1 441 ? -8.048 -12.908 11.432 1.00 94.38 441 GLY A N 1
ATOM 3352 C CA . GLY A 1 441 ? -7.800 -12.539 12.818 1.00 94.38 441 GLY A CA 1
ATOM 3353 C C . GLY A 1 441 ? -6.949 -11.281 12.981 1.00 94.38 441 GLY A C 1
ATOM 3354 O O . GLY A 1 441 ? -6.379 -11.094 14.061 1.00 94.38 441 GLY A O 1
ATOM 3355 N N . ASN A 1 442 ? -6.825 -10.439 11.947 1.00 95.25 442 ASN A N 1
ATOM 3356 C CA . ASN A 1 442 ? -6.137 -9.156 12.066 1.00 95.25 442 ASN A CA 1
ATOM 3357 C C . ASN A 1 442 ? -7.053 -8.097 12.660 1.00 95.25 442 ASN A C 1
ATOM 3359 O O . ASN A 1 442 ? -8.169 -7.887 12.186 1.00 95.25 442 ASN A O 1
ATOM 3363 N N . GLU A 1 443 ? -6.549 -7.410 13.677 1.00 96.19 443 GLU A N 1
ATOM 3364 C CA . GLU A 1 443 ? -7.253 -6.335 14.351 1.00 96.19 443 GLU A CA 1
ATOM 3365 C C . GLU A 1 443 ? -7.450 -5.118 13.437 1.00 96.19 443 GLU A C 1
ATOM 3367 O O . GLU A 1 443 ? -6.552 -4.710 12.698 1.00 96.19 443 GLU A O 1
ATOM 3372 N N . PHE A 1 444 ? -8.625 -4.503 13.529 1.00 97.88 444 PHE A N 1
ATOM 3373 C CA . PHE A 1 444 ? -8.940 -3.201 12.956 1.00 97.88 444 PHE A CA 1
ATOM 3374 C C . PHE A 1 444 ? -9.929 -2.459 13.862 1.00 97.88 444 PHE A C 1
ATOM 3376 O O . PHE A 1 444 ? -10.660 -3.067 14.650 1.00 97.88 444 PHE A O 1
ATOM 3383 N N . SER A 1 445 ? -9.941 -1.130 13.776 1.00 97.06 445 SER A N 1
ATOM 3384 C CA . SER A 1 445 ? -10.810 -0.281 14.590 1.00 97.06 445 SER A CA 1
ATOM 3385 C C . SER A 1 445 ? -11.944 0.320 13.761 1.00 97.06 445 SER A C 1
ATOM 3387 O O . SER A 1 445 ? -11.776 0.616 12.578 1.00 97.06 445 SER A O 1
ATOM 3389 N N . LEU A 1 446 ? -13.111 0.499 14.381 1.00 97.06 446 LEU A N 1
ATOM 3390 C CA . LEU A 1 446 ? -14.224 1.272 13.834 1.00 97.06 446 LEU A CA 1
ATOM 3391 C C . LEU A 1 446 ? -14.605 2.377 14.822 1.00 97.06 446 LEU A C 1
ATOM 3393 O O . LEU A 1 446 ? -14.995 2.091 15.955 1.00 97.06 446 LEU A O 1
ATOM 3397 N N . GLN A 1 447 ? -14.509 3.625 14.379 1.00 94.00 447 GLN A N 1
ATOM 3398 C CA . GLN A 1 447 ? -14.768 4.831 15.164 1.00 94.00 447 GLN A CA 1
ATOM 3399 C C . GLN A 1 447 ? -15.968 5.601 14.606 1.00 94.00 447 GLN A C 1
ATOM 3401 O O . GLN A 1 447 ? -16.320 5.468 13.430 1.00 94.00 447 GLN A O 1
ATOM 3406 N N . ALA A 1 448 ? -16.600 6.417 15.450 1.00 89.19 448 ALA A N 1
ATOM 3407 C CA . ALA A 1 448 ? -17.613 7.364 14.988 1.00 89.19 448 ALA A CA 1
ATOM 3408 C C . ALA A 1 448 ? -16.949 8.513 14.200 1.00 89.19 448 ALA A C 1
ATOM 3410 O O . ALA A 1 448 ? -15.918 9.027 14.636 1.00 89.19 448 ALA A O 1
ATOM 3411 N N . GLY A 1 449 ? -17.518 8.850 13.037 1.00 75.50 449 GLY A N 1
ATOM 3412 C CA . GLY A 1 449 ? -17.025 9.857 12.084 1.00 75.50 449 GLY A CA 1
ATOM 3413 C C . GLY A 1 449 ? -17.311 11.307 12.451 1.00 75.50 449 GLY A C 1
ATOM 3414 O O . GLY A 1 449 ? -18.297 11.563 13.182 1.00 75.50 449 GLY A O 1
#

Radius of gyration: 27.92 Å; chains: 1; bounding box: 74×84×74 Å

pLDDT: mean 75.84, std 23.09, range [22.94, 98.69]